Protein AF-A0A968D875-F1 (afdb_monomer)

Mean predicted aligned error: 23.72 Å

Sequence (642 aa):
MADPRDLAQKAISMFQNALASSEARAEELSDELARKPVSKDKLSNKVDMLSHRLASVEAERERWQREAEQLEEVLANERVKLESLKKKLVIAESGPEKLTKKEINYWRANAEKVEEQVAAYKSRITALKRELREKDEQLADNRPQADSPQATTDTDAETGSSTDAEVENLRQQIVGLNAVLADAHSQRQQLESDAAAMRARLEEADQRTETPAEEDPALAEELAQAKKDSADLRASMQMSEAELHDLRRARADLTAEVAALKRQLDGDDDRTKDLERQQQLVSAQLEEARTRESALQSELAAARDSLAARERQVTDGETSSDSTDELRAELDGAKSEAAELRTSLERAESELSELRDAREGLAAELAELERRVETEKSDAEERTSQHKAMAAELEELRAREAEARDELNARSMDIAGQQETTQALNNAVQKAEHKAEEALNQVAELQAELKEEKEYAENLSEQANSRLDQVNKLQDSVEEAEERLNDAMWRLEKAAHFERLVNRRKGLIASLIDALRTKNKAMVALKAGLDSLRTHKALVEETQQKLLVRLEALKGELSDAKEKIKGLEADASTIQQKELSSNQDDAATLQERLDAQAELIQTLEDELKAATAFKRDADEKDDEVSQLQDELETKNAIVARL

Structure (mmCIF, N/CA/C/O backbone):
data_AF-A0A968D875-F1
#
_entry.id   AF-A0A968D875-F1
#
loop_
_atom_site.group_PDB
_atom_site.id
_atom_site.type_symbol
_atom_site.label_atom_id
_atom_site.label_alt_id
_atom_site.label_comp_id
_atom_site.label_asym_id
_atom_site.label_entity_id
_atom_site.label_seq_id
_atom_site.pdbx_PDB_ins_code
_atom_site.Cartn_x
_atom_site.Cartn_y
_atom_site.Cartn_z
_atom_site.occupancy
_atom_site.B_iso_or_equiv
_atom_site.auth_seq_id
_atom_site.auth_comp_id
_atom_site.auth_asym_id
_atom_site.auth_atom_id
_atom_site.pdbx_PDB_model_num
ATOM 1 N N . MET A 1 1 ? 1.818 -30.562 -10.538 1.00 49.50 1 MET A N 1
ATOM 2 C CA . MET A 1 1 ? 0.695 -30.567 -9.579 1.00 49.50 1 MET A CA 1
ATOM 3 C C . MET A 1 1 ? 0.015 -31.920 -9.659 1.00 49.50 1 MET A C 1
ATOM 5 O O . MET A 1 1 ? -0.302 -32.335 -10.766 1.00 49.50 1 MET A O 1
ATOM 9 N N . ALA A 1 2 ? -0.094 -32.644 -8.543 1.00 49.50 2 ALA A N 1
ATOM 10 C CA . ALA A 1 2 ? -0.785 -33.934 -8.522 1.00 49.50 2 ALA A CA 1
ATOM 11 C C . ALA A 1 2 ? -2.265 -33.735 -8.889 1.00 49.50 2 ALA A C 1
ATOM 13 O O . ALA A 1 2 ? -2.869 -32.749 -8.465 1.00 49.50 2 ALA A O 1
ATOM 14 N N . ASP A 1 3 ? -2.823 -34.638 -9.695 1.00 61.28 3 ASP A N 1
ATOM 15 C CA . ASP A 1 3 ? -4.230 -34.595 -10.096 1.00 61.28 3 ASP A CA 1
ATOM 16 C C . ASP A 1 3 ? -5.109 -34.655 -8.825 1.00 61.28 3 ASP A C 1
ATOM 18 O O . ASP A 1 3 ? -4.901 -35.539 -7.985 1.00 61.28 3 ASP A O 1
ATOM 22 N N . PRO A 1 4 ? -6.070 -33.734 -8.618 1.00 68.56 4 PRO A N 1
ATOM 23 C CA . PRO A 1 4 ? -6.945 -33.742 -7.443 1.00 68.56 4 PRO A CA 1
ATOM 24 C C . PRO A 1 4 ? -7.694 -35.071 -7.243 1.00 68.56 4 PRO A C 1
ATOM 26 O O . PRO A 1 4 ? -8.065 -35.398 -6.112 1.00 68.56 4 PRO A O 1
ATOM 29 N N . ARG A 1 5 ? -7.865 -35.886 -8.296 1.00 73.19 5 ARG A N 1
ATOM 30 C CA . ARG A 1 5 ? -8.379 -37.261 -8.162 1.00 73.19 5 ARG A CA 1
ATOM 31 C C . ARG A 1 5 ? -7.428 -38.205 -7.426 1.00 73.19 5 ARG A C 1
ATOM 33 O O . ARG A 1 5 ? -7.899 -39.001 -6.612 1.00 73.19 5 ARG A O 1
ATOM 40 N N . ASP A 1 6 ? -6.125 -38.091 -7.658 1.00 72.75 6 ASP A N 1
ATOM 41 C CA . ASP A 1 6 ? -5.117 -38.938 -7.012 1.00 72.75 6 ASP A CA 1
ATOM 42 C C . ASP A 1 6 ? -4.979 -38.590 -5.525 1.00 72.75 6 ASP A C 1
ATOM 44 O O . ASP A 1 6 ? -4.831 -39.477 -4.680 1.00 72.75 6 ASP A O 1
ATOM 48 N N . LEU A 1 7 ? -5.108 -37.305 -5.176 1.00 72.25 7 LEU A N 1
ATOM 49 C CA . LEU A 1 7 ? -5.144 -36.851 -3.782 1.00 72.25 7 LEU A CA 1
ATOM 50 C C . LEU A 1 7 ? -6.388 -37.364 -3.043 1.00 72.25 7 LEU A C 1
ATOM 52 O O . LEU A 1 7 ? -6.268 -37.863 -1.922 1.00 72.25 7 LEU A O 1
ATOM 56 N N . ALA A 1 8 ? -7.560 -37.323 -3.684 1.00 75.06 8 ALA A N 1
ATOM 57 C CA . ALA A 1 8 ? -8.794 -37.852 -3.107 1.00 75.06 8 ALA A CA 1
ATOM 58 C C . ALA A 1 8 ? -8.735 -39.377 -2.902 1.00 75.06 8 ALA A C 1
ATOM 60 O O . ALA A 1 8 ? -9.100 -39.871 -1.834 1.00 75.06 8 ALA A O 1
ATOM 61 N N . GLN A 1 9 ? -8.215 -40.138 -3.873 1.00 78.81 9 GLN A N 1
ATOM 62 C CA . GLN A 1 9 ? -8.039 -41.589 -3.721 1.00 78.81 9 GLN A CA 1
ATOM 63 C C . GLN A 1 9 ? -7.041 -41.942 -2.617 1.00 78.81 9 GLN A C 1
ATOM 65 O O . GLN A 1 9 ? -7.278 -42.872 -1.839 1.00 78.81 9 GLN A O 1
ATOM 70 N N . LYS A 1 10 ? -5.952 -41.177 -2.496 1.00 81.25 10 LYS A N 1
ATOM 71 C CA . LYS A 1 10 ? -4.962 -41.382 -1.438 1.00 81.25 10 LYS A CA 1
ATOM 72 C C . LYS A 1 10 ? -5.559 -41.112 -0.055 1.00 81.25 10 LYS A C 1
ATOM 74 O O . LYS A 1 10 ? -5.359 -41.931 0.842 1.00 81.25 10 LYS A O 1
ATOM 79 N N . ALA A 1 11 ? -6.361 -40.057 0.096 1.00 74.38 11 ALA A N 1
ATOM 80 C CA . ALA A 1 11 ? -7.084 -39.775 1.337 1.00 74.38 11 ALA A CA 1
ATOM 81 C C . ALA A 1 11 ? -8.060 -40.909 1.703 1.00 74.38 11 ALA A C 1
ATOM 83 O O . ALA A 1 11 ? -8.035 -41.401 2.831 1.00 74.38 11 ALA A O 1
ATOM 84 N N . ILE A 1 12 ? -8.845 -41.404 0.739 1.00 81.56 12 ILE A N 1
ATOM 85 C CA . ILE A 1 12 ? -9.780 -42.523 0.955 1.00 81.56 12 ILE A CA 1
ATOM 86 C C . ILE A 1 12 ? -9.035 -43.792 1.402 1.00 81.56 12 ILE A C 1
ATOM 88 O O . ILE A 1 12 ? -9.474 -44.462 2.337 1.00 81.56 12 ILE A O 1
ATOM 92 N N . SER A 1 13 ? -7.879 -44.097 0.801 1.00 79.25 13 SER A N 1
ATOM 93 C CA . SER A 1 13 ? -7.075 -45.265 1.191 1.00 79.25 13 SER A CA 1
ATOM 94 C C . SER A 1 13 ? -6.511 -45.162 2.617 1.00 79.25 13 SER A C 1
ATOM 96 O O . SER A 1 13 ? -6.453 -46.161 3.336 1.00 79.25 13 SER A O 1
ATOM 98 N N . MET A 1 14 ? -6.144 -43.954 3.063 1.00 79.81 14 MET A N 1
ATOM 99 C CA . MET A 1 14 ? -5.687 -43.727 4.437 1.00 79.81 14 MET A CA 1
ATOM 100 C C . MET A 1 14 ? -6.829 -43.908 5.438 1.00 79.81 14 MET A C 1
ATOM 102 O O . MET A 1 14 ? -6.627 -44.548 6.470 1.00 79.81 14 MET A O 1
ATOM 106 N N . PHE A 1 15 ? -8.034 -43.423 5.116 1.00 79.50 15 PHE A N 1
ATOM 107 C CA . PHE A 1 15 ? -9.208 -43.616 5.969 1.00 79.50 15 PHE A CA 1
ATOM 108 C C . PHE A 1 15 ? -9.607 -45.088 6.086 1.00 79.50 15 PHE A C 1
ATOM 110 O O . PHE A 1 15 ? -9.864 -45.553 7.193 1.00 79.50 15 PHE A O 1
ATOM 117 N N . GLN A 1 16 ? -9.593 -45.843 4.985 1.00 83.62 16 GLN A N 1
ATOM 118 C CA . GLN A 1 16 ? -9.911 -47.275 5.010 1.00 83.62 16 GLN A CA 1
ATOM 119 C C . GLN A 1 16 ? -8.909 -48.080 5.850 1.00 83.62 16 GLN A C 1
ATOM 121 O O . GLN A 1 16 ? -9.316 -48.928 6.643 1.00 83.62 16 GLN A O 1
ATOM 126 N N . ASN A 1 17 ? -7.612 -47.771 5.750 1.00 81.31 17 ASN A N 1
ATOM 127 C CA . ASN A 1 17 ? -6.584 -48.418 6.570 1.00 81.31 17 ASN A CA 1
ATOM 128 C C . ASN A 1 17 ? -6.704 -48.060 8.060 1.00 81.31 17 ASN A C 1
ATOM 130 O O . ASN A 1 17 ? -6.504 -48.920 8.919 1.00 81.31 17 ASN A O 1
ATOM 134 N N . ALA A 1 18 ? -7.049 -46.809 8.381 1.00 77.56 18 ALA A N 1
ATOM 135 C CA . ALA A 1 18 ? -7.281 -46.387 9.760 1.00 77.56 18 ALA A CA 1
ATOM 136 C C . ALA A 1 18 ? -8.506 -47.088 10.369 1.00 77.56 18 ALA A C 1
ATOM 138 O O . ALA A 1 18 ? -8.448 -47.531 11.518 1.00 77.56 18 ALA A O 1
ATOM 139 N N . LEU A 1 19 ? -9.577 -47.252 9.586 1.00 80.75 19 LEU A N 1
ATOM 140 C CA . LEU A 1 19 ? -10.789 -47.945 10.018 1.00 80.75 19 LEU A CA 1
ATOM 141 C C . LEU A 1 19 ? -10.513 -49.429 10.283 1.00 80.75 19 LEU A C 1
ATOM 143 O O . LEU A 1 19 ? -10.790 -49.901 11.384 1.00 80.75 19 LEU A O 1
ATOM 147 N N . ALA A 1 20 ? -9.845 -50.118 9.353 1.00 80.75 20 ALA A N 1
ATOM 148 C CA . ALA A 1 20 ? -9.453 -51.519 9.523 1.00 80.75 20 ALA A CA 1
ATOM 149 C C . ALA A 1 20 ? -8.532 -51.725 10.742 1.00 80.75 20 ALA A C 1
ATOM 151 O O . ALA A 1 20 ? -8.691 -52.681 11.501 1.00 80.75 20 ALA A O 1
ATOM 152 N N . SER A 1 21 ? -7.598 -50.798 10.990 1.00 77.25 21 SER A N 1
ATOM 153 C CA . SER A 1 21 ? -6.755 -50.845 12.191 1.00 77.25 21 SER A CA 1
ATOM 154 C C . SER A 1 21 ? -7.541 -50.591 13.483 1.00 77.25 21 SER A C 1
ATOM 156 O O . SER A 1 21 ? -7.129 -51.080 14.537 1.00 77.25 21 SER A O 1
ATOM 158 N N . SER A 1 22 ? -8.622 -49.808 13.435 1.00 75.19 22 SER A N 1
ATOM 159 C CA . SER A 1 22 ? -9.483 -49.558 14.595 1.00 75.19 22 SER A CA 1
ATOM 160 C C . SER A 1 22 ? -10.401 -50.746 14.895 1.00 75.19 22 SER A C 1
ATOM 162 O O . SER A 1 22 ? -10.554 -51.104 16.062 1.00 75.19 22 SER A O 1
ATOM 164 N N . GLU A 1 23 ? -10.914 -51.415 13.858 1.00 82.25 23 GLU A N 1
ATOM 165 C CA . GLU A 1 23 ? -11.716 -52.637 13.974 1.00 82.25 23 GLU A CA 1
ATOM 166 C C . GLU A 1 23 ? -10.885 -53.786 14.554 1.00 82.25 23 GLU A C 1
ATOM 168 O O . GLU A 1 23 ? -11.306 -54.409 15.527 1.00 82.25 23 GLU A O 1
ATOM 173 N N . ALA A 1 24 ? -9.654 -53.983 14.068 1.00 78.94 24 ALA A N 1
ATOM 174 C CA . ALA A 1 24 ? -8.747 -54.999 14.607 1.00 78.94 24 ALA A CA 1
ATOM 175 C C . ALA A 1 24 ? -8.421 -54.778 16.099 1.00 78.94 24 ALA A C 1
ATOM 177 O O . ALA A 1 24 ? -8.361 -55.731 16.874 1.00 78.94 24 ALA A O 1
ATOM 178 N N . ARG A 1 25 ? -8.261 -53.519 16.539 1.00 77.50 25 ARG A N 1
ATOM 179 C CA . ARG A 1 25 ? -8.060 -53.195 17.967 1.00 77.50 25 ARG A CA 1
ATOM 180 C C . ARG A 1 25 ? -9.313 -53.420 18.810 1.00 77.50 25 ARG A C 1
ATOM 182 O O . ARG A 1 25 ? -9.196 -53.761 19.985 1.00 77.50 25 ARG A O 1
ATOM 189 N N . ALA A 1 26 ? -10.500 -53.195 18.248 1.00 76.50 26 ALA A N 1
ATOM 190 C CA . ALA A 1 26 ? -11.755 -53.475 18.938 1.00 76.50 26 ALA A CA 1
ATOM 191 C C . ALA A 1 26 ? -11.952 -54.988 19.136 1.00 76.50 26 ALA A C 1
ATOM 193 O O . ALA A 1 26 ? -12.379 -55.413 20.211 1.00 76.50 26 ALA A O 1
ATOM 194 N N . GLU A 1 27 ? -11.573 -55.790 18.140 1.00 80.25 27 GLU A N 1
ATOM 195 C CA . GLU A 1 27 ? -11.606 -57.254 18.202 1.00 80.25 27 GLU A CA 1
ATOM 196 C C . GLU A 1 27 ? -10.595 -57.798 19.232 1.00 80.25 27 GLU A C 1
ATOM 198 O O . GLU A 1 27 ? -10.956 -58.606 20.088 1.00 80.25 27 GLU A O 1
ATOM 203 N N . GLU A 1 28 ? -9.376 -57.248 19.268 1.00 78.88 28 GLU A N 1
ATOM 204 C CA . GLU A 1 28 ? -8.351 -57.584 20.271 1.00 78.88 28 GLU A CA 1
ATOM 205 C C . GLU A 1 28 ? -8.795 -57.240 21.710 1.00 78.88 28 GLU A C 1
ATOM 207 O O . GLU A 1 28 ? -8.638 -58.046 22.630 1.00 78.88 28 GLU A O 1
ATOM 212 N N . LEU A 1 29 ? -9.427 -56.076 21.914 1.00 75.44 29 LEU A N 1
ATOM 213 C CA . LEU A 1 29 ? -9.995 -55.685 23.213 1.00 75.44 29 LEU A CA 1
ATOM 214 C C . LEU A 1 29 ? -11.181 -56.566 23.633 1.00 75.44 29 LEU A C 1
ATOM 216 O O . LEU A 1 29 ? -11.371 -56.807 24.830 1.00 75.44 29 LEU A O 1
ATOM 220 N N . SER A 1 30 ? -11.974 -57.042 22.671 1.00 76.12 30 SER A N 1
ATOM 221 C CA . SER A 1 30 ? -13.075 -57.980 22.909 1.00 76.12 30 SER A CA 1
ATOM 222 C C . SER A 1 30 ? -12.549 -59.347 23.368 1.00 76.12 30 SER A C 1
ATOM 224 O O . SER A 1 30 ? -13.034 -59.901 24.362 1.00 76.12 30 SER A O 1
ATOM 226 N N . ASP A 1 31 ? -11.492 -59.847 22.727 1.00 77.81 31 ASP A N 1
ATOM 227 C CA . ASP A 1 31 ? -10.823 -61.096 23.104 1.00 77.81 31 ASP A CA 1
ATOM 228 C C . ASP A 1 31 ? -10.128 -61.007 24.475 1.00 77.81 31 ASP A C 1
ATOM 230 O O . ASP A 1 31 ? -10.151 -61.966 25.261 1.00 77.81 31 ASP A O 1
ATOM 234 N N . GLU A 1 32 ? -9.553 -59.850 24.819 1.00 69.81 32 GLU A N 1
ATOM 235 C CA . GLU A 1 32 ? -9.013 -59.594 26.159 1.00 69.81 32 GLU A CA 1
ATOM 236 C C . GLU A 1 32 ? -10.103 -59.558 27.241 1.00 69.81 32 GLU A C 1
ATOM 238 O O . GLU A 1 32 ? -9.874 -60.037 28.361 1.00 69.81 32 GLU A O 1
ATOM 243 N N . LEU A 1 33 ? -11.293 -59.034 26.921 1.00 60.06 33 LEU A N 1
ATOM 244 C CA . LEU A 1 33 ? -12.438 -59.008 27.837 1.00 60.06 33 LEU A CA 1
ATOM 245 C C . LEU A 1 33 ? -12.958 -60.421 28.148 1.00 60.06 33 LEU A C 1
ATOM 247 O O . LEU A 1 33 ? -13.367 -60.686 29.279 1.00 60.06 33 LEU A O 1
ATOM 251 N N . ALA A 1 34 ? -12.903 -61.338 27.178 1.00 66.69 34 ALA A N 1
ATOM 252 C CA . ALA A 1 34 ? -13.365 -62.717 27.341 1.00 66.69 34 ALA A CA 1
ATOM 253 C C . ALA A 1 34 ? -12.457 -63.570 28.253 1.00 66.69 34 ALA A C 1
ATOM 255 O O . ALA A 1 34 ? -12.914 -64.554 28.840 1.00 66.69 34 ALA A O 1
ATOM 256 N N . ARG A 1 35 ? -11.173 -63.211 28.408 1.00 67.75 35 ARG A N 1
ATOM 257 C CA . ARG A 1 35 ? -10.169 -64.031 29.122 1.00 67.75 35 ARG A CA 1
ATOM 258 C C . ARG A 1 35 ? -9.974 -63.693 30.606 1.00 67.75 35 ARG A C 1
ATOM 260 O O . ARG A 1 35 ? -9.266 -64.429 31.294 1.00 67.75 35 ARG A O 1
ATOM 267 N N . LYS A 1 36 ? -10.575 -62.622 31.137 1.00 54.22 36 LYS A N 1
ATOM 268 C CA . LYS A 1 36 ? -10.433 -62.229 32.555 1.00 54.22 36 LYS A CA 1
ATOM 269 C C . LYS A 1 36 ? -11.802 -61.918 33.176 1.00 54.22 36 LYS A C 1
ATOM 271 O O . LYS A 1 36 ? -12.418 -60.937 32.768 1.00 54.22 36 LYS A O 1
ATOM 276 N N . PRO A 1 37 ? -12.272 -62.655 34.204 1.00 55.75 37 PRO A N 1
ATOM 277 C CA . PRO A 1 37 ? -13.448 -62.246 34.964 1.00 55.75 37 PRO A CA 1
ATOM 278 C C . PRO A 1 37 ? -13.062 -61.054 35.848 1.00 55.75 37 PRO A C 1
ATOM 280 O O . PRO A 1 37 ? -12.609 -61.198 36.983 1.00 55.75 37 PRO A O 1
ATOM 283 N N . VAL A 1 38 ? -13.166 -59.853 35.286 1.00 55.34 38 VAL A N 1
ATOM 284 C CA . VAL A 1 38 ? -12.982 -58.593 36.010 1.00 55.34 38 VAL A CA 1
ATOM 285 C C . VAL A 1 38 ? -14.294 -58.254 36.721 1.00 55.34 38 VAL A C 1
ATOM 287 O O . VAL A 1 38 ? -15.372 -58.501 36.185 1.00 55.34 38 VAL A O 1
ATOM 290 N N . SER A 1 39 ? -14.206 -57.709 37.940 1.00 58.91 39 SER A N 1
ATOM 291 C CA . SER A 1 39 ? -15.367 -57.318 38.744 1.00 58.91 39 SER A CA 1
ATOM 292 C C . SER A 1 39 ? -16.361 -56.488 37.925 1.00 58.91 39 SER A C 1
ATOM 294 O O . SER A 1 39 ? -15.977 -55.570 37.196 1.00 58.91 39 SER A O 1
ATOM 296 N N . LYS A 1 40 ? -17.645 -56.833 38.055 1.00 61.34 40 LYS A N 1
ATOM 297 C CA . LYS A 1 40 ? -18.781 -56.276 37.306 1.00 61.34 40 LYS A CA 1
ATOM 298 C C . LYS A 1 40 ? -18.776 -54.738 37.267 1.00 61.34 40 LYS A C 1
ATOM 300 O O . LYS A 1 40 ? -19.094 -54.157 36.236 1.00 61.34 40 LYS A O 1
ATOM 305 N N . ASP A 1 41 ? -18.285 -54.100 38.327 1.00 63.59 41 ASP A N 1
ATOM 306 C CA . ASP A 1 41 ? -18.187 -52.641 38.453 1.00 63.59 41 ASP A CA 1
ATOM 307 C C . ASP A 1 41 ? -17.156 -52.009 37.504 1.00 63.59 41 ASP A C 1
ATOM 309 O O . ASP A 1 41 ? -17.387 -50.941 36.943 1.00 63.59 41 ASP A O 1
ATOM 313 N N . LYS A 1 42 ? -16.022 -52.677 37.246 1.00 65.94 42 LYS A N 1
ATOM 314 C CA . LYS A 1 42 ? -15.016 -52.173 36.292 1.00 65.94 42 LYS A CA 1
ATOM 315 C C . LYS A 1 42 ? -15.471 -52.335 34.846 1.00 65.94 42 LYS A C 1
ATOM 317 O O . LYS A 1 42 ? -15.078 -51.535 34.001 1.00 65.94 42 LYS A O 1
ATOM 322 N N . LEU A 1 43 ? -16.266 -53.367 34.562 1.00 71.44 43 LEU A N 1
ATOM 323 C CA . LEU A 1 43 ? -16.880 -53.553 33.250 1.00 71.44 43 LEU A CA 1
ATOM 324 C C . LEU A 1 43 ? -17.999 -52.533 33.029 1.00 71.44 43 LEU A C 1
ATOM 326 O O . LEU A 1 43 ? -18.015 -51.922 31.970 1.00 71.44 43 LEU A O 1
ATOM 330 N N . SER A 1 44 ? -18.837 -52.264 34.036 1.00 74.62 44 SER A N 1
ATOM 331 C CA . SER A 1 44 ? -19.863 -51.211 33.968 1.00 74.62 44 SER A CA 1
ATOM 332 C C . SER A 1 44 ? -19.245 -49.845 33.677 1.00 74.62 44 SER A C 1
ATOM 334 O O . SER A 1 44 ? -19.586 -49.225 32.679 1.00 74.62 44 SER A O 1
ATOM 336 N N . ASN A 1 45 ? -18.224 -49.439 34.441 1.00 77.00 45 ASN A N 1
ATOM 337 C CA . ASN A 1 45 ? -17.563 -48.148 34.224 1.00 77.00 45 ASN A CA 1
ATOM 338 C C . ASN A 1 45 ? -16.890 -48.046 32.844 1.00 77.00 45 ASN A C 1
ATOM 340 O O . ASN A 1 45 ? -16.828 -46.968 32.256 1.00 77.00 45 ASN A O 1
ATOM 344 N N . LYS A 1 46 ? -16.368 -49.160 32.309 1.00 77.12 46 LYS A N 1
ATOM 345 C CA . LYS A 1 46 ? -15.825 -49.192 30.943 1.00 77.12 46 LYS A CA 1
ATOM 346 C C . LYS A 1 46 ? -16.928 -49.109 29.890 1.00 77.12 46 LYS A C 1
ATOM 348 O O . LYS A 1 46 ? -16.722 -48.429 28.893 1.00 77.12 46 LYS A O 1
ATOM 353 N N . VAL A 1 47 ? -18.071 -49.758 30.101 1.00 76.12 47 VAL A N 1
ATOM 354 C CA . VAL A 1 47 ? -19.234 -49.676 29.205 1.00 76.12 47 VAL A CA 1
ATOM 355 C C . VAL A 1 47 ? -19.808 -48.260 29.196 1.00 76.12 47 VAL A C 1
ATOM 357 O O . VAL A 1 47 ? -20.068 -47.736 28.117 1.00 76.12 47 VAL A O 1
ATOM 360 N N . ASP A 1 48 ? -19.902 -47.599 30.348 1.00 83.75 48 ASP A N 1
ATOM 361 C CA . ASP A 1 48 ? -20.364 -46.208 30.439 1.00 83.75 48 ASP A CA 1
ATOM 362 C C . ASP A 1 48 ? -19.384 -45.250 29.745 1.00 83.75 48 ASP A C 1
ATOM 364 O O . ASP A 1 48 ? -19.785 -44.402 28.947 1.00 83.75 48 ASP A O 1
ATOM 368 N N . MET A 1 49 ? -18.074 -45.439 29.954 1.00 84.88 49 MET A N 1
ATOM 369 C CA . MET A 1 49 ? -17.038 -44.660 29.265 1.00 84.88 49 MET A CA 1
ATOM 370 C C . MET A 1 49 ? -17.068 -44.876 27.745 1.00 84.88 49 MET A C 1
ATOM 372 O O . MET A 1 49 ? -16.933 -43.917 26.984 1.00 84.88 49 MET A O 1
ATOM 376 N N . LEU A 1 50 ? -17.230 -46.120 27.286 1.00 79.94 50 LEU A N 1
ATOM 377 C CA . LEU A 1 50 ? -17.325 -46.435 25.860 1.00 79.94 50 LEU A CA 1
ATOM 378 C C . LEU A 1 50 ? -18.619 -45.894 25.251 1.00 79.94 50 LEU A C 1
ATOM 380 O O . LEU A 1 50 ? -18.573 -45.393 24.134 1.00 79.94 50 LEU A O 1
ATOM 384 N N . SER A 1 51 ? -19.727 -45.903 25.991 1.00 83.38 51 SER A N 1
ATOM 385 C CA . SER A 1 51 ? -21.004 -45.327 25.552 1.00 83.38 51 SER A CA 1
ATOM 386 C C . SER A 1 51 ? -20.909 -43.808 25.404 1.00 83.38 51 SER A C 1
ATOM 388 O O . SER A 1 51 ? -21.349 -43.261 24.398 1.00 83.38 51 SER A O 1
ATOM 390 N N . HIS A 1 52 ? -20.252 -43.121 26.345 1.00 84.50 52 HIS A N 1
ATOM 391 C CA . HIS A 1 52 ? -19.998 -41.684 26.223 1.00 84.50 52 HIS A CA 1
ATOM 392 C C . HIS A 1 52 ? -19.043 -41.366 25.062 1.00 84.50 52 HIS A C 1
ATOM 394 O O . HIS A 1 52 ? -19.224 -40.377 24.353 1.00 84.50 52 HIS A O 1
ATOM 400 N N . ARG A 1 53 ? -18.015 -42.195 24.838 1.00 81.38 53 ARG A N 1
ATOM 401 C CA . ARG A 1 53 ? -17.115 -42.034 23.684 1.00 81.38 53 ARG A CA 1
ATOM 402 C C . ARG A 1 53 ? -17.836 -42.273 22.362 1.00 81.38 53 ARG A C 1
ATOM 404 O O . ARG A 1 53 ? -17.611 -41.509 21.434 1.00 81.38 53 ARG A O 1
ATOM 411 N N . LEU A 1 54 ? -18.710 -43.275 22.292 1.00 76.06 54 LEU A N 1
ATOM 412 C CA . LEU A 1 54 ? -19.541 -43.541 21.121 1.00 76.06 54 LEU A CA 1
ATOM 413 C C . LEU A 1 54 ? -20.446 -42.339 20.825 1.00 76.06 54 LEU A C 1
ATOM 415 O O . LEU A 1 54 ? -20.399 -41.821 19.718 1.00 76.06 54 LEU A O 1
ATOM 419 N N . ALA A 1 55 ? -21.158 -41.828 21.834 1.00 83.94 55 ALA A N 1
ATOM 420 C CA . ALA A 1 55 ? -22.009 -40.646 21.691 1.00 83.94 55 ALA A CA 1
ATOM 421 C C . ALA A 1 55 ? -21.216 -39.401 21.248 1.00 83.94 55 ALA A C 1
ATOM 423 O O . ALA A 1 55 ? -21.680 -38.627 20.414 1.00 83.94 55 ALA A O 1
ATOM 424 N N . SER A 1 56 ? -19.991 -39.223 21.758 1.00 80.06 56 SER A N 1
ATOM 425 C CA . SER A 1 56 ? -19.091 -38.145 21.327 1.00 80.06 56 SER A CA 1
ATOM 426 C C . SER A 1 56 ? -18.683 -38.289 19.858 1.00 80.06 56 SER A C 1
ATOM 428 O O . SER A 1 56 ? -18.706 -37.310 19.118 1.00 80.06 56 SER A O 1
ATOM 430 N N . VAL A 1 57 ? -18.333 -39.501 19.419 1.00 73.75 57 VAL A N 1
ATOM 431 C CA . VAL A 1 57 ? -17.944 -39.780 18.026 1.00 73.75 57 VAL A CA 1
ATOM 432 C C . VAL A 1 57 ? -19.141 -39.650 17.079 1.00 73.75 57 VAL A C 1
ATOM 434 O O . VAL A 1 57 ? -18.993 -39.153 15.965 1.00 73.75 57 VAL A O 1
ATOM 437 N N . GLU A 1 58 ? -20.337 -40.047 17.511 1.00 77.62 58 GLU A N 1
ATOM 438 C CA . GLU A 1 58 ? -21.575 -39.860 16.750 1.00 77.62 58 GLU A CA 1
ATOM 439 C C . GLU A 1 58 ? -21.909 -38.372 16.580 1.00 77.62 58 GLU A C 1
ATOM 441 O O . GLU A 1 58 ? -22.197 -37.939 15.463 1.00 77.62 58 GLU A O 1
ATOM 446 N N . ALA A 1 59 ? -21.767 -37.566 17.636 1.00 83.50 59 ALA A N 1
ATOM 447 C CA . ALA A 1 59 ? -21.950 -36.117 17.560 1.00 83.50 59 ALA A CA 1
ATOM 448 C C . ALA A 1 59 ? -20.924 -35.444 16.627 1.00 83.50 59 ALA A C 1
ATOM 450 O O . ALA A 1 59 ? -21.278 -34.556 15.845 1.00 83.50 59 ALA A O 1
ATOM 451 N N . GLU A 1 60 ? -19.662 -35.883 16.664 1.00 71.38 60 GLU A N 1
ATOM 452 C CA . GLU A 1 60 ? -18.633 -35.422 15.726 1.00 71.38 60 GLU A CA 1
ATOM 453 C C . GLU A 1 60 ? -18.975 -35.812 14.287 1.00 71.38 60 GLU A C 1
ATOM 455 O O . GLU A 1 60 ? -18.911 -34.967 13.397 1.00 71.38 60 GLU A O 1
ATOM 460 N N . ARG A 1 61 ? -19.403 -37.054 14.042 1.00 78.19 61 ARG A N 1
ATOM 461 C CA . ARG A 1 61 ? -19.824 -37.510 12.710 1.00 78.19 61 ARG A CA 1
ATOM 462 C C . ARG A 1 61 ? -20.975 -36.669 12.159 1.00 78.19 61 ARG A C 1
ATOM 464 O O . ARG A 1 61 ? -20.924 -36.272 10.998 1.00 78.19 61 ARG A O 1
ATOM 471 N N . GLU A 1 62 ? -21.992 -36.381 12.969 1.00 81.75 62 GLU A N 1
ATOM 472 C CA . GLU A 1 62 ? -23.093 -35.508 12.552 1.00 81.75 62 GLU A CA 1
ATOM 473 C C . GLU A 1 62 ? -22.615 -34.088 12.245 1.00 81.75 62 GLU A C 1
ATOM 475 O O . GLU A 1 62 ? -23.101 -33.452 11.311 1.00 81.75 62 GLU A O 1
ATOM 480 N N . ARG A 1 63 ? -21.659 -33.569 13.020 1.00 84.62 63 ARG A N 1
ATOM 481 C CA . ARG A 1 63 ? -21.051 -32.266 12.747 1.00 84.62 63 ARG A CA 1
ATOM 482 C C . ARG A 1 63 ? -20.325 -32.266 11.401 1.00 84.62 63 ARG A C 1
ATOM 484 O O . ARG A 1 63 ? -20.601 -31.388 10.589 1.00 84.62 63 ARG A O 1
ATOM 491 N N . TRP A 1 64 ? -19.484 -33.265 11.138 1.00 73.88 64 TRP A N 1
ATOM 492 C CA . TRP A 1 64 ? -18.798 -33.421 9.851 1.00 73.88 64 TRP A CA 1
ATOM 493 C C . TRP A 1 64 ? -19.777 -33.569 8.684 1.00 73.88 64 TRP A C 1
ATOM 495 O O . TRP A 1 64 ? -19.535 -33.033 7.606 1.00 73.88 64 TRP A O 1
ATOM 505 N N . GLN A 1 65 ? -20.904 -34.252 8.894 1.00 77.00 65 GLN A N 1
ATOM 506 C CA . GLN A 1 65 ? -21.947 -34.376 7.880 1.00 77.00 65 GLN A CA 1
ATOM 507 C C . GLN A 1 65 ? -22.606 -33.024 7.564 1.00 77.00 65 GLN A C 1
ATOM 509 O O . GLN A 1 65 ? -22.741 -32.682 6.393 1.00 77.00 65 GLN A O 1
ATOM 514 N N . ARG A 1 66 ? -22.946 -32.220 8.582 1.00 83.12 66 ARG A N 1
ATOM 515 C CA . ARG A 1 66 ? -23.486 -30.861 8.376 1.00 83.12 66 ARG A CA 1
ATOM 516 C C . ARG A 1 66 ? -22.479 -29.945 7.679 1.00 83.12 66 ARG A C 1
ATOM 518 O O . ARG A 1 66 ? -22.860 -29.183 6.797 1.00 83.12 66 ARG A O 1
ATOM 525 N N . GLU A 1 67 ? -21.204 -30.022 8.056 1.00 68.88 67 GLU A N 1
ATOM 526 C CA . GLU A 1 67 ? -20.134 -29.250 7.409 1.00 68.88 67 GLU A CA 1
ATOM 527 C C . GLU A 1 67 ? -19.960 -29.666 5.935 1.00 68.88 67 GLU A C 1
ATOM 529 O O . GLU A 1 67 ? -19.802 -28.806 5.069 1.00 68.88 67 GLU A O 1
ATOM 534 N N . ALA A 1 68 ? -20.073 -30.959 5.615 1.00 68.19 68 ALA A N 1
ATOM 535 C CA . ALA A 1 68 ? -20.055 -31.439 4.233 1.00 68.19 68 ALA A CA 1
ATOM 536 C C . ALA A 1 68 ? -21.260 -30.934 3.418 1.00 68.19 68 ALA A C 1
ATOM 538 O O . ALA A 1 68 ? -21.075 -30.449 2.303 1.00 68.19 68 ALA A O 1
ATOM 539 N N . GLU A 1 69 ? -22.472 -30.978 3.981 1.00 80.38 69 GLU A N 1
ATOM 540 C CA . GLU A 1 69 ? -23.688 -30.453 3.339 1.00 80.38 69 GLU A CA 1
ATOM 541 C C . GLU A 1 69 ? -23.580 -28.940 3.068 1.00 80.38 69 GLU A C 1
ATOM 543 O O . GLU A 1 69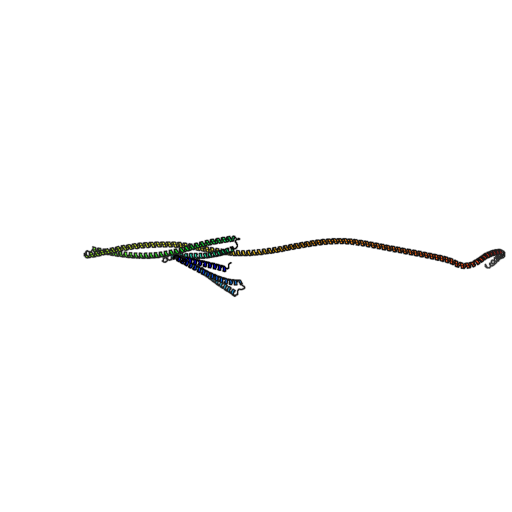 ? -23.918 -28.473 1.978 1.00 80.38 69 GLU A O 1
ATOM 548 N N . GLN A 1 70 ? -23.021 -28.171 4.010 1.00 79.69 70 GLN A N 1
ATOM 549 C CA . GLN A 1 70 ? -22.751 -26.741 3.819 1.00 79.69 70 GLN A CA 1
ATOM 550 C C . GLN A 1 70 ? -21.733 -26.485 2.702 1.00 79.69 70 GLN A C 1
ATOM 552 O O . GLN A 1 70 ? -21.919 -25.581 1.885 1.00 79.69 70 GLN A O 1
ATOM 557 N N . LEU A 1 71 ? -20.662 -27.280 2.626 1.00 71.62 71 LEU A N 1
ATOM 558 C CA . LEU A 1 71 ? -19.672 -27.158 1.554 1.00 71.62 71 LEU A CA 1
ATOM 559 C C . LEU A 1 71 ? -20.259 -27.516 0.181 1.00 71.62 71 LEU A C 1
ATOM 561 O O . LEU A 1 71 ? -19.919 -26.867 -0.811 1.00 71.62 71 LEU A O 1
ATOM 565 N N . GLU A 1 72 ? -21.162 -28.496 0.104 1.00 78.31 72 GLU A N 1
ATOM 566 C CA . GLU A 1 72 ? -21.890 -28.811 -1.130 1.00 78.31 72 GLU A CA 1
ATOM 567 C C . GLU A 1 72 ? -22.803 -27.660 -1.573 1.00 78.31 72 GLU A C 1
ATOM 569 O O . GLU A 1 72 ? -22.827 -27.323 -2.763 1.00 78.31 72 GLU A O 1
ATOM 574 N N . GLU A 1 73 ? -23.496 -27.006 -0.638 1.00 83.50 73 GLU A N 1
ATOM 575 C CA . GLU A 1 73 ? -24.312 -25.820 -0.923 1.00 83.50 73 GLU A CA 1
ATOM 576 C C . GLU A 1 73 ? -23.452 -24.649 -1.425 1.00 83.50 73 GLU A C 1
ATOM 578 O O . GLU A 1 73 ? -23.775 -24.014 -2.436 1.00 83.50 73 GLU A O 1
ATOM 583 N N . VAL A 1 74 ? -22.308 -24.396 -0.781 1.00 77.12 74 VAL A N 1
ATOM 584 C CA . VAL A 1 74 ? -21.347 -23.374 -1.223 1.00 77.12 74 VAL A CA 1
ATOM 585 C C . VAL A 1 74 ? -20.830 -23.691 -2.628 1.00 77.12 74 VAL A C 1
ATOM 587 O O . VAL A 1 74 ? -20.836 -22.815 -3.494 1.00 77.12 74 VAL A O 1
ATOM 590 N N . LEU A 1 75 ? -20.460 -24.944 -2.909 1.00 71.62 75 LEU A N 1
ATOM 591 C CA . LEU A 1 75 ? -20.027 -25.365 -4.245 1.00 71.62 75 LEU A CA 1
ATOM 592 C C . LEU A 1 75 ? -21.133 -25.209 -5.297 1.00 71.62 75 LEU A C 1
ATOM 594 O O . LEU A 1 75 ? -20.849 -24.807 -6.430 1.00 71.62 75 LEU A O 1
ATOM 598 N N . ALA A 1 76 ? -22.387 -25.509 -4.955 1.00 77.75 76 ALA A N 1
ATOM 599 C CA . ALA A 1 76 ? -23.523 -25.293 -5.847 1.00 77.75 76 ALA A CA 1
ATOM 600 C C . ALA A 1 76 ? -23.709 -23.798 -6.161 1.00 77.75 76 ALA A C 1
ATOM 602 O O . ALA A 1 76 ? -23.857 -23.426 -7.330 1.00 77.75 76 ALA A O 1
ATOM 603 N N . ASN A 1 77 ? -23.609 -22.937 -5.147 1.00 81.06 77 ASN A N 1
ATOM 604 C CA . ASN A 1 77 ? -23.697 -21.486 -5.299 1.00 81.06 77 ASN A CA 1
ATOM 605 C C . ASN A 1 77 ? -22.551 -20.920 -6.153 1.00 81.06 77 ASN A C 1
ATOM 607 O O . ASN A 1 77 ? -22.791 -20.113 -7.057 1.00 81.06 77 ASN A O 1
ATOM 611 N N . GLU A 1 78 ? -21.317 -21.381 -5.943 1.00 74.62 78 GLU A N 1
ATOM 612 C CA . GLU A 1 78 ? -20.165 -20.962 -6.748 1.00 74.62 78 GLU A CA 1
ATOM 613 C C . GLU A 1 78 ? -20.269 -21.429 -8.208 1.00 74.62 78 GLU A C 1
ATOM 615 O O . GLU A 1 78 ? -19.945 -20.674 -9.127 1.00 74.62 78 GLU A O 1
ATOM 620 N N . ARG A 1 79 ? -20.827 -22.619 -8.471 1.00 81.06 79 ARG A N 1
ATOM 621 C CA . ARG A 1 79 ? -21.122 -23.064 -9.848 1.00 81.06 79 ARG A CA 1
ATOM 622 C C . ARG A 1 79 ? -22.118 -22.144 -10.552 1.00 81.06 79 ARG A C 1
ATOM 624 O O . ARG A 1 79 ? -21.916 -21.811 -11.720 1.00 81.06 79 ARG A O 1
ATOM 631 N N . VAL A 1 80 ? -23.164 -21.696 -9.854 1.00 85.44 80 VAL A N 1
ATOM 632 C CA . VAL A 1 80 ? -24.136 -20.735 -10.405 1.00 85.44 80 VAL A CA 1
ATOM 633 C C . VAL A 1 80 ? -23.469 -19.387 -10.695 1.00 85.44 80 VAL A C 1
ATOM 635 O O . VAL A 1 80 ? -23.690 -18.811 -11.767 1.00 85.44 80 VAL A O 1
ATOM 638 N N . LYS A 1 81 ? -22.608 -18.897 -9.793 1.00 80.69 81 LYS A N 1
ATOM 639 C CA . LYS A 1 81 ? -21.841 -17.660 -10.015 1.00 80.69 81 LYS A CA 1
ATOM 640 C C . LYS A 1 81 ? -20.907 -17.782 -11.216 1.00 80.69 81 LYS A C 1
ATOM 642 O O . LYS A 1 81 ? -20.929 -16.890 -12.066 1.00 80.69 81 LYS A O 1
ATOM 647 N N . LEU A 1 82 ? -20.164 -18.883 -11.342 1.00 74.62 82 LEU A N 1
ATOM 648 C CA . LEU A 1 82 ? -19.282 -19.144 -12.483 1.00 74.62 82 LEU A CA 1
ATOM 649 C C . LEU A 1 82 ? -20.045 -19.177 -13.808 1.00 74.62 82 LEU A C 1
ATOM 651 O O . LEU A 1 82 ? -19.604 -18.561 -14.775 1.00 74.62 82 LEU A O 1
ATOM 655 N N . GLU A 1 83 ? -21.213 -19.817 -13.864 1.00 79.81 83 GLU A N 1
ATOM 656 C CA . GLU A 1 83 ? -22.059 -19.789 -15.065 1.00 79.81 83 GLU A CA 1
ATOM 657 C C . GLU A 1 83 ? -22.582 -18.376 -15.376 1.00 79.81 83 GLU A C 1
ATOM 659 O O . GLU A 1 83 ? -22.652 -17.971 -16.539 1.00 79.81 83 GLU A O 1
ATOM 664 N N . SER A 1 84 ? -22.892 -17.573 -14.352 1.00 74.81 84 SER A N 1
ATOM 665 C CA . SER A 1 84 ? -23.269 -16.167 -14.546 1.00 74.81 84 SER A CA 1
ATOM 666 C C . SER A 1 84 ? -22.108 -15.317 -15.079 1.00 74.81 84 SER A C 1
ATOM 668 O O . SER A 1 84 ? -22.309 -14.483 -15.964 1.00 74.81 84 SER A O 1
ATOM 670 N N . LEU A 1 85 ? -20.889 -15.551 -14.583 1.00 73.62 85 LEU A N 1
ATOM 671 C CA . LEU A 1 85 ? -19.683 -14.845 -15.004 1.00 73.62 85 LEU A CA 1
ATOM 672 C C . LEU A 1 85 ? -19.267 -15.260 -16.409 1.00 73.62 85 LEU A C 1
ATOM 674 O O . LEU A 1 85 ? -18.958 -14.385 -17.204 1.00 73.62 85 LEU A O 1
ATOM 678 N N . LYS A 1 86 ? -19.370 -16.545 -16.768 1.00 76.81 86 LYS A N 1
ATOM 679 C CA . LYS A 1 86 ? -19.191 -17.005 -18.153 1.00 76.81 86 LYS A CA 1
ATOM 680 C C . LYS A 1 86 ? -20.169 -16.325 -19.104 1.00 76.81 86 LYS A C 1
ATOM 682 O O . LYS A 1 86 ? -19.755 -15.860 -20.157 1.00 76.81 86 LYS A O 1
ATOM 687 N N . LYS A 1 87 ? -21.449 -16.196 -18.735 1.00 76.50 87 LYS A N 1
ATOM 688 C CA . LYS A 1 87 ? -22.426 -15.450 -19.551 1.00 76.50 87 LYS A CA 1
ATOM 689 C C . LYS A 1 87 ? -22.036 -13.979 -19.703 1.00 76.50 87 LYS A C 1
ATOM 691 O O . LYS A 1 87 ? -22.098 -13.454 -20.808 1.00 76.50 87 LYS A O 1
ATOM 696 N N . LYS A 1 88 ? -21.610 -13.322 -18.619 1.00 73.69 88 LYS A N 1
ATOM 697 C CA . LYS A 1 88 ? -21.132 -11.928 -18.656 1.00 73.69 88 LYS A CA 1
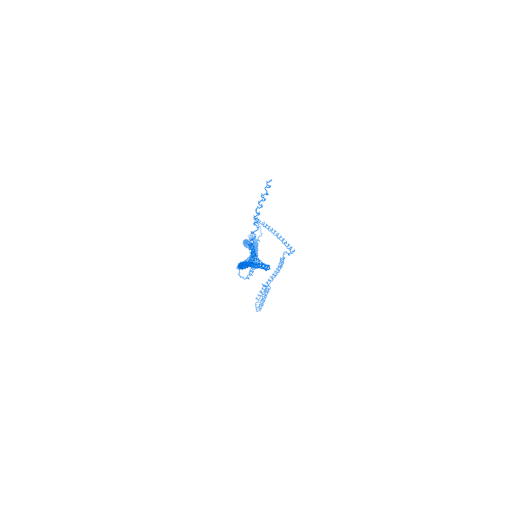ATOM 698 C C . LYS A 1 88 ? -19.851 -11.772 -19.478 1.00 73.69 88 LYS A C 1
ATOM 700 O O . LYS A 1 88 ? -19.740 -10.794 -20.204 1.00 73.69 88 LYS A O 1
ATOM 705 N N . LEU A 1 89 ? -18.933 -12.732 -19.399 1.00 70.88 89 LEU A N 1
ATOM 706 C CA . LEU A 1 89 ? -17.698 -12.773 -20.177 1.00 70.88 89 LEU A CA 1
ATOM 707 C C . LEU A 1 89 ? -18.009 -12.927 -21.667 1.00 70.88 89 LEU A C 1
ATOM 709 O O . LEU A 1 89 ? -17.536 -12.126 -22.454 1.00 70.88 89 LEU A O 1
ATOM 713 N N . VAL A 1 90 ? -18.903 -13.847 -22.043 1.00 72.00 90 VAL A N 1
ATOM 714 C CA . VAL A 1 90 ? -19.371 -14.001 -23.433 1.00 72.00 90 VAL A CA 1
ATOM 715 C C . VAL A 1 90 ? -20.021 -12.712 -23.955 1.00 72.00 90 VAL A C 1
ATOM 717 O O . VAL A 1 90 ? -19.830 -12.349 -25.113 1.00 72.00 90 VAL A O 1
ATOM 720 N N . ILE A 1 91 ? -20.757 -11.984 -23.108 1.00 63.78 91 ILE A N 1
ATOM 721 C CA . ILE A 1 91 ? -21.330 -10.674 -23.460 1.00 63.78 91 ILE A CA 1
ATOM 722 C C . ILE A 1 91 ? -20.226 -9.613 -23.612 1.00 63.78 91 ILE A C 1
ATOM 724 O O . ILE A 1 91 ? -20.248 -8.854 -24.579 1.00 63.78 91 ILE A O 1
ATOM 728 N N . ALA A 1 92 ? -19.244 -9.571 -22.711 1.00 64.12 92 ALA A N 1
ATOM 729 C CA . ALA A 1 92 ? -18.130 -8.621 -22.759 1.00 64.12 92 ALA A CA 1
ATOM 730 C C . ALA A 1 92 ? -17.196 -8.868 -23.960 1.00 64.12 92 ALA A C 1
ATOM 732 O O . ALA A 1 92 ? -16.804 -7.923 -24.642 1.00 64.12 92 ALA A O 1
ATOM 733 N N . GLU A 1 93 ? -16.913 -10.132 -24.274 1.00 62.22 93 GLU A N 1
ATOM 734 C CA . GLU A 1 93 ? -16.121 -10.568 -25.431 1.00 62.22 93 GLU A CA 1
ATOM 735 C C . GLU A 1 93 ? -16.859 -10.358 -26.764 1.00 62.22 93 GLU A C 1
ATOM 737 O O . GLU A 1 93 ? -16.229 -10.302 -27.820 1.00 62.22 93 GLU A O 1
ATOM 742 N N . SER A 1 94 ? -18.190 -10.198 -26.749 1.00 56.25 94 SER A N 1
ATOM 743 C CA . SER A 1 94 ? -18.976 -9.984 -27.973 1.00 56.25 94 SER A CA 1
ATOM 744 C C . SER A 1 94 ? -18.838 -8.582 -28.587 1.00 56.25 94 SER A C 1
ATOM 746 O O . SER A 1 94 ? -19.225 -8.399 -29.744 1.00 56.25 94 SER A O 1
ATOM 748 N N . GLY A 1 95 ? -18.227 -7.630 -27.871 1.00 48.62 95 GLY A N 1
ATOM 749 C CA . GLY A 1 95 ? -17.971 -6.266 -28.341 1.00 48.62 95 GLY A CA 1
ATOM 750 C C . GLY A 1 95 ? -19.245 -5.422 -28.564 1.00 48.62 95 GLY A C 1
ATOM 751 O O . GLY A 1 95 ? -20.347 -5.950 -28.728 1.00 48.62 95 GLY A O 1
ATOM 752 N N . PRO A 1 96 ? -19.134 -4.081 -28.602 1.00 52.84 96 PRO A N 1
ATOM 753 C CA . PRO A 1 96 ? -20.285 -3.177 -28.728 1.00 52.84 96 PRO A CA 1
ATOM 754 C C . PRO A 1 96 ? -21.062 -3.316 -30.052 1.00 52.84 96 PRO A C 1
ATOM 756 O O . PRO A 1 96 ? -22.190 -2.841 -30.153 1.00 52.84 96 PRO A O 1
ATOM 759 N N . GLU A 1 97 ? -20.496 -3.990 -31.055 1.00 52.69 97 GLU A N 1
ATOM 760 C CA . GLU A 1 97 ? -21.096 -4.169 -32.384 1.00 52.69 97 GLU A CA 1
ATOM 761 C C . GLU A 1 97 ? -22.132 -5.306 -32.454 1.00 52.69 97 GLU A C 1
ATOM 763 O O . GLU A 1 97 ? -22.876 -5.392 -33.433 1.00 52.69 97 GLU A O 1
ATOM 768 N N . LYS A 1 98 ? -22.224 -6.167 -31.426 1.00 52.25 98 LYS A N 1
ATOM 769 C CA . LYS A 1 98 ? -23.146 -7.323 -31.404 1.00 52.25 98 LYS A CA 1
ATOM 770 C C . LYS A 1 98 ? -24.253 -7.250 -30.352 1.00 52.25 98 LYS A C 1
ATOM 772 O O . LYS A 1 98 ? -25.100 -8.141 -30.327 1.00 52.25 98 LYS A O 1
ATOM 777 N N . LEU A 1 99 ? -24.299 -6.197 -29.530 1.00 55.00 99 LEU A N 1
ATOM 778 C CA . LEU A 1 99 ? -25.395 -5.982 -28.581 1.00 55.00 99 LEU A CA 1
ATOM 779 C C . LEU A 1 99 ? -26.707 -5.810 -29.347 1.00 55.00 99 LEU A C 1
ATOM 781 O O . LEU A 1 99 ? -26.917 -4.838 -30.081 1.00 55.00 99 LEU A O 1
ATOM 785 N N . THR A 1 100 ? -27.613 -6.769 -29.188 1.00 60.00 100 THR A N 1
ATOM 786 C CA . THR A 1 100 ? -28.904 -6.711 -29.866 1.00 60.00 100 THR A CA 1
ATOM 787 C C . THR A 1 100 ? -29.704 -5.522 -29.332 1.00 60.00 100 THR A C 1
ATOM 789 O O . THR A 1 100 ? -29.631 -5.160 -28.157 1.00 60.00 100 THR A O 1
ATOM 792 N N . LYS A 1 101 ? -30.541 -4.905 -30.175 1.00 68.88 101 LYS A N 1
ATOM 793 C CA . LYS A 1 101 ? -31.388 -3.758 -29.785 1.00 68.88 101 LYS A CA 1
ATOM 794 C C . LYS A 1 101 ? -32.238 -4.036 -28.528 1.00 68.88 101 LYS A C 1
ATOM 796 O O . LYS A 1 101 ? -32.591 -3.111 -27.804 1.00 68.88 101 LYS A O 1
ATOM 801 N N . LYS A 1 102 ? -32.541 -5.312 -28.253 1.00 70.38 102 LYS A N 1
ATOM 802 C CA . LYS A 1 102 ? -33.228 -5.766 -27.035 1.00 70.38 102 LYS A CA 1
ATOM 803 C C . LYS A 1 102 ? -32.364 -5.625 -25.778 1.00 70.38 102 LYS A C 1
ATOM 805 O O . LYS A 1 102 ? -32.890 -5.214 -24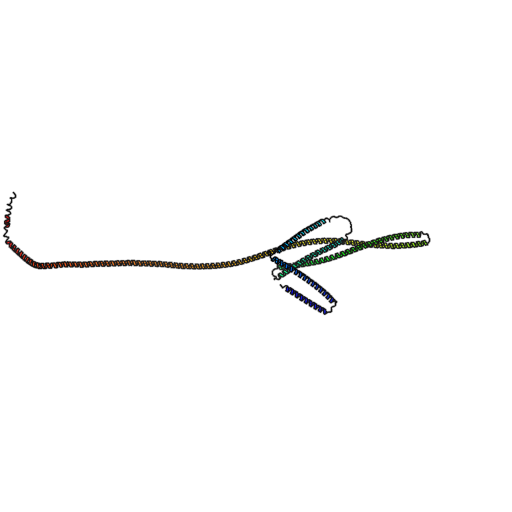.753 1.00 70.38 102 LYS A O 1
ATOM 810 N N . GLU A 1 103 ? -31.070 -5.909 -25.856 1.00 63.62 103 GLU A N 1
ATOM 811 C CA . GLU A 1 103 ? -30.136 -5.803 -24.727 1.00 63.62 103 GLU A CA 1
ATOM 812 C C . GLU A 1 103 ? -29.799 -4.345 -24.418 1.00 63.62 103 GLU A C 1
ATOM 814 O O . GLU A 1 103 ? -29.780 -3.958 -23.254 1.00 63.62 103 GLU A O 1
ATOM 819 N N . ILE A 1 104 ? -29.657 -3.500 -25.443 1.00 67.81 104 ILE A N 1
ATOM 820 C CA . ILE A 1 104 ? -29.517 -2.046 -25.252 1.00 67.81 104 ILE A CA 1
ATOM 821 C C . ILE A 1 104 ? -30.758 -1.478 -24.546 1.00 67.81 104 ILE A C 1
ATOM 823 O O . ILE A 1 104 ? -30.638 -0.685 -23.614 1.00 67.81 104 ILE A O 1
ATOM 827 N N . ASN A 1 105 ? -31.955 -1.914 -24.952 1.00 73.38 105 ASN A N 1
ATOM 828 C CA . ASN A 1 105 ? -33.197 -1.507 -24.295 1.00 73.38 105 ASN A CA 1
ATOM 829 C C . ASN A 1 105 ? -33.316 -2.064 -22.867 1.00 73.38 105 ASN A C 1
ATOM 831 O O . ASN A 1 105 ? -33.815 -1.361 -21.993 1.00 73.38 105 ASN A O 1
ATOM 835 N N . TYR A 1 106 ? -32.836 -3.284 -22.613 1.00 78.38 106 TYR A N 1
ATOM 836 C CA . TYR A 1 106 ? -32.798 -3.870 -21.272 1.00 78.38 106 TYR A CA 1
ATOM 837 C C . TYR A 1 106 ? -31.887 -3.069 -20.336 1.00 78.38 106 TYR A C 1
ATOM 839 O O . TYR A 1 106 ? -32.308 -2.702 -19.242 1.00 78.38 106 TYR A O 1
ATOM 847 N N . TRP A 1 107 ? -30.672 -2.732 -20.777 1.00 73.94 107 TRP A N 1
ATOM 848 C CA . TRP A 1 107 ? -29.741 -1.943 -19.971 1.00 73.94 107 TRP A CA 1
ATOM 849 C C . TRP A 1 107 ? -30.215 -0.504 -19.760 1.00 73.94 107 TRP A C 1
ATOM 851 O O . TRP A 1 107 ? -30.044 0.012 -18.660 1.00 73.94 107 TRP A O 1
ATOM 861 N N . ARG A 1 108 ? -30.893 0.115 -20.738 1.00 75.38 108 ARG A N 1
ATOM 862 C CA . ARG A 1 108 ? -31.559 1.415 -20.528 1.00 75.38 108 ARG A CA 1
ATOM 863 C C . ARG A 1 108 ? -32.668 1.340 -19.487 1.00 75.38 108 ARG A C 1
ATOM 865 O O . ARG A 1 108 ? -32.664 2.141 -18.565 1.00 75.38 108 ARG A O 1
ATOM 872 N N . ALA A 1 109 ? -33.564 0.360 -19.595 1.00 78.12 109 ALA A N 1
ATOM 873 C CA . ALA A 1 109 ? -34.645 0.188 -18.625 1.00 78.12 109 ALA A CA 1
ATOM 874 C C . ALA A 1 109 ? -34.107 -0.120 -17.216 1.00 78.12 109 ALA A C 1
ATOM 876 O O . ALA A 1 109 ? -34.697 0.280 -16.215 1.00 78.12 109 ALA A O 1
ATOM 877 N N . ASN A 1 110 ? -32.981 -0.831 -17.121 1.00 73.81 110 ASN A N 1
ATOM 878 C CA . ASN A 1 110 ? -32.357 -1.120 -15.837 1.00 73.81 110 ASN A CA 1
ATOM 879 C C . ASN A 1 110 ? -31.627 0.103 -15.258 1.00 73.81 110 ASN A C 1
ATOM 881 O O . ASN A 1 110 ? -31.687 0.316 -14.052 1.00 73.81 110 ASN A O 1
ATOM 885 N N . ALA A 1 111 ? -30.993 0.926 -16.098 1.00 70.75 111 ALA A N 1
ATOM 886 C CA . ALA A 1 111 ? -30.424 2.207 -15.680 1.00 70.75 111 ALA A CA 1
ATOM 887 C C . ALA A 1 111 ? -31.515 3.160 -15.161 1.00 70.75 111 ALA A C 1
ATOM 889 O O . ALA A 1 111 ? -31.354 3.743 -14.095 1.00 70.75 111 ALA A O 1
ATOM 890 N N . GLU A 1 112 ? -32.660 3.224 -15.844 1.00 80.69 112 GLU A N 1
ATOM 891 C CA . GLU A 1 112 ? -33.817 4.037 -15.443 1.00 80.69 112 GLU A CA 1
ATOM 892 C C . GLU A 1 112 ? -34.389 3.595 -14.081 1.00 80.69 112 GLU A C 1
ATOM 894 O O . GLU A 1 112 ? -34.622 4.422 -13.203 1.00 80.69 112 GLU A O 1
ATOM 899 N N . LYS A 1 113 ? -34.493 2.281 -13.827 1.00 81.56 113 LYS A N 1
ATOM 900 C CA . LYS A 1 113 ? -34.879 1.755 -12.500 1.00 81.56 113 LYS A CA 1
ATOM 901 C C . LYS A 1 113 ? -33.892 2.120 -11.393 1.00 81.56 113 LYS A C 1
ATOM 903 O O . LYS A 1 113 ? -34.304 2.378 -10.263 1.00 81.56 113 LYS A O 1
ATOM 908 N N . VAL A 1 114 ? -32.593 2.109 -11.688 1.00 71.50 114 VAL A N 1
ATOM 909 C CA . VAL A 1 114 ? -31.567 2.509 -10.714 1.00 71.50 114 VAL A CA 1
ATOM 910 C C . VAL A 1 114 ? -31.670 4.010 -10.427 1.00 71.50 114 VAL A C 1
ATOM 912 O O . VAL A 1 114 ? -31.578 4.409 -9.267 1.00 71.50 114 VAL A O 1
ATOM 915 N N . GLU A 1 115 ? -31.939 4.841 -11.435 1.00 79.19 115 GLU A N 1
ATOM 916 C CA . GLU A 1 115 ? -32.178 6.278 -11.248 1.00 79.19 115 GLU A CA 1
ATOM 917 C C . GLU A 1 115 ? -33.417 6.559 -10.381 1.00 79.19 115 GLU A C 1
ATOM 919 O O . GLU A 1 115 ? -33.339 7.379 -9.459 1.00 79.19 115 GLU A O 1
ATOM 924 N N . GLU A 1 116 ? -34.525 5.837 -10.588 1.00 85.75 116 GLU A N 1
ATOM 925 C CA . GLU A 1 116 ? -35.719 5.923 -9.730 1.00 85.75 116 GLU A CA 1
ATOM 926 C C . GLU A 1 116 ? -35.410 5.553 -8.271 1.00 85.75 116 GLU A C 1
ATOM 928 O O . GLU A 1 116 ? -35.811 6.262 -7.341 1.00 85.75 116 GLU A O 1
ATOM 933 N N . GLN A 1 117 ? -34.652 4.474 -8.049 1.00 77.44 117 GLN A N 1
ATOM 934 C CA . GLN A 1 117 ? -34.238 4.060 -6.704 1.00 77.44 117 GLN A CA 1
ATOM 935 C C . GLN A 1 117 ? -33.346 5.112 -6.037 1.00 77.44 117 GLN A C 1
ATOM 937 O O . GLN A 1 117 ? -33.561 5.460 -4.874 1.00 77.44 117 GLN A O 1
ATOM 942 N N . VAL A 1 118 ? -32.385 5.680 -6.770 1.00 74.75 118 VAL A N 1
ATOM 943 C CA . VAL A 1 118 ? -31.524 6.759 -6.265 1.00 74.75 118 VAL A CA 1
ATOM 944 C C . VAL A 1 118 ? -32.351 7.997 -5.897 1.00 74.75 118 VAL A C 1
ATOM 946 O O . VAL A 1 118 ? -32.099 8.615 -4.857 1.00 74.75 118 VAL A O 1
ATOM 949 N N . ALA A 1 119 ? -33.365 8.353 -6.689 1.00 81.50 119 ALA A N 1
ATOM 950 C CA . ALA A 1 119 ? -34.272 9.461 -6.380 1.00 81.50 119 ALA A CA 1
ATOM 951 C C . ALA A 1 119 ? -35.119 9.196 -5.117 1.00 81.50 119 ALA A C 1
ATOM 953 O O . ALA A 1 119 ? -35.280 10.089 -4.273 1.00 81.50 119 ALA A O 1
ATOM 954 N N . ALA A 1 120 ? -35.603 7.963 -4.936 1.00 79.38 120 ALA A N 1
ATOM 955 C CA . ALA A 1 120 ? -36.333 7.549 -3.738 1.00 79.38 120 ALA A CA 1
ATOM 956 C C . ALA A 1 120 ? -35.448 7.596 -2.478 1.00 79.38 120 ALA A C 1
ATOM 958 O O . ALA A 1 120 ? -35.860 8.151 -1.454 1.00 79.38 120 ALA A O 1
ATOM 959 N N . TYR A 1 121 ? -34.205 7.104 -2.557 1.00 73.38 121 TYR A N 1
ATOM 960 C CA . TYR A 1 121 ? -33.252 7.170 -1.443 1.00 73.38 121 TYR A CA 1
ATOM 961 C C . TYR A 1 121 ? -32.883 8.608 -1.078 1.00 73.38 121 TYR A C 1
ATOM 963 O O . TYR A 1 121 ? -32.891 8.957 0.104 1.00 73.38 121 TYR A O 1
ATOM 971 N N . LYS A 1 122 ? -32.642 9.478 -2.068 1.00 78.25 122 LYS A N 1
ATOM 972 C CA . LYS A 1 122 ? -32.417 10.912 -1.819 1.00 78.25 122 LYS A CA 1
ATOM 973 C C . LYS A 1 122 ? -33.598 11.544 -1.080 1.00 78.25 122 LYS A C 1
ATOM 975 O O . LYS A 1 122 ? -33.392 12.242 -0.088 1.00 78.25 122 LYS A O 1
ATOM 980 N N . SER A 1 123 ? -34.825 11.240 -1.499 1.00 84.31 123 SER A N 1
ATOM 981 C CA . SER A 1 123 ? -36.041 11.734 -0.839 1.00 84.31 123 SER A CA 1
ATOM 982 C C . SER A 1 123 ? -36.145 11.240 0.612 1.00 84.31 123 SER A C 1
ATOM 984 O O . SER A 1 123 ? -36.385 12.040 1.520 1.00 84.31 123 SER A O 1
ATOM 986 N N . ARG A 1 124 ? -35.861 9.955 0.868 1.00 79.56 124 ARG A N 1
ATOM 987 C CA . ARG A 1 124 ? -35.838 9.374 2.223 1.00 79.56 124 ARG A CA 1
ATOM 988 C C . ARG A 1 124 ? -34.802 10.049 3.125 1.00 79.56 124 ARG A C 1
ATOM 990 O O . ARG A 1 124 ? -35.128 10.403 4.254 1.00 79.56 124 ARG A O 1
ATOM 997 N N . ILE A 1 125 ? -33.591 10.289 2.620 1.00 72.75 125 ILE A N 1
ATOM 998 C CA . ILE A 1 125 ? -32.530 10.989 3.362 1.00 72.75 125 ILE A CA 1
ATOM 999 C C . ILE A 1 125 ? -32.970 12.413 3.720 1.00 72.75 125 ILE A C 1
ATOM 1001 O O . ILE A 1 125 ? -32.753 12.860 4.845 1.00 72.75 125 ILE A O 1
ATOM 1005 N N . THR A 1 126 ? -33.621 13.135 2.801 1.00 83.19 126 THR A N 1
ATOM 1006 C CA . THR A 1 126 ? -34.126 14.485 3.109 1.00 83.19 126 THR A CA 1
ATOM 1007 C C . THR A 1 126 ? -35.246 14.490 4.149 1.00 83.19 126 THR A C 1
ATOM 1009 O O . THR A 1 126 ? -35.318 15.430 4.937 1.00 83.19 126 THR A O 1
ATOM 1012 N N . ALA A 1 127 ? -36.090 13.453 4.189 1.00 78.31 127 ALA A N 1
ATOM 1013 C CA . ALA A 1 127 ? -37.123 13.301 5.212 1.00 78.31 127 ALA A CA 1
ATOM 1014 C C . ALA A 1 127 ? -36.515 13.019 6.594 1.00 78.31 127 ALA A C 1
ATOM 1016 O O . ALA A 1 127 ? -36.825 13.734 7.541 1.00 78.31 127 ALA A O 1
ATOM 1017 N N . LEU A 1 128 ? -35.565 12.084 6.681 1.00 74.81 128 LEU A N 1
ATOM 1018 C CA . LEU A 1 128 ? -34.866 11.770 7.933 1.00 74.81 128 LEU A CA 1
ATOM 1019 C C . LEU A 1 128 ? -34.090 12.976 8.481 1.00 74.81 128 LEU A C 1
ATOM 1021 O O . LEU A 1 128 ? -34.133 13.252 9.673 1.00 74.81 128 LEU A O 1
ATOM 1025 N N . LYS A 1 129 ? -33.446 13.768 7.612 1.00 78.69 129 LYS A N 1
ATOM 1026 C CA . LYS A 1 129 ? -32.785 15.025 8.017 1.00 78.69 129 LYS A CA 1
ATOM 1027 C C . LYS A 1 129 ? -33.752 16.094 8.542 1.00 78.69 129 LYS A C 1
ATOM 1029 O O . LYS A 1 129 ? -33.299 17.037 9.191 1.00 78.69 129 LYS A O 1
ATOM 1034 N N . ARG A 1 130 ? -35.041 16.012 8.198 1.00 82.38 130 ARG A N 1
ATOM 1035 C CA . ARG A 1 130 ? -36.087 16.899 8.724 1.00 82.38 130 ARG A CA 1
ATOM 1036 C C . ARG A 1 130 ? -36.570 16.404 10.083 1.00 82.38 130 ARG A C 1
ATOM 1038 O O . ARG A 1 130 ? -36.601 17.200 11.007 1.00 82.38 130 ARG A O 1
ATOM 1045 N N . GLU A 1 131 ? -36.850 15.108 10.203 1.00 75.31 131 GLU A N 1
ATOM 1046 C CA . GLU A 1 131 ? -37.236 14.475 11.474 1.00 75.31 131 GLU A CA 1
ATOM 1047 C C . GLU A 1 131 ? -36.159 14.653 12.551 1.00 75.31 131 GLU A C 1
ATOM 1049 O O . GLU A 1 131 ? -36.487 14.943 13.696 1.00 75.31 131 GLU A O 1
ATOM 1054 N N . LEU A 1 132 ? -34.874 14.546 12.187 1.00 68.25 132 LEU A N 1
ATOM 1055 C CA . LEU A 1 132 ? -33.769 14.780 13.119 1.00 68.25 132 LEU A CA 1
ATOM 1056 C C . LEU A 1 132 ? -33.782 16.219 13.661 1.00 68.25 132 LEU A C 1
ATOM 1058 O O . LEU A 1 132 ? -33.705 16.422 14.863 1.00 68.25 132 LEU A O 1
ATOM 1062 N N . ARG A 1 133 ? -33.978 17.212 12.781 1.00 77.19 133 ARG A N 1
ATOM 1063 C CA . ARG A 1 133 ? -34.087 18.624 13.183 1.00 77.19 133 ARG A CA 1
ATOM 1064 C C . ARG A 1 133 ? -35.293 18.890 14.078 1.00 77.19 133 ARG A C 1
ATOM 1066 O O . ARG A 1 133 ? -35.173 19.633 15.039 1.00 77.19 133 ARG A O 1
ATOM 1073 N N . GLU A 1 134 ? -36.430 18.272 13.778 1.00 75.25 134 GLU A N 1
ATOM 1074 C CA . GLU A 1 134 ? -37.646 18.397 14.587 1.00 75.25 134 GLU A CA 1
ATOM 1075 C C . GLU A 1 134 ? -37.465 17.765 15.978 1.00 75.25 134 GLU A C 1
ATOM 1077 O O . GLU A 1 134 ? -37.938 18.300 16.977 1.00 75.25 134 GLU A O 1
ATOM 1082 N N . LYS A 1 135 ? -36.722 16.655 16.068 1.00 66.19 135 LYS A N 1
ATOM 1083 C CA . LYS A 1 135 ? -36.333 16.035 17.343 1.00 66.19 135 LYS A CA 1
ATOM 1084 C C . LYS A 1 135 ? -35.344 16.896 18.130 1.00 66.19 135 LYS A C 1
ATOM 1086 O O . LYS A 1 135 ? -35.498 17.010 19.343 1.00 66.19 135 LYS A O 1
ATOM 1091 N N . ASP A 1 136 ? -34.382 17.521 17.460 1.00 67.94 136 ASP A N 1
ATOM 1092 C CA . ASP A 1 136 ? -33.434 18.444 18.091 1.00 67.94 136 ASP A CA 1
ATOM 1093 C C . ASP A 1 136 ? -34.140 19.705 18.622 1.00 67.94 136 ASP A C 1
ATOM 1095 O O . ASP A 1 136 ? -33.843 20.157 19.728 1.00 67.94 136 ASP A O 1
ATOM 1099 N N . GLU A 1 137 ? -35.131 20.233 17.894 1.00 74.56 137 GLU A N 1
ATOM 1100 C CA . GLU A 1 137 ? -35.997 21.328 18.360 1.00 74.56 137 GLU A CA 1
ATOM 1101 C C . GLU A 1 137 ? -36.853 20.904 19.564 1.00 74.56 137 GLU A C 1
ATOM 1103 O O . GLU A 1 137 ? -36.908 21.627 20.557 1.00 74.56 137 GLU A O 1
ATOM 1108 N N . GLN A 1 138 ? -37.438 19.699 19.550 1.00 66.06 138 GLN A N 1
ATOM 1109 C CA . GLN A 1 138 ? -38.162 19.152 20.710 1.00 66.06 138 GLN A CA 1
ATOM 1110 C C . GLN A 1 138 ? -37.257 18.976 21.939 1.00 66.06 138 GLN A C 1
ATOM 1112 O O . GLN A 1 138 ? -37.699 19.171 23.071 1.00 66.06 138 GLN A O 1
ATOM 1117 N N . LEU A 1 139 ? -35.991 18.603 21.750 1.00 60.19 139 LEU A N 1
ATOM 1118 C CA . LEU A 1 139 ? -35.023 18.498 22.845 1.00 60.19 139 LEU A CA 1
ATOM 1119 C C . LEU A 1 139 ? -34.585 19.874 23.364 1.00 60.19 139 LEU A C 1
ATOM 1121 O O . LEU A 1 139 ? -34.348 20.020 24.563 1.00 60.19 139 LEU A O 1
ATOM 1125 N N . ALA A 1 140 ? -34.516 20.884 22.496 1.00 64.00 140 ALA A N 1
ATOM 1126 C CA . ALA A 1 140 ? -34.238 22.261 22.890 1.00 64.00 140 ALA A CA 1
ATOM 1127 C C . ALA A 1 140 ? -35.403 22.883 23.683 1.00 64.00 140 ALA A C 1
ATOM 1129 O O . ALA A 1 140 ? -35.158 23.515 24.712 1.00 64.00 140 ALA A O 1
ATOM 1130 N N . ASP A 1 141 ? -36.651 22.638 23.271 1.00 58.19 141 ASP A N 1
ATOM 1131 C CA . ASP A 1 141 ? -37.857 23.142 23.946 1.00 58.19 141 ASP A CA 1
ATOM 1132 C C . ASP A 1 141 ? -38.137 22.454 25.293 1.00 58.19 141 ASP A C 1
ATOM 1134 O O . ASP A 1 141 ? -38.727 23.065 26.181 1.00 58.19 141 ASP A O 1
ATOM 1138 N N . ASN A 1 142 ? -37.669 21.218 25.496 1.00 49.19 142 ASN A N 1
ATOM 1139 C CA . ASN A 1 142 ? -37.776 20.517 26.784 1.00 49.19 142 ASN A CA 1
ATOM 1140 C C . ASN A 1 142 ? -36.667 20.895 27.787 1.00 49.19 142 ASN A C 1
ATOM 1142 O O . ASN A 1 142 ? -36.695 20.461 28.939 1.00 49.19 142 ASN A O 1
ATOM 1146 N N . ARG A 1 143 ? -35.685 21.711 27.382 1.00 44.69 143 ARG A N 1
ATOM 1147 C CA . ARG A 1 143 ? -34.536 22.091 28.217 1.00 44.69 143 ARG A CA 1
ATOM 1148 C C . ARG A 1 143 ? -34.761 23.255 29.209 1.00 44.69 143 ARG A C 1
ATOM 1150 O O . ARG A 1 143 ? -34.022 23.281 30.189 1.00 44.69 143 ARG A O 1
ATOM 1157 N N . PRO A 1 144 ? -35.737 24.182 29.075 1.00 44.34 144 PRO A N 1
ATOM 1158 C CA . PRO A 1 144 ? -35.926 25.263 30.044 1.00 44.34 144 PRO A CA 1
ATOM 1159 C C . PRO A 1 144 ? -36.967 24.984 31.149 1.00 44.34 144 PRO A C 1
ATOM 1161 O O . PRO A 1 144 ? -37.311 25.908 31.879 1.00 44.34 144 PRO A O 1
ATOM 1164 N N . GLN A 1 145 ? -37.462 23.751 31.329 1.00 42.75 145 GLN A N 1
ATOM 1165 C CA . GLN A 1 145 ? -38.380 23.417 32.440 1.00 42.75 145 GLN A CA 1
ATOM 1166 C C . GLN A 1 145 ? -37.714 22.796 33.682 1.00 42.75 145 GLN A C 1
ATOM 1168 O O . GLN A 1 145 ? -38.409 22.492 34.647 1.00 42.75 145 GLN A O 1
ATOM 1173 N N . ALA A 1 146 ? -36.385 22.658 33.704 1.00 44.47 146 ALA A N 1
ATOM 1174 C CA . ALA A 1 146 ? -35.656 22.077 34.837 1.00 44.47 146 ALA A CA 1
ATOM 1175 C C . ALA A 1 146 ? -35.046 23.104 35.817 1.00 44.47 146 ALA A C 1
ATOM 1177 O O . ALA A 1 146 ? -34.435 22.695 36.796 1.00 44.47 146 ALA A O 1
ATOM 1178 N N . ASP A 1 147 ? -35.237 24.412 35.598 1.00 41.19 147 ASP A N 1
ATOM 1179 C CA . ASP A 1 147 ? -34.663 25.468 36.446 1.00 41.19 147 ASP A CA 1
ATOM 1180 C C . ASP A 1 147 ? -35.740 26.434 36.971 1.00 41.19 147 ASP A C 1
ATOM 1182 O O . ASP A 1 147 ? -35.928 27.533 36.451 1.00 41.19 147 ASP A O 1
ATOM 1186 N N . SER A 1 148 ? -36.450 26.042 38.035 1.00 32.53 148 SER A N 1
ATOM 1187 C CA . SER A 1 148 ? -37.028 26.997 38.996 1.00 32.53 148 SER A CA 1
ATOM 1188 C C . SER A 1 148 ? -37.366 26.299 40.327 1.00 32.53 148 SER A C 1
ATOM 1190 O O . SER A 1 148 ? -38.189 25.384 40.330 1.00 32.53 148 SER A O 1
ATOM 1192 N N . PRO A 1 149 ? -36.785 26.708 41.474 1.00 48.62 149 PRO A N 1
ATOM 1193 C CA . PRO A 1 149 ? -37.050 26.087 42.766 1.00 48.62 149 PRO A CA 1
ATOM 1194 C C . PRO A 1 149 ? -38.173 26.825 43.506 1.00 48.62 149 PRO A C 1
ATOM 1196 O O . PRO A 1 149 ? -38.039 28.009 43.818 1.00 48.62 149 PRO A O 1
ATOM 1199 N N . GLN A 1 150 ? -39.260 26.133 43.855 1.00 31.88 150 GLN A N 1
ATOM 1200 C CA . GLN A 1 150 ? -40.136 26.580 44.939 1.00 31.88 150 GLN A CA 1
ATOM 1201 C C . GLN A 1 150 ? -40.858 25.411 45.618 1.00 31.88 150 GLN A C 1
ATOM 1203 O O . GLN A 1 150 ? -41.463 24.560 44.978 1.00 31.88 150 GLN A O 1
ATOM 1208 N N . ALA A 1 151 ? -40.743 25.406 46.945 1.00 42.66 151 ALA A N 1
ATOM 1209 C CA . ALA A 1 151 ? -41.312 24.456 47.886 1.00 42.66 151 ALA A CA 1
ATOM 1210 C C . ALA A 1 151 ? -42.848 24.381 47.829 1.00 42.66 151 ALA A C 1
ATOM 1212 O O . ALA A 1 151 ? -43.500 25.412 47.670 1.00 42.66 151 ALA A O 1
ATOM 1213 N N . THR A 1 152 ? -43.427 23.201 48.085 1.00 36.75 152 THR A N 1
ATOM 1214 C CA . THR A 1 152 ? -44.230 22.888 49.293 1.00 36.75 152 THR A CA 1
ATOM 1215 C C . THR A 1 152 ? -44.908 21.507 49.213 1.00 36.75 152 THR A C 1
ATOM 1217 O O . THR A 1 152 ? -45.494 21.158 48.198 1.00 36.75 152 THR A O 1
ATOM 1220 N N . THR A 1 153 ? -44.837 20.804 50.354 1.00 36.81 153 THR A N 1
ATOM 1221 C CA . THR A 1 153 ? -45.780 19.835 50.967 1.00 36.81 153 THR A CA 1
ATOM 1222 C C . THR A 1 153 ? -46.104 18.493 50.303 1.00 36.81 153 THR A C 1
ATOM 1224 O O . THR A 1 153 ? -46.696 18.447 49.232 1.00 36.81 153 THR A O 1
ATOM 1227 N N . ASP A 1 154 ? -45.816 17.448 51.090 1.00 34.00 154 ASP A N 1
ATOM 1228 C CA . ASP A 1 154 ? -46.570 16.212 51.341 1.00 34.00 154 ASP A CA 1
ATOM 1229 C C . ASP A 1 154 ? -47.220 15.496 50.153 1.00 34.00 154 ASP A C 1
ATOM 1231 O O . ASP A 1 154 ? -48.228 15.946 49.614 1.00 34.00 154 ASP A O 1
ATOM 1235 N N . THR A 1 155 ? -46.750 14.282 49.849 1.00 34.91 155 THR A N 1
ATOM 1236 C CA . THR A 1 155 ? -47.558 13.057 50.024 1.00 34.91 155 THR A CA 1
ATOM 1237 C C . THR A 1 155 ? -46.751 11.793 49.721 1.00 34.91 155 THR A C 1
ATOM 1239 O O . THR A 1 155 ? -45.980 11.719 48.769 1.00 34.91 155 THR A O 1
ATOM 1242 N N . ASP A 1 156 ? -46.964 10.808 50.586 1.00 40.78 156 ASP A N 1
ATOM 1243 C CA . ASP A 1 156 ? -46.506 9.422 50.567 1.00 40.78 156 ASP A CA 1
ATOM 1244 C C . ASP A 1 156 ? -46.610 8.740 49.187 1.00 40.78 156 ASP A C 1
ATOM 1246 O O . ASP A 1 156 ? -47.721 8.620 48.671 1.00 40.78 156 ASP A O 1
ATOM 1250 N N . ALA A 1 157 ? -45.490 8.248 48.619 1.00 37.03 157 ALA A N 1
ATOM 1251 C CA . ALA A 1 157 ? -45.474 7.173 47.597 1.00 37.03 157 ALA A CA 1
ATOM 1252 C C . ALA A 1 157 ? -44.085 6.678 47.098 1.00 37.03 157 ALA A C 1
ATOM 1254 O O . ALA A 1 157 ? -44.059 5.778 46.262 1.00 37.03 157 ALA A O 1
ATOM 1255 N N . GLU A 1 158 ? -42.928 7.199 47.531 1.00 39.34 158 GLU A N 1
ATOM 1256 C CA . GLU A 1 158 ? -41.655 6.964 46.798 1.00 39.34 158 GLU A CA 1
ATOM 1257 C C . GLU A 1 158 ? -40.619 6.035 47.463 1.00 39.34 158 GLU A C 1
ATOM 1259 O O . GLU A 1 158 ? -39.425 6.125 47.186 1.00 39.34 158 GLU A O 1
ATOM 1264 N N . THR A 1 159 ? -41.035 5.065 48.277 1.00 44.78 159 THR A N 1
ATOM 1265 C CA . THR A 1 159 ? -40.112 4.042 48.820 1.00 44.78 159 THR A CA 1
ATOM 1266 C C . THR A 1 159 ? -39.781 2.902 47.843 1.00 44.78 159 THR A C 1
ATOM 1268 O O . THR A 1 159 ? -38.905 2.095 48.131 1.00 44.78 159 THR A O 1
ATOM 1271 N N . GLY A 1 160 ? -40.397 2.861 46.653 1.00 44.19 160 GLY A N 1
ATOM 1272 C CA . GLY A 1 160 ? -40.055 1.904 45.582 1.00 44.19 160 GLY A CA 1
ATOM 1273 C C . GLY A 1 160 ? -39.037 2.407 44.546 1.00 44.19 160 GLY A C 1
ATOM 1274 O O . GLY A 1 160 ? -38.515 1.619 43.770 1.00 44.19 160 GLY A O 1
ATOM 1275 N N . SER A 1 161 ? -38.731 3.709 44.518 1.00 49.22 161 SER A N 1
ATOM 1276 C CA . SER A 1 161 ? -37.982 4.345 43.417 1.00 49.22 161 SER A CA 1
ATOM 1277 C C . SER A 1 161 ? -36.457 4.173 43.516 1.00 49.22 161 SER A C 1
ATOM 1279 O O . SER A 1 161 ? -35.776 4.030 42.503 1.00 49.22 161 SER A O 1
ATOM 1281 N N . SER A 1 162 ? -35.900 4.145 44.731 1.00 51.78 162 SER A N 1
ATOM 1282 C CA . SER A 1 162 ? -34.441 4.169 44.940 1.00 51.78 162 SER A CA 1
ATOM 1283 C C . SER A 1 162 ? -33.758 2.838 44.617 1.00 51.78 162 SER A C 1
ATOM 1285 O O . SER A 1 162 ? -32.665 2.810 44.057 1.00 51.78 162 SER A O 1
ATOM 1287 N N . THR A 1 163 ? -34.408 1.726 44.942 1.00 53.97 163 THR A N 1
ATOM 1288 C CA . THR A 1 163 ? -33.887 0.381 44.681 1.00 53.97 163 THR A CA 1
ATOM 1289 C C . THR A 1 163 ? -34.181 -0.030 43.245 1.00 53.97 163 THR A C 1
ATOM 1291 O O . THR A 1 163 ? -33.313 -0.604 42.594 1.00 53.97 163 THR A O 1
ATOM 1294 N N . ASP A 1 164 ? -35.319 0.381 42.677 1.00 52.97 164 ASP A N 1
ATOM 1295 C CA . ASP A 1 164 ? -35.552 0.293 41.233 1.00 52.97 164 ASP A CA 1
ATOM 1296 C C . ASP A 1 164 ? -34.526 1.118 40.438 1.00 52.97 164 ASP A C 1
ATOM 1298 O O . ASP A 1 164 ? -34.085 0.669 39.381 1.00 52.97 164 ASP A O 1
ATOM 1302 N N . ALA A 1 165 ? -34.055 2.256 40.963 1.00 62.31 165 ALA A N 1
ATOM 1303 C CA . ALA A 1 165 ? -32.987 3.041 40.345 1.00 62.31 165 ALA A CA 1
ATOM 1304 C C . ALA A 1 165 ? -31.613 2.347 40.403 1.00 62.31 165 ALA A C 1
ATOM 1306 O O . ALA A 1 165 ? -30.897 2.353 39.401 1.00 62.31 165 ALA A O 1
ATOM 1307 N N . GLU A 1 166 ? -31.243 1.699 41.514 1.00 60.25 166 GLU A N 1
ATOM 1308 C CA . GLU A 1 166 ? -30.029 0.866 41.576 1.00 60.25 166 GLU A CA 1
ATOM 1309 C C . GLU A 1 166 ? -30.122 -0.348 40.648 1.00 60.25 166 GLU A C 1
ATOM 1311 O O . GLU A 1 166 ? -29.176 -0.666 39.924 1.00 60.25 166 GLU A O 1
ATOM 1316 N N . VAL A 1 167 ? -31.280 -1.007 40.610 1.00 63.84 167 VAL A N 1
ATOM 1317 C CA . VAL A 1 167 ? -31.536 -2.132 39.707 1.00 63.84 167 VAL A CA 1
ATOM 1318 C C . VAL A 1 167 ? -31.471 -1.698 38.252 1.00 63.84 167 VAL A C 1
ATOM 1320 O O . VAL A 1 167 ? -30.928 -2.436 37.427 1.00 63.84 167 VAL A O 1
ATOM 1323 N N . GLU A 1 168 ? -31.990 -0.520 37.927 1.00 69.06 168 GLU A N 1
ATOM 1324 C CA . GLU A 1 168 ? -31.935 0.041 36.584 1.00 69.06 168 GLU A CA 1
ATOM 1325 C C . GLU A 1 168 ? -30.514 0.498 36.220 1.00 69.06 168 GLU A C 1
ATOM 1327 O O . GLU A 1 168 ? -30.076 0.282 35.092 1.00 69.06 168 GLU A O 1
ATOM 1332 N N . ASN A 1 169 ? -29.735 1.009 37.176 1.00 70.81 169 ASN A N 1
ATOM 1333 C CA . ASN A 1 169 ? -28.318 1.338 36.988 1.00 70.81 169 ASN A CA 1
ATOM 1334 C C . ASN A 1 169 ? -27.475 0.075 36.725 1.00 70.81 169 ASN A C 1
ATOM 1336 O O . ASN A 1 169 ? -26.722 0.001 35.753 1.00 70.81 169 ASN A O 1
ATOM 1340 N N . LEU A 1 170 ? -27.670 -0.985 37.510 1.00 72.19 170 LEU A N 1
ATOM 1341 C CA . LEU A 1 170 ? -27.005 -2.274 37.297 1.00 72.19 170 LEU A CA 1
ATOM 1342 C C . LEU A 1 170 ? -27.455 -2.938 35.984 1.00 72.19 170 LEU A C 1
ATOM 1344 O O . LEU A 1 170 ? -26.647 -3.558 35.288 1.00 72.19 170 LEU A O 1
ATOM 1348 N N . ARG A 1 171 ? -28.718 -2.755 35.573 1.00 71.69 171 ARG A N 1
ATOM 1349 C CA . ARG A 1 171 ? -29.190 -3.135 34.229 1.00 71.69 171 ARG A CA 1
ATOM 1350 C C . ARG A 1 171 ? -28.488 -2.334 33.137 1.00 71.69 171 ARG A C 1
ATOM 1352 O O . ARG A 1 171 ? -28.050 -2.936 32.157 1.00 71.69 171 ARG A O 1
ATOM 1359 N N . GLN A 1 172 ? -28.320 -1.026 33.308 1.00 74.00 172 GLN A N 1
ATOM 1360 C CA . GLN A 1 172 ? -27.579 -0.177 32.373 1.00 74.00 172 GLN A CA 1
ATOM 1361 C C . GLN A 1 172 ? -26.097 -0.568 32.294 1.00 74.00 172 GLN A C 1
ATOM 1363 O O . GLN A 1 172 ? -25.550 -0.610 31.193 1.00 74.00 172 GLN A O 1
ATOM 1368 N N . GLN A 1 173 ? -25.465 -0.972 33.399 1.00 70.00 173 GLN A N 1
ATOM 1369 C CA . GLN A 1 173 ? -24.113 -1.546 33.380 1.00 70.00 173 GLN A CA 1
ATOM 1370 C C . GLN A 1 173 ? -24.045 -2.879 32.644 1.00 70.00 173 GLN A C 1
ATOM 1372 O O . GLN A 1 173 ? -23.121 -3.095 31.865 1.00 70.00 173 GLN A O 1
ATOM 1377 N N . ILE A 1 174 ? -25.019 -3.772 32.838 1.00 71.12 174 ILE A N 1
ATOM 1378 C CA . ILE A 1 174 ? -25.088 -5.035 32.091 1.00 71.12 174 ILE A CA 1
ATOM 1379 C C . ILE A 1 174 ? -25.250 -4.756 30.591 1.00 71.12 174 ILE A C 1
ATOM 1381 O O . ILE A 1 174 ? -24.621 -5.428 29.772 1.00 71.12 174 ILE A O 1
ATOM 1385 N N . VAL A 1 175 ? -26.052 -3.755 30.219 1.00 74.94 175 VAL A N 1
ATOM 1386 C CA . VAL A 1 175 ? -26.192 -3.299 28.829 1.00 74.94 175 VAL A CA 1
ATOM 1387 C C . VAL A 1 175 ? -24.876 -2.708 28.308 1.00 74.94 175 VAL A C 1
ATOM 1389 O O . VAL A 1 175 ? -24.450 -3.073 27.213 1.00 74.94 175 VAL A O 1
ATOM 1392 N N . GLY A 1 176 ? -24.183 -1.886 29.099 1.00 74.69 176 GLY A N 1
ATOM 1393 C CA . GLY A 1 176 ? -22.871 -1.325 28.762 1.00 74.69 176 GLY A CA 1
ATOM 1394 C C . GLY A 1 176 ? -21.794 -2.396 28.568 1.00 74.69 176 GLY A C 1
ATOM 1395 O O . GLY A 1 176 ? -21.108 -2.405 27.547 1.00 74.69 176 GLY A O 1
ATOM 1396 N N . LEU A 1 177 ? -21.701 -3.364 29.482 1.00 73.75 177 LEU A N 1
ATOM 1397 C CA . LEU A 1 177 ? -20.796 -4.512 29.376 1.00 73.75 177 LEU A CA 1
ATOM 1398 C C . LEU A 1 177 ? -21.149 -5.417 28.190 1.00 73.75 177 LEU A C 1
ATOM 1400 O O . LEU A 1 177 ? -20.247 -5.953 27.553 1.00 73.75 177 LEU A O 1
ATOM 1404 N N . ASN A 1 178 ? -22.435 -5.583 27.858 1.00 72.81 178 ASN A N 1
ATOM 1405 C CA . ASN A 1 178 ? -22.857 -6.310 26.656 1.00 72.81 178 ASN A CA 1
ATOM 1406 C C . ASN A 1 178 ? -22.437 -5.585 25.372 1.00 72.81 178 ASN A C 1
ATOM 1408 O O . ASN A 1 178 ? -22.021 -6.247 24.424 1.00 72.81 178 ASN A O 1
ATOM 1412 N N . ALA A 1 179 ? -22.512 -4.252 25.343 1.00 72.62 179 ALA A N 1
ATOM 1413 C CA . ALA A 1 179 ? -22.044 -3.463 24.210 1.00 72.62 179 ALA A CA 1
ATOM 1414 C C . ALA A 1 179 ? -20.520 -3.583 24.037 1.00 72.62 179 ALA A C 1
ATOM 1416 O O . ALA A 1 179 ? -20.061 -3.850 22.932 1.00 72.62 179 ALA A O 1
ATOM 1417 N N . VAL A 1 180 ? -19.747 -3.493 25.127 1.00 75.31 180 VAL A N 1
ATOM 1418 C CA . VAL A 1 180 ? -18.284 -3.699 25.105 1.00 75.31 180 VAL A CA 1
ATOM 1419 C C . VAL A 1 180 ? -17.923 -5.125 24.671 1.00 75.31 180 VAL A C 1
ATOM 1421 O O . VAL A 1 180 ? -17.024 -5.313 23.857 1.00 75.31 180 VAL A O 1
ATOM 1424 N N . LEU A 1 181 ? -18.653 -6.142 25.144 1.00 72.38 181 LEU A N 1
ATOM 1425 C CA . LEU A 1 181 ? -18.469 -7.532 24.707 1.00 72.38 181 LEU A CA 1
ATOM 1426 C C . LEU A 1 181 ? -18.770 -7.728 23.217 1.00 72.38 181 LEU A C 1
ATOM 1428 O O . LEU A 1 181 ? -18.064 -8.489 22.555 1.00 72.38 181 LEU A O 1
ATOM 1432 N N . ALA A 1 182 ? -19.811 -7.074 22.697 1.00 71.62 182 ALA A N 1
ATOM 1433 C CA . ALA A 1 182 ? -20.160 -7.132 21.281 1.00 71.62 182 ALA A CA 1
ATOM 1434 C C . ALA A 1 182 ? -19.078 -6.474 20.412 1.00 71.62 182 ALA A C 1
ATOM 1436 O O . ALA A 1 182 ? -18.678 -7.046 19.397 1.00 71.62 182 ALA A O 1
ATOM 1437 N N . ASP A 1 183 ? -18.557 -5.326 20.845 1.00 71.44 183 ASP A N 1
ATOM 1438 C CA . ASP A 1 183 ? -17.513 -4.592 20.128 1.00 71.44 183 ASP A CA 1
ATOM 1439 C C . ASP A 1 183 ? -16.178 -5.354 20.142 1.00 71.44 183 ASP A C 1
ATOM 1441 O O . ASP A 1 183 ? -15.555 -5.556 19.099 1.00 71.44 183 ASP A O 1
ATOM 1445 N N . ALA A 1 184 ? -15.800 -5.927 21.290 1.00 70.25 184 ALA A N 1
ATOM 1446 C CA . ALA A 1 184 ? -14.635 -6.803 21.399 1.00 70.25 184 ALA A CA 1
ATOM 1447 C C . ALA A 1 184 ? -14.775 -8.080 20.547 1.00 70.25 184 ALA A C 1
ATOM 1449 O O . ALA A 1 184 ? -13.796 -8.574 19.986 1.00 70.25 184 ALA A O 1
ATOM 1450 N N . HIS A 1 185 ? -15.989 -8.625 20.397 1.00 72.06 185 HIS A N 1
ATOM 1451 C CA . HIS A 1 185 ? -16.244 -9.722 19.458 1.00 72.06 185 HIS A CA 1
ATOM 1452 C C . HIS A 1 185 ? -16.083 -9.303 17.995 1.00 72.06 185 HIS A C 1
ATOM 1454 O O . HIS A 1 185 ? -15.520 -10.077 17.217 1.00 72.06 185 HIS A O 1
ATOM 1460 N N . SER A 1 186 ? -16.514 -8.094 17.636 1.00 75.19 186 SER A N 1
ATOM 1461 C CA . SER A 1 186 ? -16.292 -7.535 16.300 1.00 75.19 186 SER A CA 1
ATOM 1462 C C . SER A 1 186 ? -14.800 -7.317 16.025 1.00 75.19 186 SER A C 1
ATOM 1464 O O . SER A 1 186 ? -14.304 -7.743 14.983 1.00 75.19 186 SER A O 1
ATOM 1466 N N . GLN A 1 187 ? -14.054 -6.740 16.974 1.00 74.25 187 GLN A N 1
ATOM 1467 C CA . GLN A 1 187 ? -12.597 -6.574 16.867 1.00 74.25 187 GLN A CA 1
ATOM 1468 C C . GLN A 1 187 ? -11.877 -7.923 16.738 1.00 74.25 187 GLN A C 1
ATOM 1470 O O . GLN A 1 187 ? -10.979 -8.065 15.911 1.00 74.25 187 GLN A O 1
ATOM 1475 N N . ARG A 1 188 ? -12.303 -8.949 17.486 1.00 74.12 188 ARG A N 1
ATOM 1476 C CA . ARG A 1 188 ? -11.751 -10.307 17.362 1.00 74.12 188 ARG A CA 1
ATOM 1477 C C . ARG A 1 188 ? -11.979 -10.896 15.971 1.00 74.12 188 ARG A C 1
ATOM 1479 O O . ARG A 1 188 ? -11.057 -11.484 15.419 1.00 74.12 188 ARG A O 1
ATOM 1486 N N . GLN A 1 189 ? -13.173 -10.731 15.396 1.00 76.31 189 GLN A N 1
ATOM 1487 C CA . GLN A 1 189 ? -13.449 -11.178 14.024 1.00 76.31 189 GLN A CA 1
ATOM 1488 C C . GLN A 1 189 ? -12.585 -10.438 12.997 1.00 76.31 189 GLN A C 1
ATOM 1490 O O . GLN A 1 189 ? -12.093 -11.058 12.054 1.00 76.31 189 GLN A O 1
ATOM 1495 N N . GLN A 1 190 ? -12.361 -9.139 13.202 1.00 75.88 190 GLN A N 1
ATOM 1496 C CA . GLN A 1 190 ? -11.477 -8.338 12.360 1.00 75.88 190 GLN A CA 1
ATOM 1497 C C . GLN A 1 190 ? -10.025 -8.846 12.438 1.00 75.88 190 GLN A C 1
ATOM 1499 O O . GLN A 1 190 ? -9.425 -9.144 11.410 1.00 75.88 190 GLN A O 1
ATOM 1504 N N . LEU A 1 191 ? -9.491 -9.052 13.648 1.00 74.50 191 LEU A N 1
ATOM 1505 C CA . LEU A 1 191 ? -8.135 -9.574 13.860 1.00 74.50 191 LEU A CA 1
ATOM 1506 C C . LEU A 1 191 ? -7.969 -11.017 13.360 1.00 74.50 191 LEU A C 1
ATOM 1508 O O . LEU A 1 191 ? -6.916 -11.361 12.828 1.00 74.50 191 LEU A O 1
ATOM 1512 N N . GLU A 1 192 ? -8.994 -11.868 13.484 1.00 78.88 192 GLU A N 1
ATOM 1513 C CA . GLU A 1 192 ? -8.999 -13.212 12.888 1.00 78.88 192 GLU A CA 1
ATOM 1514 C C . GLU A 1 192 ? -8.935 -13.142 11.353 1.00 78.88 192 GLU A C 1
ATOM 1516 O O . GLU A 1 192 ? -8.187 -13.909 10.741 1.00 78.88 192 GLU A O 1
ATOM 1521 N N . SER A 1 193 ? -9.659 -12.201 10.736 1.00 77.62 193 SER A N 1
ATOM 1522 C CA . SER A 1 193 ? -9.593 -11.934 9.293 1.00 77.62 193 SER A CA 1
ATOM 1523 C C . SER A 1 193 ? -8.206 -11.436 8.871 1.00 77.62 193 SER A C 1
ATOM 1525 O O . SER A 1 193 ? -7.627 -11.958 7.917 1.00 77.62 193 SER A O 1
ATOM 1527 N N . ASP A 1 194 ? -7.629 -10.487 9.608 1.00 75.88 194 ASP A N 1
ATOM 1528 C CA . ASP A 1 194 ? -6.304 -9.932 9.310 1.00 75.88 194 ASP A CA 1
ATOM 1529 C C . ASP A 1 194 ? -5.196 -10.979 9.497 1.00 75.88 194 ASP A C 1
ATOM 1531 O O . ASP A 1 194 ? -4.301 -11.111 8.658 1.00 75.88 194 ASP A O 1
ATOM 1535 N N . ALA A 1 195 ? -5.285 -11.809 10.541 1.00 72.06 195 ALA A N 1
ATOM 1536 C CA . ALA A 1 195 ? -4.379 -12.934 10.751 1.00 72.06 195 ALA A CA 1
ATOM 1537 C C . ALA A 1 195 ? -4.518 -14.000 9.650 1.00 72.06 195 ALA A C 1
ATOM 1539 O O . ALA A 1 195 ? -3.513 -14.591 9.244 1.00 72.06 195 ALA A O 1
ATOM 1540 N N . ALA A 1 196 ? -5.732 -14.248 9.147 1.00 73.75 196 ALA A N 1
ATOM 1541 C CA . ALA A 1 196 ? -5.959 -15.141 8.011 1.00 73.75 196 ALA A CA 1
ATOM 1542 C C . ALA A 1 196 ? -5.352 -14.573 6.717 1.00 73.75 196 ALA A C 1
ATOM 1544 O O . ALA A 1 196 ? -4.680 -15.306 5.989 1.00 73.75 196 ALA A O 1
ATOM 1545 N N . ALA A 1 197 ? -5.500 -13.269 6.470 1.00 76.81 197 ALA A N 1
ATOM 1546 C CA . ALA A 1 197 ? -4.877 -12.588 5.337 1.00 76.81 197 ALA A CA 1
ATOM 1547 C C . ALA A 1 197 ? -3.338 -12.614 5.421 1.00 76.81 197 ALA A C 1
ATOM 1549 O O . ALA A 1 197 ? -2.665 -12.883 4.426 1.00 76.81 197 ALA A O 1
ATOM 1550 N N . MET A 1 198 ? -2.769 -12.405 6.612 1.00 75.31 198 MET A N 1
ATOM 1551 C CA . MET A 1 198 ? -1.324 -12.502 6.858 1.00 75.31 198 MET A CA 1
ATOM 1552 C C . MET A 1 198 ? -0.798 -13.929 6.672 1.00 75.31 198 MET A C 1
ATOM 1554 O O . MET A 1 198 ? 0.261 -14.111 6.076 1.00 75.31 198 MET A O 1
ATOM 1558 N N . ARG A 1 199 ? -1.541 -14.953 7.119 1.00 79.44 199 ARG A N 1
ATOM 1559 C CA . ARG A 1 199 ? -1.196 -16.361 6.849 1.00 79.44 199 ARG A CA 1
ATOM 1560 C C . ARG A 1 199 ? -1.209 -16.668 5.356 1.00 79.44 199 ARG A C 1
ATOM 1562 O O . ARG A 1 199 ? -0.265 -17.283 4.884 1.00 79.44 199 ARG A O 1
ATOM 1569 N N . ALA A 1 200 ? -2.211 -16.190 4.618 1.00 73.44 200 ALA A N 1
ATOM 1570 C CA . ALA A 1 200 ? -2.266 -16.363 3.168 1.00 73.44 200 ALA A CA 1
ATOM 1571 C C . ALA A 1 200 ? -1.071 -15.695 2.462 1.00 73.44 200 ALA A C 1
ATOM 1573 O O . ALA A 1 200 ? -0.486 -16.292 1.564 1.00 73.44 200 ALA A O 1
ATOM 1574 N N . ARG A 1 201 ? -0.656 -14.499 2.907 1.00 79.12 201 ARG A N 1
ATOM 1575 C CA . ARG A 1 201 ? 0.547 -13.816 2.394 1.00 79.12 201 ARG A CA 1
ATOM 1576 C C . ARG A 1 201 ? 1.841 -14.557 2.728 1.00 79.12 201 ARG A C 1
ATOM 1578 O O . ARG A 1 201 ? 2.719 -14.633 1.878 1.00 79.12 201 ARG A O 1
ATOM 1585 N N . LEU A 1 202 ? 1.962 -15.098 3.942 1.00 72.88 202 LEU A N 1
ATOM 1586 C CA . LEU A 1 202 ? 3.106 -15.927 4.337 1.00 72.88 202 LEU A CA 1
ATOM 1587 C C . LEU A 1 202 ? 3.165 -17.222 3.524 1.00 72.88 202 LEU A C 1
ATOM 1589 O O . LEU A 1 202 ? 4.241 -17.606 3.096 1.00 72.88 202 LEU A O 1
ATOM 1593 N N . GLU A 1 203 ? 2.025 -17.857 3.260 1.00 79.00 203 GLU A N 1
ATOM 1594 C CA . GLU A 1 203 ? 1.957 -19.079 2.457 1.00 79.00 203 GLU A CA 1
ATOM 1595 C C . GLU A 1 203 ? 2.235 -18.806 0.968 1.00 79.00 203 GLU A C 1
ATOM 1597 O O . GLU A 1 203 ? 2.895 -19.604 0.306 1.00 79.00 203 GLU A O 1
ATOM 1602 N N . GLU A 1 204 ? 1.832 -17.641 0.449 1.00 76.25 204 GLU A N 1
ATOM 1603 C CA . GLU A 1 204 ? 2.234 -17.166 -0.882 1.00 76.25 204 GLU A CA 1
ATOM 1604 C C . GLU A 1 204 ? 3.741 -16.844 -0.950 1.00 76.25 204 GLU A C 1
ATOM 1606 O O . GLU A 1 204 ? 4.395 -17.153 -1.946 1.00 76.25 204 GLU A O 1
ATOM 1611 N N . ALA A 1 205 ? 4.318 -16.263 0.107 1.00 68.44 205 ALA A N 1
ATOM 1612 C CA . ALA A 1 205 ? 5.755 -16.003 0.203 1.00 68.44 205 ALA A CA 1
ATOM 1613 C C . ALA A 1 205 ? 6.575 -17.300 0.340 1.00 68.44 205 ALA A C 1
ATOM 1615 O O . ALA A 1 205 ? 7.592 -17.452 -0.335 1.00 68.44 205 ALA A O 1
ATOM 1616 N N . ASP A 1 206 ? 6.109 -18.269 1.131 1.00 68.00 206 ASP A N 1
ATOM 1617 C CA . ASP A 1 206 ? 6.728 -19.594 1.252 1.00 68.00 206 ASP A CA 1
ATOM 1618 C C . ASP A 1 206 ? 6.689 -20.333 -0.100 1.00 68.00 206 ASP A C 1
ATOM 1620 O O . ASP A 1 206 ? 7.705 -20.874 -0.532 1.00 68.00 206 ASP A O 1
ATOM 1624 N N . GLN A 1 207 ? 5.587 -20.243 -0.858 1.00 69.94 207 GLN A N 1
ATOM 1625 C CA . GLN A 1 207 ? 5.515 -20.770 -2.232 1.00 69.94 207 GLN A CA 1
ATOM 1626 C C . GLN A 1 207 ? 6.485 -20.076 -3.206 1.00 69.94 207 GLN A C 1
ATOM 1628 O O . GLN A 1 207 ? 6.955 -20.702 -4.155 1.00 69.94 207 GLN A O 1
ATOM 1633 N N . ARG A 1 208 ? 6.816 -18.796 -2.983 1.00 60.38 208 ARG A N 1
ATOM 1634 C CA . ARG A 1 208 ? 7.815 -18.060 -3.782 1.00 60.38 208 ARG A CA 1
ATOM 1635 C C . ARG A 1 208 ? 9.265 -18.364 -3.379 1.00 60.38 208 ARG A C 1
ATOM 1637 O O . ARG A 1 208 ? 10.163 -18.087 -4.168 1.00 60.38 208 ARG A O 1
ATOM 1644 N N . THR A 1 209 ? 9.511 -18.947 -2.204 1.00 53.22 209 THR A N 1
ATOM 1645 C CA . THR A 1 209 ? 10.867 -19.290 -1.719 1.00 53.22 209 THR A CA 1
ATOM 1646 C C . THR A 1 209 ? 11.284 -20.743 -1.990 1.00 53.22 209 THR A C 1
ATOM 1648 O O . THR A 1 209 ? 12.416 -21.118 -1.690 1.00 53.22 209 THR A O 1
ATOM 1651 N N . GLU A 1 210 ? 10.440 -21.551 -2.650 1.00 52.81 210 GLU A N 1
ATOM 1652 C CA . GLU A 1 210 ? 10.836 -22.865 -3.196 1.00 52.81 210 GLU A CA 1
ATOM 1653 C C . GLU A 1 210 ? 11.717 -22.776 -4.468 1.00 52.81 210 GLU A C 1
ATOM 1655 O O . GLU A 1 210 ? 12.171 -23.797 -4.988 1.00 52.81 210 GLU A O 1
ATOM 1660 N N . THR A 1 211 ? 12.034 -21.571 -4.957 1.00 53.00 211 THR A N 1
ATOM 1661 C CA . THR A 1 211 ? 13.140 -21.331 -5.907 1.00 53.00 211 THR A CA 1
ATOM 1662 C C . THR A 1 211 ? 14.393 -20.878 -5.154 1.00 53.00 211 THR A C 1
ATOM 1664 O O . THR A 1 211 ? 14.260 -20.106 -4.207 1.00 53.00 211 THR A O 1
ATOM 1667 N N . PRO A 1 212 ? 15.598 -21.364 -5.522 1.00 48.47 212 PRO A N 1
ATOM 1668 C CA . PRO A 1 212 ? 16.740 -21.424 -4.619 1.00 48.47 212 PRO A CA 1
ATOM 1669 C C . PRO A 1 212 ? 17.100 -20.053 -4.051 1.00 48.47 212 PRO A C 1
ATOM 1671 O O . PRO A 1 212 ? 17.379 -19.102 -4.777 1.00 48.47 212 PRO A O 1
ATOM 1674 N N . ALA A 1 213 ? 17.083 -20.015 -2.722 1.00 48.91 213 ALA A N 1
ATOM 1675 C CA . ALA A 1 213 ? 17.610 -18.965 -1.881 1.00 48.91 213 ALA A CA 1
ATOM 1676 C C . ALA A 1 213 ? 19.047 -18.629 -2.283 1.00 48.91 213 ALA A C 1
ATOM 1678 O O . ALA A 1 213 ? 19.924 -19.459 -2.065 1.00 48.91 213 ALA A O 1
ATOM 1679 N N . GLU A 1 214 ? 19.289 -17.425 -2.810 1.00 50.38 214 GLU A N 1
ATOM 1680 C CA . GLU A 1 214 ? 20.599 -16.789 -2.615 1.00 50.38 214 GLU A CA 1
ATOM 1681 C C . GLU A 1 214 ? 20.695 -15.264 -2.802 1.00 50.38 214 GLU A C 1
ATOM 1683 O O . GLU A 1 214 ? 21.728 -14.733 -2.416 1.00 50.38 214 GLU A O 1
ATOM 1688 N N . GLU A 1 215 ? 19.695 -14.504 -3.277 1.00 51.91 215 GLU A N 1
ATOM 1689 C CA . GLU A 1 215 ? 20.030 -13.143 -3.768 1.00 51.91 215 GLU A CA 1
ATOM 1690 C C . GLU A 1 215 ? 19.362 -11.904 -3.151 1.00 51.91 215 GLU A C 1
ATOM 1692 O O . GLU A 1 215 ? 19.724 -10.814 -3.583 1.00 51.91 215 GLU A O 1
ATOM 1697 N N . ASP A 1 216 ? 18.514 -11.966 -2.111 1.00 60.06 216 ASP A N 1
ATOM 1698 C CA . ASP A 1 216 ? 17.998 -10.702 -1.542 1.00 60.06 216 ASP A CA 1
ATOM 1699 C C . ASP A 1 216 ? 17.936 -10.634 -0.001 1.00 60.06 216 ASP A C 1
ATOM 1701 O O . ASP A 1 216 ? 16.988 -11.140 0.612 1.00 60.06 216 ASP A O 1
ATOM 1705 N N . PRO A 1 217 ? 18.919 -9.994 0.673 1.00 69.94 217 PRO A N 1
ATOM 1706 C CA . PRO A 1 217 ? 18.876 -9.784 2.121 1.00 69.94 217 PRO A CA 1
ATOM 1707 C C . PRO A 1 217 ? 17.684 -8.916 2.554 1.00 69.94 217 PRO A C 1
ATOM 1709 O O . PRO A 1 217 ? 17.240 -9.041 3.694 1.00 69.94 217 PRO A O 1
ATOM 1712 N N . ALA A 1 218 ? 17.121 -8.104 1.650 1.00 68.75 218 ALA A N 1
ATOM 1713 C CA . ALA A 1 218 ? 15.947 -7.282 1.931 1.00 68.75 218 ALA A CA 1
ATOM 1714 C C . ALA A 1 218 ? 14.686 -8.130 2.186 1.00 68.75 218 ALA A C 1
ATOM 1716 O O . ALA A 1 218 ? 13.935 -7.851 3.118 1.00 68.75 218 ALA A O 1
ATOM 1717 N N . LEU A 1 219 ? 14.488 -9.217 1.430 1.00 69.88 219 LEU A N 1
ATOM 1718 C CA . LEU A 1 219 ? 13.353 -10.131 1.631 1.00 69.88 219 LEU A CA 1
ATOM 1719 C C . LEU A 1 219 ? 13.499 -10.954 2.917 1.00 69.88 219 LEU A C 1
ATOM 1721 O O . LEU A 1 219 ? 12.509 -11.256 3.583 1.00 69.88 219 LEU A O 1
ATOM 1725 N N . ALA A 1 220 ? 14.732 -11.302 3.298 1.00 74.38 220 ALA A N 1
ATOM 1726 C CA . ALA A 1 220 ? 14.999 -11.965 4.572 1.00 74.38 220 ALA A CA 1
ATOM 1727 C C . ALA A 1 220 ? 14.712 -11.038 5.767 1.00 74.38 220 ALA A C 1
ATOM 1729 O O . ALA A 1 220 ? 14.185 -11.497 6.785 1.00 74.38 220 ALA A O 1
ATOM 1730 N N . GLU A 1 221 ? 15.019 -9.744 5.634 1.00 76.81 221 GLU A N 1
ATOM 1731 C CA . GLU A 1 221 ? 14.715 -8.723 6.639 1.00 76.81 221 GLU A CA 1
ATOM 1732 C C . GLU A 1 221 ? 13.205 -8.445 6.731 1.00 76.81 221 GLU A C 1
ATOM 1734 O O . GLU A 1 221 ? 12.661 -8.452 7.837 1.00 76.81 221 GLU A O 1
ATOM 1739 N N . GLU A 1 222 ? 12.492 -8.338 5.602 1.00 78.62 222 GLU A N 1
ATOM 1740 C CA . GLU A 1 222 ? 11.022 -8.232 5.587 1.00 78.62 222 GLU A CA 1
ATOM 1741 C C . GLU A 1 222 ? 10.339 -9.465 6.194 1.00 78.62 222 GLU A C 1
ATOM 1743 O O . GLU A 1 222 ? 9.413 -9.325 6.994 1.00 78.62 222 GLU A O 1
ATOM 1748 N N . LEU A 1 223 ? 10.804 -10.681 5.886 1.00 76.75 223 LEU A N 1
ATOM 1749 C CA . LEU A 1 223 ? 10.250 -11.908 6.466 1.00 76.75 223 LEU A CA 1
ATOM 1750 C C . LEU A 1 223 ? 10.516 -11.986 7.979 1.00 76.75 223 LEU A C 1
ATOM 1752 O O . LEU A 1 223 ? 9.663 -12.451 8.740 1.00 76.75 223 LEU A O 1
ATOM 1756 N N . ALA A 1 224 ? 11.693 -11.544 8.432 1.00 76.38 224 ALA A N 1
ATOM 1757 C CA . ALA A 1 224 ? 12.022 -11.471 9.853 1.00 76.38 224 ALA A CA 1
ATOM 1758 C C . ALA A 1 224 ? 11.148 -10.436 10.577 1.00 76.38 224 ALA A C 1
ATOM 1760 O O . ALA A 1 224 ? 10.634 -10.728 11.662 1.00 76.38 224 ALA A O 1
ATOM 1761 N N . GLN A 1 225 ? 10.920 -9.275 9.958 1.00 82.19 225 GLN A N 1
ATOM 1762 C CA . GLN A 1 225 ? 10.049 -8.234 10.492 1.00 82.19 225 GLN A CA 1
ATOM 1763 C C . GLN A 1 225 ? 8.584 -8.695 10.531 1.00 82.19 225 GLN A C 1
ATOM 1765 O O . GLN A 1 225 ? 7.953 -8.605 11.579 1.00 82.19 225 GLN A O 1
ATOM 1770 N N . ALA A 1 226 ? 8.072 -9.327 9.472 1.00 74.12 226 ALA A N 1
ATOM 1771 C CA . ALA A 1 226 ? 6.716 -9.879 9.444 1.00 74.12 226 ALA A CA 1
ATOM 1772 C C . ALA A 1 226 ? 6.508 -11.000 10.482 1.00 74.12 226 ALA A C 1
ATOM 1774 O O . ALA A 1 226 ? 5.444 -11.106 11.098 1.00 74.12 226 ALA A O 1
ATOM 1775 N N . LYS A 1 227 ? 7.530 -11.837 10.720 1.00 83.00 227 LYS A N 1
ATOM 1776 C CA . LYS A 1 227 ? 7.505 -12.853 11.787 1.00 83.00 227 LYS A CA 1
ATOM 1777 C C . LYS A 1 227 ? 7.456 -12.221 13.175 1.00 83.00 227 LYS A C 1
ATOM 1779 O O . LYS A 1 227 ? 6.744 -12.735 14.038 1.00 83.00 227 LYS A O 1
ATOM 1784 N N . LYS A 1 228 ? 8.189 -11.126 13.379 1.00 89.88 228 LYS A N 1
ATOM 1785 C CA . LYS A 1 228 ? 8.166 -10.355 14.624 1.00 89.88 228 LYS A CA 1
ATOM 1786 C C . LYS A 1 228 ? 6.800 -9.704 14.838 1.00 89.88 228 LYS A C 1
ATOM 1788 O O . LYS A 1 228 ? 6.184 -9.954 15.867 1.00 89.88 228 LYS A O 1
ATOM 1793 N N . ASP A 1 229 ? 6.276 -9.009 13.833 1.00 83.81 229 ASP A N 1
ATOM 1794 C CA . ASP A 1 229 ? 4.966 -8.355 13.900 1.00 83.81 229 ASP A CA 1
ATOM 1795 C C . ASP A 1 229 ? 3.848 -9.380 14.153 1.00 83.81 229 ASP A C 1
ATOM 1797 O O . ASP A 1 229 ? 2.968 -9.158 14.981 1.00 83.81 229 ASP A O 1
ATOM 1801 N N . SER A 1 230 ? 3.910 -10.562 13.524 1.00 78.31 230 SER A N 1
ATOM 1802 C CA . SER A 1 230 ? 2.963 -11.651 13.798 1.00 78.31 230 SER A CA 1
ATOM 1803 C C . SER A 1 230 ? 3.070 -12.202 15.225 1.00 78.31 230 SER A C 1
ATOM 1805 O O . SER A 1 230 ? 2.056 -12.650 15.772 1.00 78.31 230 SER A O 1
ATOM 1807 N N . ALA A 1 231 ? 4.267 -12.235 15.814 1.00 82.19 231 ALA A N 1
ATOM 1808 C CA . ALA A 1 231 ? 4.460 -12.668 17.195 1.00 82.19 231 ALA A CA 1
ATOM 1809 C C . ALA A 1 231 ? 3.911 -11.626 18.181 1.00 82.19 231 ALA A C 1
ATOM 1811 O O . ALA A 1 231 ? 3.186 -11.998 19.106 1.00 82.19 231 ALA A O 1
ATOM 1812 N N . ASP A 1 232 ? 4.172 -10.345 17.926 1.00 84.25 232 ASP A N 1
ATOM 1813 C CA . ASP A 1 232 ? 3.676 -9.227 18.731 1.00 84.25 232 ASP A CA 1
ATOM 1814 C C . ASP A 1 232 ? 2.138 -9.145 18.672 1.00 84.25 232 ASP A C 1
ATOM 1816 O O . ASP A 1 232 ? 1.481 -9.020 19.709 1.00 84.25 232 ASP A O 1
ATOM 1820 N N . LEU A 1 233 ? 1.535 -9.346 17.490 1.00 82.56 233 LEU A N 1
ATOM 1821 C CA . LEU A 1 233 ? 0.075 -9.393 17.338 1.00 82.56 233 LEU A CA 1
ATOM 1822 C C . LEU A 1 233 ? -0.551 -10.561 18.116 1.00 82.56 233 LEU A C 1
ATOM 1824 O O . LEU A 1 233 ? -1.587 -10.396 18.760 1.00 82.56 233 LEU A O 1
ATOM 1828 N N . ARG A 1 234 ? 0.079 -11.747 18.097 1.00 83.81 234 ARG A N 1
ATOM 1829 C CA . ARG A 1 234 ? -0.387 -12.899 18.893 1.00 83.81 234 ARG A CA 1
ATOM 1830 C C . ARG A 1 234 ? -0.319 -12.618 20.389 1.00 83.81 234 ARG A C 1
ATOM 1832 O O . ARG A 1 234 ? -1.247 -12.990 21.101 1.00 83.81 234 ARG A O 1
ATOM 1839 N N . ALA A 1 235 ? 0.754 -11.985 20.858 1.00 84.12 235 ALA A N 1
ATOM 1840 C CA . ALA A 1 235 ? 0.891 -11.613 22.262 1.00 84.12 235 ALA A CA 1
ATOM 1841 C C . ALA A 1 235 ? -0.194 -10.603 22.676 1.00 84.12 235 ALA A C 1
ATOM 1843 O O . ALA A 1 235 ? -0.831 -10.778 23.714 1.00 84.12 235 ALA A O 1
ATOM 1844 N N . SER A 1 236 ? -0.471 -9.608 21.826 1.00 83.94 236 SER A N 1
ATOM 1845 C CA . SER A 1 236 ? -1.558 -8.645 22.039 1.00 83.94 236 SER A CA 1
ATOM 1846 C C . SER A 1 236 ? -2.939 -9.319 22.065 1.00 83.94 236 SER A C 1
ATOM 1848 O O . SER A 1 236 ? -3.726 -9.061 22.976 1.00 83.94 236 SER A O 1
ATOM 1850 N N . MET A 1 237 ? -3.212 -10.263 21.153 1.00 78.62 237 MET A N 1
ATOM 1851 C CA . MET A 1 237 ? -4.452 -11.049 21.179 1.00 78.62 237 MET A CA 1
ATOM 1852 C C . MET A 1 237 ? -4.598 -11.856 22.473 1.00 78.62 237 MET A C 1
ATOM 1854 O O . MET A 1 237 ? -5.658 -11.813 23.094 1.00 78.62 237 MET A O 1
ATOM 1858 N N . GLN A 1 238 ? -3.542 -12.544 22.918 1.00 85.12 238 GLN A N 1
ATOM 1859 C CA . GLN A 1 238 ? -3.570 -13.312 24.169 1.00 85.12 238 GLN A CA 1
ATOM 1860 C C . GLN A 1 238 ? -3.835 -12.426 25.392 1.00 85.12 238 GLN A C 1
ATOM 1862 O O . GLN A 1 238 ? -4.574 -12.832 26.287 1.00 85.12 238 GLN A O 1
ATOM 1867 N N . MET A 1 239 ? -3.281 -11.209 25.419 1.00 83.12 239 MET A N 1
ATOM 1868 C CA . MET A 1 239 ? -3.598 -10.233 26.462 1.00 83.12 239 MET A CA 1
ATOM 1869 C C . MET A 1 239 ? -5.072 -9.818 26.428 1.00 83.12 239 MET A C 1
ATOM 1871 O O . MET A 1 239 ? -5.736 -9.881 27.459 1.00 83.12 239 MET A O 1
ATOM 1875 N N . SER A 1 240 ? -5.611 -9.485 25.252 1.00 76.19 240 SER A N 1
ATOM 1876 C CA . SER A 1 240 ? -7.029 -9.116 25.119 1.00 76.19 240 SER A CA 1
ATOM 1877 C C . SER A 1 240 ? -7.984 -10.265 25.488 1.00 76.19 240 SER A C 1
ATOM 1879 O O . SER A 1 240 ? -9.056 -10.038 26.047 1.00 76.19 240 SER A O 1
ATOM 1881 N N . GLU A 1 241 ? -7.596 -11.522 25.236 1.00 78.50 241 GLU A N 1
ATOM 1882 C CA . GLU A 1 241 ? -8.363 -12.704 25.649 1.00 78.50 241 GLU A CA 1
ATOM 1883 C C . GLU A 1 241 ? -8.371 -12.883 27.169 1.00 78.50 241 GLU A C 1
ATOM 1885 O O . GLU A 1 241 ? -9.418 -13.218 27.736 1.00 78.50 241 GLU A O 1
ATOM 1890 N N . ALA A 1 242 ? -7.234 -12.636 27.826 1.00 82.75 242 ALA A N 1
ATOM 1891 C CA . ALA A 1 242 ? -7.138 -12.645 29.281 1.00 82.75 242 ALA A CA 1
ATOM 1892 C C . ALA A 1 242 ? -7.997 -11.528 29.897 1.00 82.75 242 ALA A C 1
ATOM 1894 O O . ALA A 1 242 ? -8.814 -11.806 30.774 1.00 82.75 242 ALA A O 1
ATOM 1895 N N . GLU A 1 243 ? -7.917 -10.305 29.365 1.00 87.81 243 GLU A N 1
ATOM 1896 C CA . GLU A 1 243 ? -8.754 -9.178 29.802 1.00 87.81 243 GLU A CA 1
ATOM 1897 C C . GLU A 1 243 ? -10.251 -9.466 29.614 1.00 87.81 243 GLU A C 1
ATOM 1899 O O . GLU A 1 243 ? -11.053 -9.226 30.517 1.00 87.81 243 GLU A O 1
ATOM 1904 N N . LEU A 1 244 ? -10.655 -10.061 28.484 1.00 75.75 244 LEU A N 1
ATOM 1905 C CA . LEU A 1 244 ? -12.044 -10.474 28.264 1.00 75.75 244 LEU A CA 1
ATOM 1906 C C . LEU A 1 244 ? -12.501 -11.556 29.241 1.00 75.75 244 LEU A C 1
ATOM 1908 O O . LEU A 1 244 ? -13.668 -11.575 29.640 1.00 75.75 244 LEU A O 1
ATOM 1912 N N . HIS A 1 245 ? -11.623 -12.492 29.591 1.00 85.06 245 HIS A N 1
ATOM 1913 C CA . HIS A 1 245 ? -11.931 -13.508 30.587 1.00 85.06 245 HIS A CA 1
ATOM 1914 C C . HIS A 1 245 ? -12.138 -12.874 31.971 1.00 85.06 245 HIS A C 1
ATOM 1916 O O . HIS A 1 245 ? -13.125 -13.189 32.644 1.00 85.06 245 HIS A O 1
ATOM 1922 N N . ASP A 1 246 ? -11.280 -11.934 32.358 1.00 84.81 246 ASP A N 1
ATOM 1923 C CA . ASP A 1 246 ? -11.376 -11.225 33.634 1.00 84.81 246 ASP A CA 1
ATOM 1924 C C . ASP A 1 246 ? -12.615 -10.321 33.698 1.00 84.81 246 ASP A C 1
ATOM 1926 O O . ASP A 1 246 ? -13.350 -10.362 34.686 1.00 84.81 246 ASP A O 1
ATOM 1930 N N . LEU A 1 247 ? -12.946 -9.609 32.616 1.00 82.12 247 LEU A N 1
ATOM 1931 C CA . LEU A 1 247 ? -14.183 -8.824 32.513 1.00 82.12 247 LEU A CA 1
ATOM 1932 C C . LEU A 1 247 ? -15.441 -9.703 32.578 1.00 82.12 247 LEU A C 1
ATOM 1934 O O . LEU A 1 247 ? -16.421 -9.340 33.233 1.00 82.12 247 LEU A O 1
ATOM 1938 N N . ARG A 1 248 ? -15.438 -10.881 31.933 1.00 82.81 248 ARG A N 1
ATOM 1939 C CA . ARG A 1 248 ? -16.553 -11.844 32.041 1.00 82.81 248 ARG A CA 1
ATOM 1940 C C . ARG A 1 248 ? -16.726 -12.344 33.470 1.00 82.81 248 ARG A C 1
ATOM 1942 O O . ARG A 1 248 ? -17.864 -12.502 33.915 1.00 82.81 248 ARG A O 1
ATOM 1949 N N . ARG A 1 249 ? -15.620 -12.578 34.175 1.00 87.44 249 ARG A N 1
ATOM 1950 C CA . ARG A 1 249 ? -15.631 -12.996 35.576 1.00 87.44 249 ARG A CA 1
ATOM 1951 C C . ARG A 1 249 ? -16.162 -11.888 36.485 1.00 87.44 249 ARG A C 1
ATOM 1953 O O . ARG A 1 249 ? -17.128 -12.130 37.197 1.00 87.44 249 ARG A O 1
ATOM 1960 N N . ALA A 1 250 ? -15.640 -10.669 36.357 1.00 81.56 250 ALA A N 1
ATOM 1961 C CA . ALA A 1 250 ? -16.113 -9.503 37.106 1.00 81.56 250 ALA A CA 1
ATOM 1962 C C . ALA A 1 250 ? -17.613 -9.246 36.888 1.00 81.56 250 ALA A C 1
ATOM 1964 O O . ALA A 1 250 ? -18.351 -8.989 37.835 1.00 81.56 250 ALA A O 1
ATOM 1965 N N . ARG A 1 251 ? -18.103 -9.398 35.649 1.00 79.38 251 ARG A N 1
ATOM 1966 C CA . ARG A 1 251 ? -19.538 -9.310 35.347 1.00 79.38 251 ARG A CA 1
ATOM 1967 C C . ARG A 1 251 ? -20.354 -10.384 36.070 1.00 79.38 251 ARG A C 1
ATOM 1969 O O . ARG A 1 251 ? -21.451 -10.088 36.544 1.00 79.38 251 ARG A O 1
ATOM 1976 N N . ALA A 1 252 ? -19.878 -11.628 36.094 1.00 79.88 252 ALA A N 1
ATOM 1977 C CA . ALA A 1 252 ? -20.572 -12.719 36.776 1.00 79.88 252 ALA A CA 1
ATOM 1978 C C . ALA A 1 252 ? -20.632 -12.478 38.292 1.00 79.88 252 ALA A C 1
ATOM 1980 O O . ALA A 1 252 ? -21.698 -12.651 38.883 1.00 79.88 252 ALA A O 1
ATOM 1981 N N . ASP A 1 253 ? -19.529 -12.006 38.876 1.00 83.00 253 ASP A N 1
ATOM 1982 C CA . ASP A 1 253 ? -19.426 -11.678 40.299 1.00 83.00 253 ASP A CA 1
ATOM 1983 C C . ASP A 1 253 ? -20.371 -10.521 40.667 1.00 83.00 253 ASP A C 1
ATOM 1985 O O . ASP A 1 253 ? -21.202 -10.680 41.561 1.00 83.00 253 ASP A O 1
ATOM 1989 N N . LEU A 1 254 ? -20.368 -9.423 39.898 1.00 80.88 254 LEU A N 1
ATOM 1990 C CA . LEU A 1 254 ? -21.320 -8.317 40.078 1.00 80.88 254 LEU A CA 1
ATOM 1991 C C . LEU A 1 254 ? -22.773 -8.785 39.928 1.00 80.88 254 LEU A C 1
ATOM 1993 O O . LEU A 1 254 ? -23.627 -8.443 40.736 1.00 80.88 254 LEU A O 1
ATOM 1997 N N . THR A 1 255 ? -23.077 -9.618 38.929 1.00 80.44 255 THR A N 1
ATOM 1998 C CA . THR A 1 255 ? -24.441 -10.151 38.743 1.00 80.44 255 THR A CA 1
ATOM 1999 C C . THR A 1 255 ? -24.894 -10.969 39.958 1.00 80.44 255 THR A C 1
ATOM 2001 O O . THR A 1 255 ? -26.062 -10.901 40.353 1.00 80.44 255 THR A O 1
ATOM 2004 N N . ALA A 1 256 ? -23.984 -11.738 40.560 1.00 79.06 256 ALA A N 1
ATOM 2005 C CA . ALA A 1 256 ? -24.262 -12.507 41.765 1.00 79.06 256 ALA A CA 1
ATOM 2006 C C . ALA A 1 256 ? -24.451 -11.605 42.996 1.00 79.06 256 ALA A C 1
ATOM 2008 O O . ALA A 1 256 ? -25.374 -11.846 43.775 1.00 79.06 256 ALA A O 1
ATOM 2009 N N . GLU A 1 257 ? -23.637 -10.558 43.141 1.00 83.75 257 GLU A N 1
ATOM 2010 C CA . GLU A 1 257 ? -23.733 -9.578 44.228 1.00 83.75 257 GLU A CA 1
ATOM 2011 C C . GLU A 1 257 ? -25.062 -8.816 44.186 1.00 83.75 257 GLU A C 1
ATOM 2013 O O . GLU A 1 257 ? -25.772 -8.756 45.187 1.00 83.75 257 GLU A O 1
ATOM 2018 N N . VAL A 1 258 ? -25.489 -8.364 43.004 1.00 75.38 258 VAL A N 1
ATOM 2019 C CA . VAL A 1 258 ? -26.805 -7.730 42.812 1.00 75.38 258 VAL A CA 1
ATOM 2020 C C . VAL A 1 258 ? -27.946 -8.663 43.202 1.00 75.38 258 VAL A C 1
ATOM 2022 O O . VAL A 1 258 ? -28.909 -8.251 43.848 1.00 75.38 258 VAL A O 1
ATOM 2025 N N . ALA A 1 259 ? -27.861 -9.937 42.815 1.00 75.31 259 ALA A N 1
ATOM 2026 C CA . ALA A 1 259 ? -28.869 -10.920 43.194 1.00 75.31 259 ALA A CA 1
ATOM 2027 C C . ALA A 1 259 ? -28.876 -11.198 44.708 1.00 75.31 259 ALA A C 1
ATOM 2029 O O . ALA A 1 259 ? -29.924 -11.549 45.250 1.00 75.31 259 ALA A O 1
ATOM 2030 N N . ALA A 1 260 ? -27.734 -11.066 45.388 1.00 79.25 260 ALA A N 1
ATOM 2031 C CA . ALA A 1 260 ? -27.632 -11.210 46.836 1.00 79.25 260 ALA A CA 1
ATOM 2032 C C . ALA A 1 260 ? -28.209 -9.991 47.570 1.00 79.25 260 ALA A C 1
ATOM 2034 O O . ALA A 1 260 ? -29.069 -10.177 48.428 1.00 79.25 260 ALA A O 1
ATOM 2035 N N . LEU A 1 261 ? -27.820 -8.773 47.173 1.00 77.75 261 LEU A N 1
ATOM 2036 C CA . LEU A 1 261 ? -28.328 -7.523 47.750 1.00 77.75 261 LEU A CA 1
ATOM 2037 C C . LEU A 1 261 ? -29.848 -7.410 47.607 1.00 77.75 261 LEU A C 1
ATOM 2039 O O . LEU A 1 261 ? -30.528 -7.092 48.574 1.00 77.75 261 LEU A O 1
ATOM 2043 N N . LYS A 1 262 ? -30.409 -7.789 46.450 1.00 80.88 262 LYS A N 1
ATOM 2044 C CA . LYS A 1 262 ? -31.870 -7.855 46.271 1.00 80.88 262 LYS A CA 1
ATOM 2045 C C . LYS A 1 262 ? -32.563 -8.762 47.277 1.00 80.88 262 LYS A C 1
ATOM 2047 O O . LYS A 1 262 ? -33.551 -8.367 47.874 1.00 80.88 262 LYS A O 1
ATOM 2052 N N . ARG A 1 263 ? -32.042 -9.977 47.474 1.00 80.12 263 ARG A N 1
ATOM 2053 C CA . ARG A 1 263 ? -32.622 -10.922 48.440 1.00 80.12 263 ARG A CA 1
ATOM 2054 C C . ARG A 1 263 ? -32.513 -10.407 49.870 1.00 80.12 263 ARG A C 1
ATOM 2056 O O . ARG A 1 263 ? -33.382 -10.715 50.676 1.00 80.12 263 ARG A O 1
ATOM 2063 N N . GLN A 1 264 ? -31.435 -9.691 50.186 1.00 82.56 264 GLN A N 1
ATOM 2064 C CA . GLN A 1 264 ? -31.256 -9.086 51.500 1.00 82.56 264 GLN A CA 1
ATOM 2065 C C . GLN A 1 264 ? -32.278 -7.969 51.720 1.00 82.56 264 GLN A C 1
ATOM 2067 O O . GLN A 1 264 ? -32.968 -7.992 52.730 1.00 82.56 264 GLN A O 1
ATOM 2072 N N . LEU A 1 265 ? -32.444 -7.079 50.740 1.00 73.25 265 LEU A N 1
ATOM 2073 C CA . LEU A 1 265 ? -33.430 -6.005 50.782 1.00 73.25 265 LEU A CA 1
ATOM 2074 C C . LEU A 1 265 ? -34.864 -6.543 50.919 1.00 73.25 265 LEU A C 1
ATOM 2076 O O . LEU A 1 265 ? -35.604 -6.080 51.780 1.00 73.25 265 LEU A O 1
ATOM 2080 N N . ASP A 1 266 ? -35.235 -7.553 50.123 1.00 74.12 266 ASP A N 1
ATOM 2081 C CA . ASP A 1 266 ? -36.548 -8.209 50.224 1.00 74.12 266 ASP A CA 1
ATOM 2082 C C . ASP A 1 266 ? -36.761 -8.795 51.636 1.00 74.12 266 ASP A C 1
ATOM 2084 O O . ASP A 1 266 ? -37.837 -8.677 52.219 1.00 74.12 266 ASP A O 1
ATOM 2088 N N . GLY A 1 267 ? -35.714 -9.397 52.213 1.00 83.19 267 GLY A N 1
ATOM 2089 C CA . GLY A 1 267 ? -35.749 -9.945 53.569 1.00 83.19 267 GLY A CA 1
ATOM 2090 C C . GLY A 1 267 ? -35.850 -8.880 54.665 1.00 83.19 267 GLY A C 1
ATOM 2091 O O . GLY A 1 267 ? -36.563 -9.089 55.648 1.00 83.19 267 GLY A O 1
ATOM 2092 N N . ASP A 1 268 ? -35.163 -7.749 54.509 1.00 73.75 268 ASP A N 1
ATOM 2093 C CA . ASP A 1 268 ? -35.204 -6.638 55.461 1.00 73.75 268 ASP A CA 1
ATOM 2094 C C . ASP A 1 268 ? -36.545 -5.883 55.389 1.00 73.75 268 ASP A C 1
ATOM 2096 O O . ASP A 1 268 ? -37.074 -5.488 56.431 1.00 73.75 268 ASP A O 1
ATOM 2100 N N . ASP A 1 269 ? -37.160 -5.766 54.207 1.00 77.56 269 ASP A N 1
ATOM 2101 C CA . ASP A 1 269 ? -38.517 -5.221 54.030 1.00 77.56 269 ASP A CA 1
ATOM 2102 C C . ASP A 1 269 ? -39.575 -6.117 54.700 1.00 77.56 269 ASP A C 1
ATOM 2104 O O . ASP A 1 269 ? -40.405 -5.640 55.482 1.00 77.56 269 ASP A O 1
ATOM 2108 N N . ASP A 1 270 ? -39.504 -7.436 54.488 1.00 78.88 270 ASP A N 1
ATOM 2109 C CA . ASP A 1 270 ? -40.376 -8.396 55.177 1.00 78.88 270 ASP A CA 1
ATOM 2110 C C . ASP A 1 270 ? -40.196 -8.331 56.702 1.00 78.88 270 ASP A C 1
ATOM 2112 O O . ASP A 1 270 ? -41.179 -8.306 57.452 1.00 78.88 270 ASP A O 1
ATOM 2116 N N . ARG A 1 271 ? -38.946 -8.232 57.174 1.00 80.69 271 ARG A N 1
ATOM 2117 C CA . ARG A 1 271 ? -38.641 -8.118 58.605 1.00 80.69 271 ARG A CA 1
ATOM 2118 C C . ARG A 1 271 ? -39.154 -6.811 59.201 1.00 80.69 271 ARG A C 1
ATOM 2120 O O . ARG A 1 271 ? -39.684 -6.830 60.309 1.00 80.69 271 ARG A O 1
ATOM 2127 N N . THR A 1 272 ? -39.046 -5.703 58.475 1.00 75.38 272 THR A N 1
ATOM 2128 C CA . THR A 1 272 ? -39.575 -4.401 58.907 1.00 75.38 272 THR A CA 1
ATOM 2129 C C . THR A 1 272 ? -41.094 -4.462 59.042 1.00 75.38 272 THR A C 1
ATOM 2131 O O . THR A 1 272 ? -41.626 -4.116 60.096 1.00 75.38 272 THR A O 1
ATOM 2134 N N . LYS A 1 273 ? -41.796 -5.023 58.049 1.00 79.38 273 LYS A N 1
ATOM 2135 C CA . LYS A 1 273 ? -43.255 -5.235 58.109 1.00 79.38 273 LYS A CA 1
ATOM 2136 C C . LYS A 1 273 ? -43.669 -6.125 59.278 1.00 79.38 273 LYS A C 1
ATOM 2138 O O . LYS A 1 273 ? -44.697 -5.881 59.911 1.00 79.38 273 LYS A O 1
ATOM 2143 N N . ASP A 1 274 ? -42.899 -7.167 59.572 1.00 80.56 274 ASP A N 1
ATOM 2144 C CA . ASP A 1 274 ? -43.171 -8.041 60.712 1.00 80.56 274 ASP A CA 1
ATOM 2145 C C . ASP A 1 274 ? -42.936 -7.337 62.053 1.00 80.56 274 ASP A C 1
ATOM 2147 O O . ASP A 1 274 ? -43.766 -7.473 62.956 1.00 80.56 274 ASP A O 1
ATOM 2151 N N . LEU A 1 275 ? -41.874 -6.537 62.180 1.00 77.00 275 LEU A N 1
ATOM 2152 C CA . LEU A 1 275 ? -41.619 -5.718 63.369 1.00 77.00 275 LEU A CA 1
ATOM 2153 C C . LEU A 1 275 ? -42.705 -4.649 63.564 1.00 77.00 275 LEU A C 1
ATOM 2155 O O . LEU A 1 275 ? -43.176 -4.467 64.686 1.00 77.00 275 LEU A O 1
ATOM 2159 N N . GLU A 1 276 ? -43.182 -4.004 62.496 1.00 79.44 276 GLU A N 1
ATOM 2160 C CA . GLU A 1 276 ? -44.314 -3.068 62.551 1.00 79.44 276 GLU A CA 1
ATOM 2161 C C . GLU A 1 276 ? -45.599 -3.755 63.030 1.00 79.44 276 GLU A C 1
ATOM 2163 O O . GLU A 1 276 ? -46.287 -3.250 63.923 1.00 79.44 276 GLU A O 1
ATOM 2168 N N . ARG A 1 277 ? -45.913 -4.943 62.495 1.00 85.25 277 ARG A N 1
ATOM 2169 C CA . ARG A 1 277 ? -47.058 -5.749 62.958 1.00 85.25 277 ARG A CA 1
ATOM 2170 C C . ARG A 1 277 ? -46.913 -6.128 64.431 1.00 85.25 277 ARG A C 1
ATOM 2172 O O . ARG A 1 277 ? -47.892 -6.049 65.175 1.00 85.25 277 ARG A O 1
ATOM 2179 N N . GLN A 1 278 ? -45.713 -6.517 64.868 1.00 81.19 278 GLN A N 1
ATOM 2180 C CA . GLN A 1 278 ? -45.432 -6.823 66.274 1.00 81.19 278 GLN A CA 1
ATOM 2181 C C . GLN A 1 278 ? -45.589 -5.586 67.163 1.00 81.19 278 GLN A C 1
ATOM 2183 O O . GLN A 1 278 ? -46.227 -5.669 68.211 1.00 81.19 278 GLN A O 1
ATOM 2188 N N . GLN A 1 279 ? -45.089 -4.425 66.737 1.00 79.12 279 GLN A N 1
ATOM 2189 C CA . GLN A 1 279 ? -45.227 -3.170 67.471 1.00 79.12 279 GLN A CA 1
ATOM 2190 C C . GLN A 1 279 ? -46.699 -2.752 67.603 1.00 79.12 279 GLN A C 1
ATOM 2192 O O . GLN A 1 279 ? -47.120 -2.325 68.682 1.00 79.12 279 GLN A O 1
ATOM 2197 N N . GLN A 1 280 ? -47.497 -2.909 66.542 1.00 84.50 280 GLN A N 1
ATOM 2198 C CA . GLN A 1 280 ? -48.942 -2.663 66.574 1.00 84.50 280 GLN A CA 1
ATOM 2199 C C . GLN A 1 280 ? -49.655 -3.624 67.532 1.00 84.50 280 GLN A C 1
ATOM 2201 O O . GLN A 1 280 ? -50.483 -3.184 68.331 1.00 84.50 280 GLN A O 1
ATOM 2206 N N . LEU A 1 281 ? -49.302 -4.915 67.503 1.00 86.12 281 LEU A N 1
ATOM 2207 C CA . LEU A 1 281 ? -49.868 -5.923 68.399 1.00 86.12 281 LEU A CA 1
ATOM 2208 C C . LEU A 1 281 ? -49.547 -5.621 69.868 1.00 86.12 281 LEU A C 1
ATOM 2210 O O . LEU A 1 281 ? -50.458 -5.580 70.692 1.00 86.12 281 LEU A O 1
ATOM 2214 N N . VAL A 1 282 ? -48.277 -5.357 70.187 1.00 80.88 282 VAL A N 1
ATOM 2215 C CA . VAL A 1 282 ? -47.840 -4.992 71.545 1.00 80.88 282 VAL A CA 1
ATOM 2216 C C . VAL A 1 282 ? -48.512 -3.696 71.992 1.00 80.88 282 VAL A C 1
ATOM 2218 O O . VAL A 1 282 ? -48.983 -3.614 73.121 1.00 80.88 282 VAL A O 1
ATOM 2221 N N . SER A 1 283 ? -48.639 -2.699 71.111 1.00 79.94 283 SER A N 1
ATOM 2222 C CA . SER A 1 283 ? -49.340 -1.447 71.434 1.00 79.94 283 SER A CA 1
ATOM 2223 C C . SER A 1 283 ? -50.816 -1.682 71.762 1.00 79.94 283 SER A C 1
ATOM 2225 O O . SER A 1 283 ? -51.318 -1.126 72.737 1.00 79.94 283 SER A O 1
ATOM 2227 N N . ALA A 1 284 ? -51.499 -2.541 71.000 1.00 80.88 284 ALA A N 1
ATOM 2228 C CA . ALA A 1 284 ? -52.883 -2.916 71.277 1.00 80.88 284 ALA A CA 1
ATOM 2229 C C . ALA A 1 284 ? -53.019 -3.666 72.614 1.00 80.88 284 ALA A C 1
ATOM 2231 O O . ALA A 1 284 ? -53.916 -3.357 73.397 1.00 80.88 284 ALA A O 1
ATOM 2232 N N . GLN A 1 285 ? -52.103 -4.596 72.907 1.00 82.12 285 GLN A N 1
ATOM 2233 C CA . GLN A 1 285 ? -52.059 -5.312 74.189 1.00 82.12 285 GLN A CA 1
ATOM 2234 C C . GLN A 1 285 ? -51.803 -4.368 75.369 1.00 82.12 285 GLN A C 1
ATOM 2236 O O . GLN A 1 285 ? -52.405 -4.529 76.427 1.00 82.12 285 GLN A O 1
ATOM 2241 N N . LEU A 1 286 ? -50.948 -3.359 75.189 1.00 76.75 286 LEU A N 1
ATOM 2242 C CA . LEU A 1 286 ? -50.622 -2.370 76.217 1.00 76.75 286 LEU A CA 1
ATOM 2243 C C . LEU A 1 286 ? -51.832 -1.473 76.521 1.00 76.75 286 LEU A C 1
ATOM 2245 O O . LEU A 1 286 ? -52.119 -1.206 77.687 1.00 76.75 286 LEU A O 1
ATOM 2249 N N . GLU A 1 287 ? -52.585 -1.054 75.500 1.00 81.81 287 GLU A N 1
ATOM 2250 C CA . GLU A 1 287 ? -53.852 -0.337 75.698 1.00 81.81 287 GLU A CA 1
ATOM 2251 C C . GLU A 1 287 ? -54.908 -1.219 76.378 1.00 81.81 287 GLU A C 1
ATOM 2253 O O . GLU A 1 287 ? -55.545 -0.785 77.339 1.00 81.81 287 GLU A O 1
ATOM 2258 N N . GLU A 1 288 ? -55.051 -2.482 75.969 1.00 85.38 288 GLU A N 1
ATOM 2259 C CA . GLU A 1 288 ? -55.973 -3.411 76.628 1.00 85.38 288 GLU A CA 1
ATOM 2260 C C . GLU A 1 288 ? -55.603 -3.619 78.107 1.00 85.38 288 GLU A C 1
ATOM 2262 O O . GLU A 1 288 ? -56.459 -3.489 78.987 1.00 85.38 288 GLU A O 1
ATOM 2267 N N . ALA A 1 289 ? -54.328 -3.862 78.410 1.00 74.94 289 ALA A N 1
ATOM 2268 C CA . ALA A 1 289 ? -53.857 -4.032 79.778 1.00 74.94 289 ALA A CA 1
ATOM 2269 C C . ALA A 1 289 ? -54.066 -2.762 80.626 1.00 74.94 289 ALA A C 1
ATOM 2271 O O . ALA A 1 289 ? -54.527 -2.874 81.760 1.00 74.94 289 ALA A O 1
ATOM 2272 N N . ARG A 1 290 ? -53.861 -1.556 80.069 1.00 80.75 290 ARG A N 1
ATOM 2273 C CA . ARG A 1 290 ? -54.201 -0.283 80.745 1.00 80.75 290 ARG A CA 1
ATOM 2274 C C . ARG A 1 290 ? -55.688 -0.166 81.058 1.00 80.75 290 ARG A C 1
ATOM 2276 O O . ARG A 1 290 ? -56.054 0.275 82.147 1.00 80.75 290 ARG A O 1
ATOM 2283 N N . THR A 1 291 ? -56.558 -0.547 80.121 1.00 85.50 291 THR A N 1
ATOM 2284 C CA . THR A 1 291 ? -58.009 -0.508 80.370 1.00 85.50 291 THR A CA 1
ATOM 2285 C C . THR A 1 291 ? -58.420 -1.489 81.468 1.00 85.50 291 THR A C 1
ATOM 2287 O O . THR A 1 291 ? -59.227 -1.129 82.326 1.00 85.50 291 THR A O 1
ATOM 2290 N N . ARG A 1 292 ? -57.820 -2.689 81.503 1.00 84.06 292 ARG A N 1
ATOM 2291 C CA . ARG A 1 292 ? -58.036 -3.675 82.574 1.00 84.06 292 ARG A CA 1
ATOM 2292 C C . ARG A 1 292 ? -57.515 -3.183 83.922 1.00 84.06 292 ARG A C 1
ATOM 2294 O O . ARG A 1 292 ? -58.231 -3.299 84.909 1.00 84.06 292 ARG A O 1
ATOM 2301 N N . GLU A 1 293 ? -56.317 -2.603 83.965 1.00 82.06 293 GLU A N 1
ATOM 2302 C CA . GLU A 1 293 ? -55.747 -1.997 85.176 1.00 82.06 293 GLU A CA 1
ATOM 2303 C C . GLU A 1 293 ? -56.686 -0.914 85.731 1.00 82.06 293 GLU A C 1
ATOM 2305 O O . GLU A 1 293 ? -57.046 -0.947 86.907 1.00 82.06 293 GLU A O 1
ATOM 2310 N N . SER A 1 294 ? -57.162 -0.004 84.874 1.00 83.00 294 SER A N 1
ATOM 2311 C CA . SER A 1 294 ? -58.101 1.053 85.265 1.00 83.00 294 SER A CA 1
ATOM 2312 C C . SER A 1 294 ? -59.430 0.496 85.794 1.00 83.00 294 SER A C 1
ATOM 2314 O O . SER A 1 294 ? -59.946 0.997 86.798 1.00 83.00 294 SER A O 1
ATOM 2316 N N . ALA A 1 295 ? -59.967 -0.558 85.170 1.00 84.62 295 ALA A N 1
ATOM 2317 C CA . ALA A 1 295 ? -61.175 -1.233 85.641 1.00 84.62 295 ALA A CA 1
ATOM 2318 C C . ALA A 1 295 ? -60.961 -1.883 87.020 1.00 84.62 295 ALA A C 1
ATOM 2320 O O . ALA A 1 295 ? -61.730 -1.611 87.942 1.00 84.62 295 ALA A O 1
ATOM 2321 N N . LEU A 1 296 ? -59.874 -2.644 87.196 1.00 82.81 296 LEU A N 1
ATOM 2322 C CA . LEU A 1 296 ? -59.516 -3.273 88.474 1.00 82.81 296 LEU A CA 1
ATOM 2323 C C . LEU A 1 296 ? -59.271 -2.237 89.579 1.00 82.81 296 LEU A C 1
ATOM 2325 O O . LEU A 1 296 ? -59.692 -2.442 90.717 1.00 82.81 296 LEU A O 1
ATOM 2329 N N . GLN A 1 297 ? -58.638 -1.101 89.269 1.00 82.38 297 GLN A N 1
ATOM 2330 C CA . GLN A 1 297 ? -58.469 0.006 90.218 1.00 82.38 297 GLN A CA 1
ATOM 2331 C C . GLN A 1 297 ? -59.819 0.584 90.666 1.00 82.38 297 GLN A C 1
ATOM 2333 O O . GLN A 1 297 ? -60.006 0.852 91.857 1.00 82.38 297 GLN A O 1
ATOM 2338 N N . SER A 1 298 ? -60.767 0.747 89.738 1.00 83.00 298 SER A N 1
ATOM 2339 C CA . SER A 1 298 ? -62.124 1.211 90.048 1.00 83.00 298 SER A CA 1
ATOM 2340 C C . SER A 1 298 ? -62.900 0.196 90.896 1.00 83.00 298 SER A C 1
ATOM 2342 O O . SER A 1 298 ? -63.549 0.582 91.869 1.00 83.00 298 SER A O 1
ATOM 2344 N N . GLU A 1 299 ? -62.821 -1.095 90.566 1.00 84.12 299 GLU A N 1
ATOM 2345 C CA . GLU A 1 299 ? -63.445 -2.178 91.342 1.00 84.12 299 GLU A CA 1
ATOM 2346 C C . GLU A 1 299 ? -62.853 -2.269 92.752 1.00 84.12 299 GLU A C 1
ATOM 2348 O O . GLU A 1 299 ? -63.589 -2.339 93.736 1.00 84.12 299 GLU A O 1
ATOM 2353 N N . LEU A 1 300 ? -61.527 -2.170 92.877 1.00 80.00 300 LEU A N 1
ATOM 2354 C CA . LEU A 1 300 ? -60.839 -2.154 94.165 1.00 80.00 300 LEU A CA 1
ATOM 2355 C C . LEU A 1 300 ? -61.250 -0.945 95.019 1.00 80.00 300 LEU A C 1
ATOM 2357 O O . LEU A 1 300 ? -61.400 -1.076 96.236 1.00 80.00 300 LEU A O 1
ATOM 2361 N N . ALA A 1 301 ? -61.415 0.233 94.410 1.00 80.56 301 ALA A N 1
ATOM 2362 C CA . ALA A 1 301 ? -61.903 1.422 95.105 1.00 80.56 301 ALA A CA 1
ATOM 2363 C C . ALA A 1 301 ? -63.332 1.208 95.632 1.00 80.56 301 ALA A C 1
ATOM 2365 O O . ALA A 1 301 ? -63.578 1.418 96.820 1.00 80.56 301 ALA A O 1
ATOM 2366 N N . ALA A 1 302 ? -64.235 0.684 94.797 1.00 82.56 302 ALA A N 1
ATOM 2367 C CA . ALA A 1 302 ? -65.604 0.361 95.201 1.00 82.56 302 ALA A CA 1
ATOM 2368 C C . ALA A 1 302 ? -65.656 -0.707 96.312 1.00 82.56 302 ALA A C 1
ATOM 2370 O O . ALA A 1 302 ? -66.407 -0.564 97.279 1.00 82.56 302 ALA A O 1
ATOM 2371 N N . ALA A 1 303 ? -64.823 -1.749 96.221 1.00 77.56 303 ALA A N 1
ATOM 2372 C CA . ALA A 1 303 ? -64.708 -2.785 97.244 1.00 77.56 303 ALA A CA 1
ATOM 2373 C C . ALA A 1 303 ? -64.174 -2.224 98.573 1.00 77.56 303 ALA A C 1
ATOM 2375 O O . ALA A 1 303 ? -64.684 -2.581 99.635 1.00 77.56 303 ALA A O 1
ATOM 2376 N N . ARG A 1 304 ? -63.193 -1.307 98.539 1.00 80.62 304 ARG A N 1
ATOM 2377 C CA . ARG A 1 304 ? -62.692 -0.600 99.735 1.00 80.62 304 ARG A CA 1
ATOM 2378 C C . ARG A 1 304 ? -63.770 0.263 100.386 1.00 80.62 304 ARG A C 1
ATOM 2380 O O . ARG A 1 304 ? -63.889 0.235 101.609 1.00 80.62 304 ARG A O 1
ATOM 2387 N N . ASP A 1 305 ? -64.550 0.993 99.596 1.00 82.06 305 ASP A N 1
ATOM 2388 C CA . ASP A 1 305 ? -65.642 1.825 100.112 1.00 82.06 305 ASP A CA 1
ATOM 2389 C C . ASP A 1 305 ? -66.755 0.966 100.733 1.00 82.06 305 ASP A C 1
ATOM 2391 O O . ASP A 1 305 ? -67.239 1.270 101.826 1.00 82.06 305 ASP A O 1
ATOM 2395 N N . SER A 1 306 ? -67.107 -0.151 100.086 1.00 80.81 306 SER A N 1
ATOM 2396 C CA . SER A 1 306 ? -68.048 -1.151 100.611 1.00 80.81 306 SER A CA 1
ATOM 2397 C C . SER A 1 306 ? -67.547 -1.785 101.912 1.00 80.81 306 SER A C 1
ATOM 2399 O O . SER A 1 306 ? -68.288 -1.867 102.895 1.00 80.81 306 SER A O 1
ATOM 2401 N N . LEU A 1 307 ? -66.264 -2.164 101.959 1.00 78.94 307 LEU A N 1
ATOM 2402 C CA . LEU A 1 307 ? -65.610 -2.679 103.159 1.00 78.94 307 LEU A CA 1
ATOM 2403 C C . LEU A 1 307 ? -65.688 -1.658 104.299 1.00 78.94 307 LEU A C 1
ATOM 2405 O O . LEU A 1 307 ? -66.140 -2.000 105.386 1.00 78.94 307 LEU A O 1
ATOM 2409 N N . ALA A 1 308 ? -65.319 -0.401 104.046 1.00 79.31 308 ALA A N 1
ATOM 2410 C CA . ALA A 1 308 ? -65.370 0.664 105.045 1.00 79.31 308 ALA A CA 1
ATOM 2411 C C . ALA A 1 308 ? -66.803 0.935 105.541 1.00 79.31 308 ALA A C 1
ATOM 2413 O O . ALA A 1 308 ? -67.005 1.228 106.721 1.00 79.31 308 ALA A O 1
ATOM 2414 N N . ALA A 1 309 ? -67.809 0.825 104.667 1.00 80.12 309 ALA A N 1
ATOM 2415 C CA . ALA A 1 309 ? -69.215 0.940 105.046 1.00 80.12 309 ALA A CA 1
ATOM 2416 C C . ALA A 1 309 ? -69.672 -0.228 105.938 1.00 80.12 309 ALA A C 1
ATOM 2418 O O . ALA A 1 309 ? -70.312 0.011 106.964 1.00 80.12 309 ALA A O 1
ATOM 2419 N N . ARG A 1 310 ? -69.299 -1.470 105.595 1.00 79.44 310 ARG A N 1
ATOM 2420 C CA . ARG A 1 310 ? -69.569 -2.667 106.412 1.00 79.44 310 ARG A CA 1
ATOM 2421 C C . ARG A 1 310 ? -68.841 -2.625 107.756 1.00 79.44 310 ARG A C 1
ATOM 2423 O O . ARG A 1 310 ? -69.451 -2.928 108.773 1.00 79.44 310 ARG A O 1
ATOM 2430 N N . GLU A 1 311 ? -67.580 -2.189 107.795 1.00 78.62 311 GLU A N 1
ATOM 2431 C CA . GLU A 1 311 ? -66.829 -2.012 109.049 1.00 78.62 311 GLU A CA 1
ATOM 2432 C C . GLU A 1 311 ? -67.519 -1.013 109.983 1.00 78.62 311 GLU A C 1
ATOM 2434 O O . GLU A 1 311 ? -67.664 -1.303 111.169 1.00 78.62 311 GLU A O 1
ATOM 2439 N N . ARG A 1 312 ? -68.016 0.114 109.450 1.00 78.69 312 ARG A N 1
ATOM 2440 C CA . ARG A 1 312 ? -68.810 1.086 110.223 1.00 78.69 312 ARG A CA 1
ATOM 2441 C C . ARG A 1 312 ? -70.126 0.495 110.730 1.00 78.69 312 ARG A C 1
ATOM 2443 O O . ARG A 1 312 ? -70.485 0.712 111.880 1.00 78.69 312 ARG A O 1
ATOM 2450 N N . GLN A 1 313 ? -70.834 -0.282 109.909 1.00 75.00 313 GLN A N 1
ATOM 2451 C CA . GLN A 1 313 ? -72.060 -0.966 110.347 1.00 75.00 313 GLN A CA 1
ATOM 2452 C C . GLN A 1 313 ? -71.794 -1.980 111.468 1.00 75.00 313 GLN A C 1
ATOM 2454 O O . GLN A 1 313 ? -72.578 -2.056 112.412 1.00 75.00 313 GLN A O 1
ATOM 2459 N N . VAL A 1 314 ? -70.682 -2.721 111.398 1.00 71.56 314 VAL A N 1
ATOM 2460 C CA . VAL A 1 314 ? -70.256 -3.646 112.461 1.00 71.56 314 VAL A CA 1
ATOM 2461 C C . VAL A 1 314 ? -69.859 -2.892 113.738 1.00 71.56 314 VAL A C 1
ATOM 2463 O O . VAL A 1 314 ? -70.134 -3.385 114.829 1.00 71.56 314 VAL A O 1
ATOM 2466 N N . THR A 1 315 ? -69.235 -1.709 113.640 1.00 70.00 315 THR A N 1
ATOM 2467 C CA . THR A 1 315 ? -68.834 -0.919 114.823 1.00 70.00 315 THR A CA 1
ATOM 2468 C C . THR A 1 315 ? -69.989 -0.164 115.478 1.00 70.00 315 THR A C 1
ATOM 2470 O O . THR A 1 315 ? -69.970 0.011 116.695 1.00 70.00 315 THR A O 1
ATOM 2473 N N . ASP A 1 316 ? -70.981 0.270 114.697 1.00 68.25 316 ASP A N 1
ATOM 2474 C CA . ASP A 1 316 ? -72.100 1.102 115.168 1.00 68.25 316 ASP A CA 1
ATOM 2475 C C . ASP A 1 316 ? -73.327 0.273 115.619 1.00 68.25 316 ASP A C 1
ATOM 2477 O O . ASP A 1 316 ? -74.264 0.812 116.211 1.00 68.25 316 ASP A O 1
ATOM 2481 N N . GLY A 1 317 ? -73.352 -1.039 115.351 1.00 58.50 317 GLY A N 1
ATOM 2482 C CA . GLY A 1 317 ? -74.488 -1.918 115.639 1.00 58.50 317 GLY A CA 1
ATOM 2483 C C . GLY A 1 317 ? -74.567 -2.430 117.085 1.00 58.50 317 GLY A C 1
ATOM 2484 O O . GLY A 1 317 ? -73.998 -3.468 117.410 1.00 58.50 317 GLY A O 1
ATOM 2485 N N . GLU A 1 318 ? -75.382 -1.793 117.935 1.00 54.50 318 GLU A N 1
ATOM 2486 C CA . GLU A 1 318 ? -75.919 -2.369 119.191 1.00 54.50 318 GLU A CA 1
ATOM 2487 C C . GLU A 1 318 ? -77.123 -3.313 118.932 1.00 54.50 318 GLU A C 1
ATOM 2489 O O . GLU A 1 318 ? -78.179 -3.205 119.561 1.00 54.50 318 GLU A O 1
ATOM 2494 N N . THR A 1 319 ? -77.017 -4.246 117.984 1.00 51.69 319 THR A N 1
ATOM 2495 C CA . THR A 1 319 ? -78.140 -5.122 117.588 1.00 51.69 319 THR A CA 1
ATOM 2496 C C . THR A 1 319 ? -77.744 -6.595 117.550 1.00 51.69 319 THR A C 1
ATOM 2498 O O . THR A 1 319 ? -76.692 -6.921 117.027 1.00 51.69 319 THR A O 1
ATOM 2501 N N . SER A 1 320 ? -78.611 -7.451 118.116 1.00 58.09 320 SER A N 1
ATOM 2502 C CA . SER A 1 320 ? -78.617 -8.932 118.172 1.00 58.09 320 SER A CA 1
ATOM 2503 C C . SER A 1 320 ? -77.399 -9.687 117.600 1.00 58.09 320 SER A C 1
ATOM 2505 O O . SER A 1 320 ? -77.120 -9.593 116.409 1.00 58.09 320 SER A O 1
ATOM 2507 N N . SER A 1 321 ? -76.780 -10.545 118.426 1.00 63.78 321 SER A N 1
ATOM 2508 C CA . SER A 1 321 ? -75.611 -11.404 118.121 1.00 63.78 321 SER A CA 1
ATOM 2509 C C . SER A 1 321 ? -75.626 -12.071 116.736 1.00 63.78 321 SER A C 1
ATOM 2511 O O . SER A 1 321 ? -74.588 -12.156 116.085 1.00 63.78 321 SER A O 1
ATOM 2513 N N . ASP A 1 322 ? -76.789 -12.514 116.256 1.00 63.78 322 ASP A N 1
ATOM 2514 C CA . ASP A 1 322 ? -76.897 -13.202 114.963 1.00 63.78 322 ASP A CA 1
ATOM 2515 C C . ASP A 1 322 ? -76.629 -12.262 113.769 1.00 63.78 322 ASP A C 1
ATOM 2517 O O . ASP A 1 322 ? -76.010 -12.658 112.785 1.00 63.78 322 ASP A O 1
ATOM 2521 N N . SER A 1 323 ? -77.020 -10.986 113.870 1.00 69.50 323 SER A N 1
ATOM 2522 C CA . SER A 1 323 ? -76.776 -9.984 112.821 1.00 69.50 323 SER A CA 1
ATOM 2523 C C . SER A 1 323 ? -75.310 -9.557 112.769 1.00 69.50 323 SER A C 1
ATOM 2525 O O . SER A 1 323 ? -74.817 -9.179 111.707 1.00 69.50 323 SER A O 1
ATOM 2527 N N . THR A 1 324 ? -74.606 -9.604 113.902 1.00 69.69 324 THR A N 1
ATOM 2528 C CA . THR A 1 324 ? -73.176 -9.281 113.950 1.00 69.69 324 THR A CA 1
ATOM 2529 C C . THR A 1 324 ? -72.315 -10.376 113.330 1.00 69.69 324 THR A C 1
ATOM 2531 O O . THR A 1 324 ? -71.307 -10.055 112.703 1.00 69.69 324 THR A O 1
ATOM 2534 N N . ASP A 1 325 ? -72.713 -11.646 113.445 1.00 76.06 325 ASP A N 1
ATOM 2535 C CA . ASP A 1 325 ? -71.979 -12.764 112.841 1.00 76.06 325 ASP A CA 1
ATOM 2536 C C . ASP A 1 325 ? -72.143 -12.800 111.312 1.00 76.06 325 ASP A C 1
ATOM 2538 O O . ASP A 1 325 ? -71.168 -13.031 110.594 1.00 76.06 325 ASP A O 1
ATOM 2542 N N . GLU A 1 326 ? -73.335 -12.483 110.795 1.00 78.19 326 GLU A N 1
ATOM 2543 C CA . GLU A 1 326 ? -73.594 -12.390 109.350 1.00 78.19 326 GLU A CA 1
ATOM 2544 C C . GLU A 1 326 ? -72.827 -11.222 108.704 1.00 78.19 326 GLU A C 1
ATOM 2546 O O . GLU A 1 326 ? -72.110 -11.416 107.720 1.00 78.19 326 GLU A O 1
ATOM 2551 N N . LEU A 1 327 ? -72.852 -10.032 109.320 1.00 76.44 327 LEU A N 1
ATOM 2552 C CA . LEU A 1 327 ? -72.055 -8.886 108.858 1.00 76.44 327 LEU A CA 1
ATOM 2553 C C . LEU A 1 327 ? -70.543 -9.156 108.921 1.00 76.44 327 LEU A C 1
ATOM 2555 O O . LEU A 1 327 ? -69.788 -8.649 108.090 1.00 76.44 327 LEU A O 1
ATOM 2559 N N . ARG A 1 328 ? -70.082 -9.966 109.881 1.00 79.06 328 ARG A N 1
ATOM 2560 C CA . ARG A 1 328 ? -68.673 -10.366 109.994 1.00 79.06 328 ARG A CA 1
ATOM 2561 C C . ARG A 1 328 ? -68.263 -11.338 108.890 1.00 79.06 328 ARG A C 1
ATOM 2563 O O . ARG A 1 328 ? -67.188 -11.171 108.322 1.00 79.06 328 ARG A O 1
ATOM 2570 N N . ALA A 1 329 ? -69.127 -12.290 108.543 1.00 80.56 329 ALA A N 1
ATOM 2571 C CA . ALA A 1 329 ? -68.908 -13.181 107.406 1.00 80.56 329 ALA A CA 1
ATOM 2572 C C . ALA A 1 329 ? -68.874 -12.406 106.076 1.00 80.56 329 ALA A C 1
ATOM 2574 O O . ALA A 1 329 ? -67.995 -12.643 105.247 1.00 80.56 329 ALA A O 1
ATOM 2575 N N . GLU A 1 330 ? -69.770 -11.431 105.888 1.00 81.69 330 GLU A N 1
ATOM 2576 C CA . GLU A 1 330 ? -69.737 -10.544 104.717 1.00 81.69 330 GLU A CA 1
ATOM 2577 C C . GLU A 1 330 ? -68.484 -9.658 104.673 1.00 81.69 330 GLU A C 1
ATOM 2579 O O . GLU A 1 330 ? -67.934 -9.410 103.597 1.00 81.69 330 GLU A O 1
ATOM 2584 N N . LEU A 1 331 ? -68.022 -9.180 105.832 1.00 78.44 331 LEU A N 1
ATOM 2585 C CA . LEU A 1 331 ? -66.795 -8.399 105.948 1.00 78.44 331 LEU A CA 1
ATOM 2586 C C . LEU A 1 331 ? -65.565 -9.230 105.567 1.00 78.44 331 LEU A C 1
ATOM 2588 O O . LEU A 1 331 ? -64.710 -8.750 104.823 1.00 78.44 331 LEU A O 1
ATOM 2592 N N . ASP A 1 332 ? -65.478 -10.468 106.048 1.00 80.00 332 ASP A N 1
ATOM 2593 C CA . ASP A 1 332 ? -64.384 -11.378 105.706 1.00 80.00 332 ASP A CA 1
ATOM 2594 C C . ASP A 1 332 ? -64.424 -11.768 104.217 1.00 80.00 332 ASP A C 1
ATOM 2596 O O . ASP A 1 332 ? -63.379 -11.799 103.562 1.00 80.00 332 ASP A O 1
ATOM 2600 N N . GLY A 1 333 ? -65.622 -11.943 103.643 1.00 82.56 333 GLY A N 1
ATOM 2601 C CA . GLY A 1 333 ? -65.813 -12.119 102.200 1.00 82.56 333 GLY A CA 1
ATOM 2602 C C . GLY A 1 333 ? -65.306 -10.925 101.382 1.00 82.56 333 GLY A C 1
ATOM 2603 O O . GLY A 1 333 ? -64.506 -11.103 100.465 1.00 82.56 333 GLY A O 1
ATOM 2604 N N . ALA A 1 334 ? -65.677 -9.700 101.768 1.00 74.19 334 ALA A N 1
ATOM 2605 C CA . ALA A 1 334 ? -65.213 -8.477 101.107 1.00 74.19 334 ALA A CA 1
ATOM 2606 C C . ALA A 1 334 ? -63.694 -8.257 101.247 1.00 74.19 334 ALA A C 1
ATOM 2608 O O . ALA A 1 334 ? -63.053 -7.726 100.338 1.00 74.19 334 ALA A O 1
ATOM 2609 N N . LYS A 1 335 ? -63.085 -8.685 102.363 1.00 79.12 335 LYS A N 1
ATOM 2610 C CA . LYS A 1 335 ? -61.619 -8.675 102.529 1.00 79.12 335 LYS A CA 1
ATOM 2611 C C . LYS A 1 335 ? -60.933 -9.651 101.583 1.00 79.12 335 LYS A C 1
ATOM 2613 O O . LYS A 1 335 ? -59.884 -9.304 101.042 1.00 79.12 335 LYS A O 1
ATOM 2618 N N . SER A 1 336 ? -61.512 -10.836 101.385 1.00 82.12 336 SER A N 1
ATOM 2619 C CA . SER A 1 336 ? -60.999 -11.823 100.430 1.00 82.12 336 SER A CA 1
ATOM 2620 C C . SER A 1 336 ? -61.074 -11.294 98.998 1.00 82.12 336 SER A C 1
ATOM 2622 O O . SER A 1 336 ? -60.067 -11.296 98.295 1.00 82.12 336 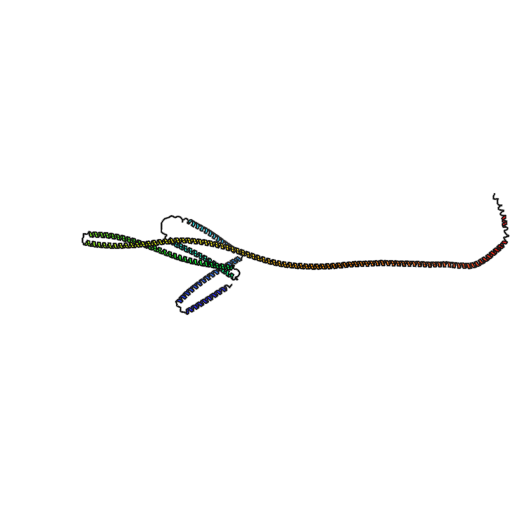SER A O 1
ATOM 2624 N N . GLU A 1 337 ? -62.218 -10.734 98.600 1.00 82.50 337 GLU A N 1
ATOM 2625 C CA . GLU A 1 337 ? -62.419 -10.142 97.269 1.00 82.50 337 GLU A CA 1
ATOM 2626 C C . GLU A 1 337 ? -61.451 -8.971 97.013 1.00 82.50 337 GLU A C 1
ATOM 2628 O O . GLU A 1 337 ? -60.776 -8.912 95.984 1.00 82.50 337 GLU A O 1
ATOM 2633 N N . ALA A 1 338 ? -61.271 -8.079 97.993 1.00 74.50 338 ALA A N 1
ATOM 2634 C CA . ALA A 1 338 ? -60.302 -6.988 97.892 1.00 74.50 338 ALA A CA 1
ATOM 2635 C C . ALA A 1 338 ? -58.840 -7.476 97.828 1.00 74.50 338 ALA A C 1
ATOM 2637 O O . ALA A 1 338 ? -57.992 -6.783 97.260 1.00 74.50 338 ALA A O 1
ATOM 2638 N N . ALA A 1 339 ? -58.515 -8.629 98.421 1.00 79.62 339 ALA A N 1
ATOM 2639 C CA . ALA A 1 339 ? -57.187 -9.232 98.319 1.00 79.62 339 ALA A CA 1
ATOM 2640 C C . ALA A 1 339 ? -56.957 -9.848 96.929 1.00 79.62 339 ALA A C 1
ATOM 2642 O O . ALA A 1 339 ? -55.902 -9.624 96.332 1.00 79.62 339 ALA A O 1
ATOM 2643 N N . GLU A 1 340 ? -57.950 -10.546 96.377 1.00 84.88 340 GLU A N 1
ATOM 2644 C CA . GLU A 1 340 ? -57.896 -11.119 95.026 1.00 84.88 340 GLU A CA 1
ATOM 2645 C C . GLU A 1 340 ? -57.746 -10.032 93.950 1.00 84.88 340 GLU A C 1
ATOM 2647 O O . GLU A 1 340 ? -56.864 -10.136 93.088 1.00 84.88 340 GLU A O 1
ATOM 2652 N N . LEU A 1 341 ? -58.505 -8.934 94.055 1.00 82.06 341 LEU A N 1
ATOM 2653 C CA . LEU A 1 341 ? -58.384 -7.783 93.152 1.00 82.06 341 LEU A CA 1
ATOM 2654 C C . LEU A 1 341 ? -56.990 -7.137 93.206 1.00 82.06 341 LEU A C 1
ATOM 2656 O O . LEU A 1 341 ? -56.447 -6.783 92.161 1.00 82.06 341 LEU A O 1
ATOM 2660 N N . ARG A 1 342 ? -56.351 -7.044 94.386 1.00 83.25 342 ARG A N 1
ATOM 2661 C CA . ARG A 1 342 ? -54.960 -6.548 94.495 1.00 83.25 342 ARG A CA 1
ATOM 2662 C C . ARG A 1 342 ? -53.967 -7.451 93.783 1.00 83.25 342 ARG A C 1
ATOM 2664 O O . ARG A 1 342 ? -53.140 -6.954 93.030 1.00 83.25 342 ARG A O 1
ATOM 2671 N N . THR A 1 343 ? -54.068 -8.764 93.981 1.00 87.25 343 THR A N 1
ATOM 2672 C CA . THR A 1 343 ? -53.162 -9.7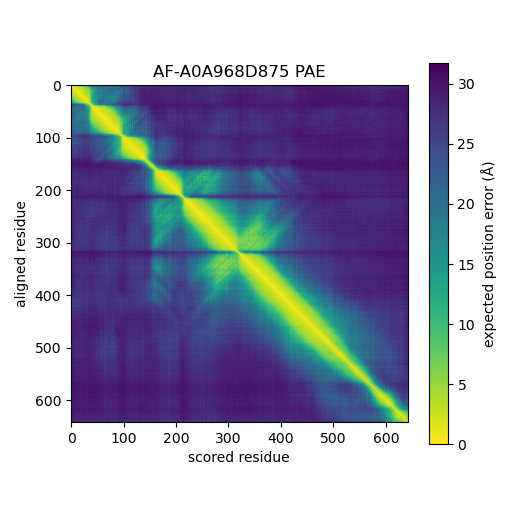04 93.297 1.00 87.25 343 THR A CA 1
ATOM 2673 C C . THR A 1 343 ? -53.373 -9.730 91.783 1.00 87.25 343 THR A C 1
ATOM 2675 O O . THR A 1 343 ? -52.455 -10.062 91.034 1.00 87.25 343 THR A O 1
ATOM 2678 N N . SER A 1 344 ? -54.580 -9.403 91.316 1.00 82.56 344 SER A N 1
ATOM 2679 C CA . SER A 1 344 ? -54.881 -9.271 89.888 1.00 82.56 344 SER A CA 1
ATOM 2680 C C . SER A 1 344 ? -54.312 -7.969 89.320 1.00 82.56 344 SER A C 1
ATOM 2682 O O . SER A 1 344 ? -53.734 -7.986 88.236 1.00 82.56 344 SER A O 1
ATOM 2684 N N . LEU A 1 345 ? -54.390 -6.870 90.079 1.00 83.38 345 LEU A N 1
ATOM 2685 C CA . LEU A 1 345 ? -53.783 -5.588 89.719 1.00 83.38 345 LEU A CA 1
ATOM 2686 C C . LEU A 1 345 ? -52.251 -5.683 89.629 1.00 83.38 345 LEU A C 1
ATOM 2688 O O . LEU A 1 345 ? -51.685 -5.279 88.622 1.00 83.38 345 LEU A O 1
ATOM 2692 N N . GLU A 1 346 ? -51.591 -6.297 90.617 1.00 85.00 346 GLU A N 1
ATOM 2693 C CA . GLU A 1 346 ? -50.128 -6.490 90.606 1.00 85.00 346 GLU A CA 1
ATOM 2694 C C . GLU A 1 346 ? -49.653 -7.317 89.395 1.00 85.00 346 GLU A C 1
ATOM 2696 O O . GLU A 1 346 ? -48.588 -7.053 88.829 1.00 85.00 346 GLU A O 1
ATOM 2701 N N . ARG A 1 347 ? -50.450 -8.304 88.952 1.00 85.25 347 ARG A N 1
ATOM 2702 C CA . ARG A 1 347 ? -50.158 -9.051 87.717 1.00 85.25 347 ARG A CA 1
ATOM 2703 C C . ARG A 1 347 ? -50.296 -8.176 86.473 1.00 85.25 347 ARG A C 1
ATOM 2705 O O . ARG A 1 347 ? -49.393 -8.192 85.645 1.00 85.25 347 ARG A O 1
ATOM 2712 N N . ALA A 1 348 ? -51.374 -7.399 86.361 1.00 75.19 348 ALA A N 1
ATOM 2713 C CA . ALA A 1 348 ? -51.588 -6.502 85.223 1.00 75.19 348 ALA A CA 1
ATOM 2714 C C . ALA A 1 348 ? -50.499 -5.414 85.123 1.00 75.19 348 ALA A C 1
ATOM 2716 O O . ALA A 1 348 ? -50.030 -5.106 84.028 1.00 75.19 348 ALA A O 1
ATOM 2717 N N . GLU A 1 349 ? -50.047 -4.873 86.257 1.00 80.69 349 GLU A N 1
ATOM 2718 C CA . GLU A 1 349 ? -48.931 -3.917 86.318 1.00 80.69 349 GLU A CA 1
ATOM 2719 C C . GLU A 1 349 ? -47.607 -4.549 85.854 1.00 80.69 349 GLU A C 1
ATOM 2721 O O . GLU A 1 349 ? -46.838 -3.913 85.129 1.00 80.69 349 GLU A O 1
ATOM 2726 N N . SER A 1 350 ? -47.362 -5.813 86.218 1.00 84.88 350 SER A N 1
ATOM 2727 C CA . SER A 1 350 ? -46.177 -6.560 85.773 1.00 84.88 350 SER A CA 1
ATOM 2728 C C . SER A 1 350 ? -46.201 -6.813 84.259 1.00 84.88 350 SER A C 1
ATOM 2730 O O . SER A 1 350 ? -45.224 -6.511 83.576 1.00 84.88 350 SER A O 1
ATOM 2732 N N . GLU A 1 351 ? -47.336 -7.263 83.713 1.00 83.44 351 GLU A N 1
ATOM 2733 C CA . GLU A 1 351 ? -47.526 -7.457 82.264 1.00 83.44 351 GLU A CA 1
ATOM 2734 C C . GLU A 1 351 ? -47.346 -6.142 81.479 1.00 83.44 351 GLU A C 1
ATOM 2736 O O . GLU A 1 351 ? -46.718 -6.116 80.419 1.00 83.44 351 GLU A O 1
ATOM 2741 N N . LEU A 1 352 ? -47.835 -5.016 82.014 1.00 79.12 352 LEU A N 1
ATOM 2742 C CA . LEU A 1 352 ? -47.624 -3.692 81.419 1.00 79.12 352 LEU A CA 1
ATOM 2743 C C . LEU A 1 352 ? -46.160 -3.251 81.419 1.00 79.12 352 LEU A C 1
ATOM 2745 O O . LEU A 1 352 ? -45.757 -2.510 80.519 1.00 79.12 352 LEU A O 1
ATOM 2749 N N . SER A 1 353 ? -45.379 -3.644 82.426 1.00 84.44 353 SER A N 1
ATOM 2750 C CA . SER A 1 353 ? -43.940 -3.372 82.456 1.00 84.44 353 SER A CA 1
ATOM 2751 C C . SER A 1 353 ? -43.224 -4.150 81.353 1.00 84.44 353 SER A C 1
ATOM 2753 O O . SER A 1 353 ? -42.502 -3.551 80.562 1.00 84.44 353 SER A O 1
ATOM 2755 N N . GLU A 1 354 ? -43.497 -5.450 81.230 1.00 86.12 354 GLU A N 1
ATOM 2756 C CA . GLU A 1 354 ? -42.873 -6.308 80.213 1.00 86.12 354 GLU A CA 1
ATOM 2757 C C . GLU A 1 354 ? -43.208 -5.853 78.781 1.00 86.12 354 GLU A C 1
ATOM 2759 O O . GLU A 1 354 ? -42.329 -5.793 77.918 1.00 86.12 354 GLU A O 1
ATOM 2764 N N . LEU A 1 355 ? -44.461 -5.454 78.522 1.00 82.06 355 LEU A N 1
ATOM 2765 C CA . LEU A 1 355 ? -44.870 -4.928 77.213 1.00 82.06 355 LEU A CA 1
ATOM 2766 C C . LEU A 1 355 ? -44.224 -3.572 76.884 1.00 82.06 355 LEU A C 1
ATOM 2768 O O . LEU A 1 355 ? -43.966 -3.286 75.711 1.00 82.06 355 LEU A O 1
ATOM 2772 N N . ARG A 1 356 ? -43.953 -2.724 77.889 1.00 83.44 356 ARG A N 1
ATOM 2773 C CA . ARG A 1 356 ? -43.210 -1.467 77.684 1.00 83.44 356 ARG A CA 1
ATOM 2774 C C . ARG A 1 356 ? -41.765 -1.747 77.287 1.00 83.44 356 ARG A C 1
ATOM 2776 O O . ARG A 1 356 ? -41.319 -1.192 76.284 1.00 83.44 356 ARG A O 1
ATOM 2783 N N . ASP A 1 357 ? -41.089 -2.637 78.006 1.00 85.50 357 ASP A N 1
ATOM 2784 C CA . ASP A 1 357 ? -39.694 -2.994 77.728 1.00 85.50 357 ASP A CA 1
ATOM 2785 C C . ASP A 1 357 ? -39.551 -3.618 76.327 1.00 85.50 357 ASP A C 1
ATOM 2787 O O . ASP A 1 357 ? -38.659 -3.254 75.559 1.00 85.50 357 ASP A O 1
ATOM 2791 N N . ALA A 1 358 ? -40.488 -4.493 75.936 1.00 83.12 358 ALA A N 1
ATOM 2792 C CA . ALA A 1 358 ? -40.523 -5.073 74.592 1.00 83.12 358 ALA A CA 1
ATOM 2793 C C . ALA A 1 358 ? -40.713 -4.009 73.495 1.00 83.12 358 ALA A C 1
ATOM 2795 O O . ALA A 1 358 ? -40.043 -4.049 72.460 1.00 83.12 358 ALA A O 1
ATOM 2796 N N . ARG A 1 359 ? -41.598 -3.026 73.718 1.00 83.00 359 ARG A N 1
ATOM 2797 C CA . ARG A 1 359 ? -41.802 -1.912 72.779 1.00 83.00 359 ARG A CA 1
ATOM 2798 C C . ARG A 1 359 ? -40.542 -1.054 72.631 1.00 83.00 359 ARG A C 1
ATOM 2800 O O . ARG A 1 359 ? -40.251 -0.620 71.518 1.00 83.00 359 ARG A O 1
ATOM 2807 N N . GLU A 1 360 ? -39.822 -0.789 73.720 1.00 83.81 360 GLU A N 1
ATOM 2808 C CA . GLU A 1 360 ? -38.564 -0.033 73.675 1.00 83.81 360 GLU A CA 1
ATOM 2809 C C . GLU A 1 360 ? -37.470 -0.789 72.910 1.00 83.81 360 GLU A C 1
ATOM 2811 O O . GLU A 1 360 ? -36.785 -0.185 72.083 1.00 83.81 360 GLU A O 1
ATOM 2816 N N . GLY A 1 361 ? -37.364 -2.110 73.100 1.00 85.06 361 GLY A N 1
ATOM 2817 C CA . GLY A 1 361 ? -36.447 -2.958 72.330 1.00 85.06 361 GLY A CA 1
ATOM 2818 C C . GLY A 1 361 ? -36.723 -2.918 70.823 1.00 85.06 361 GLY A C 1
ATOM 2819 O O . GLY A 1 361 ? -35.816 -2.648 70.038 1.00 85.06 361 GLY A O 1
ATOM 2820 N N . LEU A 1 362 ? -37.987 -3.090 70.419 1.00 81.19 362 LEU A N 1
ATOM 2821 C CA . LEU A 1 362 ? -38.391 -3.016 69.008 1.00 81.19 362 LEU A CA 1
ATOM 2822 C C . LEU A 1 362 ? -38.128 -1.630 68.395 1.00 81.19 362 LEU A C 1
ATOM 2824 O O . LEU A 1 362 ? -37.707 -1.531 67.245 1.00 81.19 362 LEU A O 1
ATOM 2828 N N . ALA A 1 363 ? -38.347 -0.554 69.157 1.00 77.69 363 ALA A N 1
ATOM 2829 C CA . ALA A 1 363 ? -38.062 0.804 68.695 1.00 77.69 363 ALA A CA 1
ATOM 2830 C C . ALA A 1 363 ? -36.557 1.041 68.473 1.00 77.69 363 ALA A C 1
ATOM 2832 O O . ALA A 1 363 ? -36.178 1.747 67.538 1.00 77.69 363 ALA A O 1
ATOM 2833 N N . ALA A 1 364 ? -35.701 0.445 69.307 1.00 81.31 364 ALA A N 1
ATOM 2834 C CA . ALA A 1 364 ? -34.255 0.521 69.133 1.00 81.31 364 ALA A CA 1
ATOM 2835 C C . ALA A 1 364 ? -33.783 -0.238 67.879 1.00 81.31 364 ALA A C 1
ATOM 2837 O O . ALA A 1 364 ? -32.964 0.300 67.134 1.00 81.31 364 ALA A O 1
ATOM 2838 N N . GLU A 1 365 ? -34.325 -1.434 67.613 1.00 83.81 365 GLU A N 1
ATOM 2839 C CA . GLU A 1 365 ? -34.005 -2.206 66.399 1.00 83.81 365 GLU A CA 1
ATOM 2840 C C . GLU A 1 365 ? -34.424 -1.466 65.117 1.00 83.81 365 GLU A C 1
ATOM 2842 O O . GLU A 1 365 ? -33.640 -1.386 64.170 1.00 83.81 365 GLU A O 1
ATOM 2847 N N . LEU A 1 366 ? -35.614 -0.855 65.106 1.00 77.25 366 LEU A N 1
ATOM 2848 C CA . LEU A 1 366 ? -36.082 -0.014 63.994 1.00 77.25 366 LEU A CA 1
ATOM 2849 C C . LEU A 1 366 ? -35.127 1.159 63.723 1.00 77.25 366 LEU A C 1
ATOM 2851 O O . LEU A 1 366 ? -34.710 1.365 62.586 1.00 77.25 366 LEU A O 1
ATOM 2855 N N . ALA A 1 367 ? -34.701 1.875 64.768 1.00 78.75 367 ALA A N 1
ATOM 2856 C CA . ALA A 1 367 ? -33.780 3.006 64.630 1.00 78.75 367 ALA A CA 1
ATOM 2857 C C . ALA A 1 367 ? -32.367 2.602 64.152 1.00 78.75 367 ALA A C 1
ATOM 2859 O O . ALA A 1 367 ? -31.621 3.434 63.621 1.00 78.75 367 ALA A O 1
ATOM 2860 N N . GLU A 1 368 ? -31.950 1.353 64.373 1.00 85.12 368 GLU A N 1
ATOM 2861 C CA . GLU A 1 368 ? -30.694 0.821 63.833 1.00 85.12 368 GLU A CA 1
ATOM 2862 C C . GLU A 1 368 ? -30.829 0.450 62.351 1.00 85.12 368 GLU A C 1
ATOM 2864 O O . GLU A 1 368 ? -29.943 0.788 61.559 1.00 85.12 368 GLU A O 1
ATOM 2869 N N . LEU A 1 369 ? -31.946 -0.174 61.960 1.00 76.62 369 LEU A N 1
ATOM 2870 C CA . LEU A 1 369 ? -32.252 -0.468 60.557 1.00 76.62 369 LEU A CA 1
ATOM 2871 C C . LEU A 1 369 ? -32.353 0.815 59.722 1.00 76.62 369 LEU A C 1
ATOM 2873 O O . LEU A 1 369 ? -31.732 0.895 58.665 1.00 76.62 369 LEU A O 1
ATOM 2877 N N . GLU A 1 370 ? -33.022 1.852 60.228 1.00 82.38 370 GLU A N 1
ATOM 2878 C CA . GLU A 1 370 ? -33.096 3.163 59.563 1.00 82.38 370 GLU A CA 1
ATOM 2879 C C . GLU A 1 370 ? -31.706 3.766 59.308 1.00 82.38 370 GLU A C 1
ATOM 2881 O O . GLU A 1 370 ? -31.428 4.267 58.217 1.00 82.38 370 GLU A O 1
ATOM 2886 N N . ARG A 1 371 ? -30.791 3.678 60.286 1.00 87.00 371 ARG A N 1
ATOM 2887 C CA . ARG A 1 371 ? -29.410 4.151 60.094 1.00 87.00 371 ARG A CA 1
ATOM 2888 C C . ARG A 1 371 ? -28.664 3.356 59.029 1.00 87.00 371 ARG A C 1
ATOM 2890 O O . ARG A 1 371 ? -27.903 3.959 58.275 1.00 87.00 371 ARG A O 1
ATOM 2897 N N . ARG A 1 372 ? -28.849 2.033 58.980 1.00 85.69 372 ARG A N 1
ATOM 2898 C CA . ARG A 1 372 ? -28.218 1.180 57.960 1.00 85.69 372 ARG A CA 1
ATOM 2899 C C . ARG A 1 372 ? -28.695 1.534 56.557 1.00 85.69 372 ARG A C 1
ATOM 2901 O O . ARG A 1 372 ? -27.860 1.700 55.671 1.00 85.69 372 ARG A O 1
ATOM 2908 N N . VAL A 1 373 ? -30.002 1.724 56.388 1.00 79.88 373 VAL A N 1
ATOM 2909 C CA . VAL A 1 373 ? -30.590 2.145 55.110 1.00 79.88 373 VAL A CA 1
ATOM 2910 C C . VAL A 1 373 ? -29.992 3.477 54.650 1.00 79.88 373 VAL A C 1
ATOM 2912 O O . VAL A 1 373 ? -29.610 3.606 53.490 1.00 79.88 373 VAL A O 1
ATOM 2915 N N . GLU A 1 374 ? -29.822 4.450 55.550 1.00 81.19 374 GLU A N 1
ATOM 2916 C CA . GLU A 1 374 ? -29.223 5.740 55.182 1.00 81.19 374 GLU A CA 1
ATOM 2917 C C . GLU A 1 374 ? -27.745 5.610 54.777 1.00 81.19 374 GLU A C 1
ATOM 2919 O O . GLU A 1 374 ? -27.300 6.247 53.821 1.00 81.19 374 GLU A O 1
ATOM 2924 N N . THR A 1 375 ? -26.974 4.753 55.458 1.00 85.69 375 THR A N 1
ATOM 2925 C CA . THR A 1 375 ? -25.581 4.494 55.059 1.00 85.69 375 THR A CA 1
ATOM 2926 C C . THR A 1 375 ? -25.484 3.810 53.698 1.00 85.69 375 THR A C 1
ATOM 2928 O O . THR A 1 375 ? -24.688 4.241 52.867 1.00 85.69 375 THR A O 1
ATOM 2931 N N . GLU A 1 376 ? -26.321 2.805 53.426 1.00 80.75 376 GLU A N 1
ATOM 2932 C CA . GLU A 1 376 ? -26.329 2.124 52.125 1.00 80.75 376 GLU A CA 1
ATOM 2933 C C . GLU A 1 376 ? -26.744 3.074 50.996 1.00 80.75 376 GLU A C 1
ATOM 2935 O O . GLU A 1 376 ? -26.165 3.039 49.909 1.00 80.75 376 GLU A O 1
ATOM 2940 N N . LYS A 1 377 ? -27.673 3.995 51.270 1.00 80.25 377 LYS A N 1
ATOM 2941 C CA . LYS A 1 377 ? -28.068 5.043 50.327 1.00 80.25 377 LYS A CA 1
ATOM 2942 C C . LYS A 1 377 ? -26.907 5.981 49.976 1.00 80.25 377 LYS A C 1
ATOM 2944 O O . LYS A 1 377 ? -26.691 6.263 48.798 1.00 80.25 377 LYS A O 1
ATOM 2949 N N . SER A 1 378 ? -26.139 6.432 50.969 1.00 84.00 378 SER A N 1
ATOM 2950 C CA . SER A 1 378 ? -24.945 7.257 50.733 1.00 84.00 378 SER A CA 1
ATOM 2951 C C . SER A 1 378 ? -23.914 6.526 49.862 1.00 84.00 378 SER A C 1
ATOM 2953 O O . SER A 1 378 ? -23.371 7.109 48.921 1.00 84.00 378 SER A O 1
ATOM 2955 N N . ASP A 1 379 ? -23.667 5.243 50.132 1.00 81.75 379 ASP A N 1
ATOM 2956 C CA . ASP A 1 379 ? -22.732 4.428 49.346 1.00 81.75 379 ASP A CA 1
ATOM 2957 C C . ASP A 1 379 ? -23.221 4.237 47.894 1.00 81.75 379 ASP A C 1
ATOM 2959 O O . ASP A 1 379 ? -22.426 4.274 46.946 1.00 81.75 379 ASP A O 1
ATOM 2963 N N . ALA A 1 380 ? -24.532 4.072 47.692 1.00 76.31 380 ALA A N 1
ATOM 2964 C CA . ALA A 1 380 ? -25.151 3.973 46.370 1.00 76.31 380 ALA A CA 1
ATOM 2965 C C . ALA A 1 380 ? -24.986 5.263 45.541 1.00 76.31 380 ALA A C 1
ATOM 2967 O O . ALA A 1 380 ? -24.689 5.214 44.336 1.00 76.31 380 ALA A O 1
ATOM 2968 N N . GLU A 1 381 ? -25.130 6.431 46.173 1.00 81.25 381 GLU A N 1
ATOM 2969 C CA . GLU A 1 381 ? -24.923 7.737 45.535 1.00 81.25 381 GLU A CA 1
ATOM 2970 C C . GLU A 1 381 ? -23.458 7.945 45.110 1.00 81.25 381 GLU A C 1
ATOM 2972 O O . GLU A 1 381 ? -23.185 8.413 43.991 1.00 81.25 381 GLU A O 1
ATOM 2977 N N . GLU A 1 382 ? -22.504 7.538 45.953 1.00 87.69 382 GLU A N 1
ATOM 2978 C CA . GLU A 1 382 ? -21.076 7.608 45.630 1.00 87.69 382 GLU A CA 1
ATOM 2979 C C . GLU A 1 382 ? -20.732 6.707 44.435 1.00 87.69 382 GLU A C 1
ATOM 2981 O O . GLU A 1 382 ? -20.131 7.170 43.456 1.00 87.69 382 GLU A O 1
ATOM 2986 N N . ARG A 1 383 ? -21.187 5.447 44.447 1.00 83.00 383 ARG A N 1
ATOM 2987 C CA . ARG A 1 383 ? -20.990 4.518 43.319 1.00 83.00 383 ARG A CA 1
ATOM 2988 C C . ARG A 1 383 ? -21.613 5.049 42.031 1.00 83.00 383 ARG A C 1
ATOM 2990 O O . ARG A 1 383 ? -20.996 4.976 40.969 1.00 83.00 383 ARG A O 1
ATOM 2997 N N . THR A 1 384 ? -22.802 5.644 42.102 1.00 82.81 384 THR A N 1
ATOM 2998 C CA . THR A 1 384 ? -23.461 6.251 40.933 1.00 82.81 384 THR A CA 1
ATOM 2999 C C . THR A 1 384 ? -22.626 7.386 40.337 1.00 82.81 384 THR A C 1
ATOM 3001 O O . THR A 1 384 ? -22.504 7.500 39.113 1.00 82.81 384 THR A O 1
ATOM 3004 N N . SER A 1 385 ? -22.003 8.204 41.185 1.00 84.38 385 SER A N 1
ATOM 3005 C CA . SER A 1 385 ? -21.107 9.279 40.750 1.00 84.38 385 SER A CA 1
ATOM 3006 C C . SER A 1 385 ? -19.839 8.732 40.084 1.00 84.38 385 SER A C 1
ATOM 3008 O O . SER A 1 385 ? -19.449 9.216 39.019 1.00 84.38 385 SER A O 1
ATOM 3010 N N . GLN A 1 386 ? -19.248 7.669 40.641 1.00 85.62 386 GLN A N 1
ATOM 3011 C CA . GLN A 1 386 ? -18.109 6.970 40.032 1.00 85.62 386 GLN A CA 1
ATOM 3012 C C . GLN A 1 386 ? -18.469 6.363 38.666 1.00 85.62 386 GLN A C 1
ATOM 3014 O O . GLN A 1 386 ? -17.698 6.478 37.713 1.00 85.62 386 GLN A O 1
ATOM 3019 N N . HIS A 1 387 ? -19.665 5.786 38.519 1.00 79.25 387 HIS A N 1
ATOM 3020 C CA . HIS A 1 387 ? -20.124 5.249 37.236 1.00 79.25 387 HIS A CA 1
ATOM 3021 C C . HIS A 1 387 ? -20.326 6.319 36.169 1.00 79.25 387 HIS A C 1
ATOM 3023 O O . HIS A 1 387 ? -19.940 6.101 35.022 1.00 79.25 387 HIS A O 1
ATOM 3029 N N . LYS A 1 388 ? -20.878 7.483 36.528 1.00 84.25 388 LYS A N 1
ATOM 3030 C CA . LYS A 1 388 ? -20.982 8.615 35.593 1.00 84.25 388 LYS A CA 1
ATOM 3031 C C . LYS A 1 388 ? -19.604 9.071 35.111 1.00 84.25 388 LYS A C 1
ATOM 3033 O O . LYS A 1 388 ? -19.449 9.349 33.925 1.00 84.25 388 LYS A O 1
ATOM 3038 N N . ALA A 1 389 ? -18.610 9.097 36.000 1.00 86.12 389 ALA A N 1
ATOM 3039 C CA . ALA A 1 389 ? -17.234 9.422 35.632 1.00 86.12 389 ALA A CA 1
ATOM 3040 C C . ALA A 1 389 ? -16.635 8.376 34.672 1.00 86.12 389 ALA A C 1
ATOM 3042 O O . ALA A 1 389 ? -16.131 8.746 33.614 1.00 86.12 389 ALA A O 1
ATOM 3043 N N . MET A 1 390 ? -16.772 7.080 34.978 1.00 84.69 390 MET A N 1
ATOM 3044 C CA . MET A 1 390 ? -16.299 6.000 34.097 1.00 84.69 390 MET A CA 1
ATOM 3045 C C . MET A 1 390 ? -17.010 5.989 32.733 1.00 84.69 390 MET A C 1
ATOM 3047 O O . MET A 1 390 ? -16.386 5.723 31.708 1.00 84.69 390 MET A O 1
ATOM 3051 N N . ALA A 1 391 ? -18.310 6.292 32.690 1.00 84.31 391 ALA A N 1
ATOM 3052 C CA . ALA A 1 391 ? -19.059 6.383 31.438 1.00 84.31 391 ALA A CA 1
ATOM 3053 C C . ALA A 1 391 ? -18.555 7.531 30.548 1.00 84.31 391 ALA A C 1
ATOM 3055 O O . ALA A 1 391 ? -18.410 7.342 29.341 1.00 84.31 391 ALA A O 1
ATOM 3056 N N . ALA A 1 392 ? -18.240 8.688 31.141 1.00 85.19 392 ALA A N 1
ATOM 3057 C CA . ALA A 1 392 ? -17.655 9.816 30.420 1.00 85.19 392 ALA A CA 1
ATOM 3058 C C . ALA A 1 392 ? -16.255 9.483 29.870 1.00 85.19 392 ALA A C 1
ATOM 3060 O O . ALA A 1 392 ? -15.954 9.804 28.722 1.00 85.19 392 ALA A O 1
ATOM 3061 N N . GLU A 1 393 ? -15.426 8.779 30.646 1.00 89.75 393 GLU A N 1
ATOM 3062 C CA . GLU A 1 393 ? -14.103 8.324 30.194 1.00 89.75 393 GLU A CA 1
ATOM 3063 C C . GLU A 1 393 ? -14.207 7.326 29.024 1.00 89.75 393 GLU A C 1
ATOM 3065 O O . GLU A 1 393 ? -13.460 7.421 28.050 1.00 89.75 393 GLU A O 1
ATOM 3070 N N . LEU A 1 394 ? -15.189 6.416 29.055 1.00 84.44 394 LEU A N 1
ATOM 3071 C CA . LEU A 1 394 ? -15.465 5.507 27.937 1.00 84.44 394 LEU A CA 1
ATOM 3072 C C . LEU A 1 394 ? -15.930 6.240 26.671 1.00 84.44 394 LEU A C 1
ATOM 3074 O O . LEU A 1 394 ? -15.553 5.838 25.569 1.00 84.44 394 LEU A O 1
ATOM 3078 N N . GLU A 1 395 ? -16.745 7.290 26.792 1.00 87.81 395 GLU A N 1
ATOM 3079 C CA . GLU A 1 395 ? -17.112 8.119 25.635 1.00 87.81 395 GLU A CA 1
ATOM 3080 C C . GLU A 1 395 ? -15.902 8.852 25.049 1.00 87.81 395 GLU A C 1
ATOM 3082 O O . GLU A 1 395 ? -15.743 8.880 23.826 1.00 87.81 395 GLU A O 1
ATOM 3087 N N . GLU A 1 396 ? -15.012 9.378 25.892 1.00 91.25 396 GLU A N 1
ATOM 3088 C CA . GLU A 1 396 ? -13.778 10.019 25.434 1.00 91.25 396 GLU A CA 1
ATOM 3089 C C . GLU A 1 396 ? -12.857 9.025 24.709 1.00 91.25 396 GLU A C 1
ATOM 3091 O O . GLU A 1 396 ? -12.329 9.330 23.635 1.00 91.25 396 GLU A O 1
ATOM 3096 N N . LEU A 1 397 ? -12.702 7.809 25.242 1.00 88.25 397 LEU A N 1
ATOM 3097 C CA . LEU A 1 397 ? -11.926 6.754 24.587 1.00 88.25 397 LEU A CA 1
ATOM 3098 C C . LEU A 1 397 ? -12.527 6.348 23.237 1.00 88.25 397 LEU A C 1
ATOM 3100 O O . LEU A 1 397 ? -11.781 6.193 22.271 1.00 88.25 397 LEU A O 1
ATOM 3104 N N . ARG A 1 398 ? -13.858 6.250 23.127 1.00 88.44 398 ARG A N 1
ATOM 3105 C CA . ARG A 1 398 ? -14.534 5.984 21.844 1.00 88.44 398 ARG A CA 1
ATOM 3106 C C . ARG A 1 398 ? -14.315 7.098 20.827 1.00 88.44 398 ARG A C 1
ATOM 3108 O O . ARG A 1 398 ? -14.124 6.807 19.649 1.00 88.44 398 ARG A O 1
ATOM 3115 N N . ALA A 1 399 ? -14.332 8.357 21.264 1.00 88.88 399 ALA A N 1
ATOM 3116 C CA . ALA A 1 399 ? -14.046 9.487 20.385 1.00 88.88 399 ALA A CA 1
ATOM 3117 C C . ALA A 1 399 ? -12.605 9.423 19.849 1.00 88.88 399 ALA A C 1
ATOM 3119 O O . ALA A 1 399 ? -12.398 9.564 18.645 1.00 88.88 399 ALA A O 1
ATOM 3120 N N . ARG A 1 400 ? -11.629 9.115 20.715 1.00 90.25 400 ARG A N 1
ATOM 3121 C CA . ARG A 1 400 ? -10.225 8.918 20.309 1.00 90.25 400 ARG A CA 1
ATOM 3122 C C . ARG A 1 400 ? -10.047 7.719 19.376 1.00 90.25 400 ARG A C 1
ATOM 3124 O O . ARG A 1 400 ? -9.267 7.794 18.433 1.00 90.25 400 ARG A O 1
ATOM 3131 N N . GLU A 1 401 ? -10.765 6.620 19.607 1.00 87.56 401 GLU A N 1
ATOM 3132 C CA . GLU A 1 401 ? -10.730 5.458 18.711 1.00 87.56 401 GLU A CA 1
ATOM 3133 C C . GLU A 1 401 ? -11.311 5.795 17.329 1.00 87.56 401 GLU A C 1
ATOM 3135 O O . GLU A 1 401 ? -10.741 5.402 16.311 1.00 87.56 401 GLU A O 1
ATOM 3140 N N . ALA A 1 402 ? -12.415 6.546 17.274 1.00 89.00 402 ALA A N 1
ATOM 3141 C CA . ALA A 1 402 ? -12.997 7.005 16.016 1.00 89.00 402 ALA A CA 1
ATOM 3142 C C . ALA A 1 402 ? -12.026 7.911 15.239 1.00 89.00 402 ALA A C 1
ATOM 3144 O O . ALA A 1 402 ? -11.815 7.693 14.047 1.00 89.00 402 ALA A O 1
ATOM 3145 N N . GLU A 1 403 ? -11.373 8.855 15.921 1.00 91.88 403 GLU A N 1
ATOM 3146 C CA . GLU A 1 403 ? -10.350 9.723 15.325 1.00 91.88 403 GLU A CA 1
ATOM 3147 C C . GLU A 1 403 ? -9.156 8.911 14.792 1.00 91.88 403 GLU A C 1
ATOM 3149 O O . GLU A 1 403 ? -8.745 9.085 13.645 1.00 91.88 403 GLU A O 1
ATOM 3154 N N . ALA A 1 404 ? -8.664 7.936 15.563 1.00 89.06 404 ALA A N 1
ATOM 3155 C CA . ALA A 1 404 ? -7.590 7.045 15.125 1.00 89.06 404 ALA A CA 1
ATOM 3156 C C . ALA A 1 404 ? -7.983 6.192 13.902 1.00 89.06 404 ALA A C 1
ATOM 3158 O O . ALA A 1 404 ? -7.153 5.948 13.021 1.00 89.06 404 ALA A O 1
ATOM 3159 N N . ARG A 1 405 ? -9.245 5.746 13.811 1.00 90.50 405 ARG A N 1
ATOM 3160 C CA . ARG A 1 405 ? -9.765 5.033 12.629 1.00 90.50 405 ARG A CA 1
ATOM 3161 C C . ARG A 1 405 ? -9.800 5.934 11.398 1.00 90.50 405 ARG A C 1
ATOM 3163 O O . ARG A 1 405 ? -9.420 5.484 10.316 1.00 90.50 405 ARG A O 1
ATOM 3170 N N . ASP A 1 406 ? -10.222 7.184 11.549 1.00 91.75 406 ASP A N 1
ATOM 3171 C CA . ASP A 1 406 ? -10.245 8.147 10.447 1.00 91.75 406 ASP A CA 1
ATOM 3172 C C . ASP A 1 406 ? -8.826 8.472 9.955 1.00 91.75 406 ASP A C 1
ATOM 3174 O O . ASP A 1 406 ? -8.580 8.471 8.744 1.00 91.75 406 ASP A O 1
ATOM 3178 N N . GLU A 1 407 ? -7.860 8.638 10.866 1.00 92.81 407 GLU A N 1
ATOM 3179 C CA . GLU A 1 407 ? -6.444 8.790 10.507 1.00 92.81 407 GLU A CA 1
ATOM 3180 C C . GLU A 1 407 ? -5.890 7.561 9.774 1.00 92.81 407 GLU A C 1
ATOM 3182 O O . GLU A 1 407 ? -5.155 7.693 8.789 1.00 92.81 407 GLU A O 1
ATOM 3187 N N . LEU A 1 408 ? -6.242 6.355 10.226 1.00 90.06 408 LEU A N 1
ATOM 3188 C CA . LEU A 1 408 ? -5.801 5.111 9.597 1.00 90.06 408 LEU A CA 1
ATOM 3189 C C . LEU A 1 408 ? -6.386 4.954 8.186 1.00 90.06 408 LEU A C 1
ATOM 3191 O O . LEU A 1 408 ? -5.664 4.580 7.260 1.00 90.06 408 LEU A O 1
ATOM 3195 N N . ASN A 1 409 ? -7.657 5.312 7.995 1.00 91.19 409 ASN A N 1
ATOM 3196 C CA . ASN A 1 409 ? -8.296 5.338 6.679 1.00 91.19 409 ASN A CA 1
ATOM 3197 C C . ASN A 1 409 ? -7.631 6.356 5.742 1.00 91.19 409 ASN A C 1
ATOM 3199 O O . ASN A 1 409 ? -7.362 6.030 4.583 1.00 91.19 409 ASN A O 1
ATOM 3203 N N . ALA A 1 410 ? -7.309 7.555 6.239 1.00 92.38 410 ALA A N 1
ATOM 3204 C CA . ALA A 1 410 ? -6.592 8.566 5.464 1.00 92.38 410 ALA A CA 1
ATOM 3205 C C . ALA A 1 410 ? -5.209 8.059 5.020 1.00 92.38 410 ALA A C 1
ATOM 3207 O O . ALA A 1 410 ? -4.887 8.100 3.832 1.00 92.38 410 ALA A O 1
ATOM 3208 N N . ARG A 1 411 ? -4.430 7.466 5.937 1.00 92.94 411 ARG A N 1
ATOM 3209 C CA . ARG A 1 411 ? -3.131 6.853 5.601 1.00 92.94 411 ARG A CA 1
ATOM 3210 C C . ARG A 1 411 ? -3.265 5.699 4.610 1.00 92.94 411 ARG A C 1
ATOM 3212 O O . ARG A 1 411 ? -2.427 5.560 3.724 1.00 92.94 411 ARG A O 1
ATOM 3219 N N . SER A 1 412 ? -4.309 4.878 4.728 1.00 92.50 412 SER A N 1
ATOM 3220 C CA . SER A 1 412 ? -4.568 3.797 3.772 1.00 92.50 412 SER A CA 1
ATOM 3221 C C . SER A 1 412 ? -4.849 4.334 2.365 1.00 92.50 412 SER A C 1
ATOM 3223 O O . SER A 1 412 ? -4.407 3.723 1.391 1.00 92.50 412 SER A O 1
ATOM 3225 N N . MET A 1 413 ? -5.563 5.457 2.241 1.00 91.56 413 MET A N 1
ATOM 3226 C CA . MET A 1 413 ? -5.783 6.119 0.951 1.00 91.56 413 MET A CA 1
ATOM 3227 C C . MET A 1 413 ? -4.483 6.690 0.376 1.00 91.56 413 MET A C 1
ATOM 3229 O O . MET A 1 413 ? -4.224 6.511 -0.814 1.00 91.56 413 MET A O 1
ATOM 3233 N N . ASP A 1 414 ? -3.639 7.303 1.209 1.00 93.38 414 ASP A N 1
ATOM 3234 C CA . ASP A 1 414 ? -2.330 7.812 0.780 1.00 93.38 414 ASP A CA 1
ATOM 3235 C C . ASP A 1 414 ? -1.414 6.683 0.287 1.00 93.38 414 ASP A C 1
ATOM 3237 O O . ASP A 1 414 ? -0.785 6.812 -0.764 1.00 93.38 414 ASP A O 1
ATOM 3241 N N . ILE A 1 415 ? -1.378 5.546 0.995 1.00 90.50 415 ILE A N 1
ATOM 3242 C CA . ILE A 1 415 ? -0.620 4.355 0.578 1.00 90.50 415 ILE A CA 1
ATOM 3243 C C . ILE A 1 415 ? -1.146 3.822 -0.759 1.00 90.50 415 ILE A C 1
ATOM 3245 O O . ILE A 1 415 ? -0.346 3.500 -1.637 1.00 90.50 415 ILE A O 1
ATOM 3249 N N . ALA A 1 416 ? -2.467 3.755 -0.949 1.00 89.19 416 ALA A N 1
ATOM 3250 C CA . ALA A 1 416 ? -3.051 3.336 -2.224 1.00 89.19 416 ALA A CA 1
ATOM 3251 C C . ALA A 1 416 ? -2.654 4.290 -3.366 1.00 89.19 416 ALA A C 1
ATOM 3253 O O . ALA A 1 416 ? -2.233 3.838 -4.432 1.00 89.19 416 ALA A O 1
ATOM 3254 N N . GLY A 1 417 ? -2.689 5.605 -3.121 1.00 91.69 417 GLY A N 1
ATOM 3255 C CA . GLY A 1 417 ? -2.212 6.606 -4.078 1.00 91.69 417 GLY A CA 1
ATOM 3256 C C . GLY A 1 417 ? -0.723 6.447 -4.402 1.00 91.69 417 GLY A C 1
ATOM 3257 O O . GLY A 1 417 ? -0.328 6.488 -5.567 1.00 91.69 417 GLY A O 1
ATOM 3258 N N . GLN A 1 418 ? 0.116 6.189 -3.397 1.00 90.31 418 GLN A N 1
ATOM 3259 C CA . GLN A 1 418 ? 1.537 5.902 -3.605 1.00 90.31 418 GLN A CA 1
ATOM 3260 C C . GLN A 1 418 ? 1.743 4.633 -4.438 1.00 90.31 418 GLN A C 1
ATOM 3262 O O . GLN A 1 418 ? 2.525 4.662 -5.386 1.00 90.31 418 GLN A O 1
ATOM 3267 N N . GLN A 1 419 ? 1.003 3.556 -4.169 1.00 90.06 419 GLN A N 1
ATOM 3268 C CA . GLN A 1 419 ? 1.073 2.319 -4.953 1.00 90.06 419 GLN A CA 1
ATOM 3269 C C . GLN A 1 419 ? 0.728 2.548 -6.428 1.00 90.06 419 GLN A C 1
ATOM 3271 O O . GLN A 1 419 ? 1.448 2.055 -7.300 1.00 90.06 419 GLN A O 1
ATOM 3276 N N . GLU A 1 420 ? -0.309 3.336 -6.725 1.00 91.25 420 GLU A N 1
ATOM 3277 C CA . GLU A 1 420 ? -0.631 3.721 -8.105 1.00 91.25 420 GLU A CA 1
ATOM 3278 C C . GLU A 1 420 ? 0.523 4.495 -8.761 1.00 91.25 420 GLU A C 1
ATOM 3280 O O . GLU A 1 420 ? 0.891 4.210 -9.906 1.00 91.25 420 GLU A O 1
ATOM 3285 N N . THR A 1 421 ? 1.158 5.429 -8.040 1.00 92.06 421 THR A N 1
ATOM 3286 C CA . THR A 1 421 ? 2.318 6.160 -8.582 1.00 92.06 421 THR A CA 1
ATOM 3287 C C . THR A 1 421 ? 3.525 5.254 -8.811 1.00 92.06 421 THR A C 1
ATOM 3289 O O . THR A 1 421 ? 4.201 5.387 -9.833 1.00 92.06 421 THR A O 1
ATOM 3292 N N . THR A 1 422 ? 3.776 4.289 -7.923 1.00 90.00 422 THR A N 1
ATOM 3293 C CA . THR A 1 422 ? 4.856 3.309 -8.077 1.00 90.00 422 THR A CA 1
ATOM 3294 C C . THR A 1 422 ? 4.599 2.403 -9.277 1.00 90.00 422 THR A C 1
ATOM 3296 O O . THR A 1 422 ? 5.515 2.164 -10.061 1.00 90.00 422 THR A O 1
ATOM 3299 N N . GLN A 1 423 ? 3.358 1.954 -9.490 1.00 91.12 423 GLN A N 1
ATOM 3300 C CA . GLN A 1 423 ? 2.986 1.190 -10.685 1.00 91.12 423 GLN A CA 1
ATOM 3301 C C . GLN A 1 423 ? 3.158 2.013 -11.966 1.00 91.12 423 GLN A C 1
ATOM 3303 O O . GLN A 1 423 ? 3.706 1.514 -12.951 1.00 91.12 423 GLN A O 1
ATOM 3308 N N . ALA A 1 424 ? 2.743 3.283 -11.961 1.00 91.19 424 ALA A N 1
ATOM 3309 C CA . ALA A 1 424 ? 2.923 4.175 -13.103 1.00 91.19 424 ALA A CA 1
ATOM 3310 C C . ALA A 1 424 ? 4.409 4.396 -13.433 1.00 91.19 424 ALA A C 1
ATOM 3312 O O . ALA A 1 424 ? 4.793 4.337 -14.604 1.00 91.19 424 ALA A O 1
ATOM 3313 N N . LEU A 1 425 ? 5.248 4.600 -12.413 1.00 90.75 425 LEU A N 1
ATOM 3314 C CA . LEU A 1 425 ? 6.698 4.710 -12.571 1.00 90.75 425 LEU A CA 1
ATOM 3315 C C . LEU A 1 425 ? 7.310 3.407 -13.089 1.00 90.75 425 LEU A C 1
ATOM 3317 O O . LEU A 1 425 ? 8.114 3.458 -14.013 1.00 90.75 425 LEU A O 1
ATOM 3321 N N . ASN A 1 426 ? 6.893 2.253 -12.570 1.00 91.56 426 ASN A N 1
ATOM 3322 C CA . ASN A 1 426 ? 7.393 0.956 -13.024 1.00 91.56 426 ASN A CA 1
ATOM 3323 C C . ASN A 1 426 ? 7.071 0.717 -14.510 1.00 91.56 426 ASN A C 1
ATOM 3325 O O . ASN A 1 426 ? 7.950 0.389 -15.304 1.00 91.56 426 ASN A O 1
ATOM 3329 N N . ASN A 1 427 ? 5.836 1.010 -14.930 1.00 92.50 427 ASN A N 1
ATOM 3330 C CA . ASN A 1 427 ? 5.443 0.947 -16.341 1.00 92.50 427 ASN A CA 1
ATOM 3331 C C . ASN A 1 427 ? 6.256 1.922 -17.216 1.00 92.50 427 ASN A C 1
ATOM 3333 O O . ASN A 1 427 ? 6.589 1.614 -18.363 1.00 92.50 427 ASN A O 1
ATOM 3337 N N . ALA A 1 428 ? 6.578 3.111 -16.697 1.00 91.38 428 ALA A N 1
ATOM 3338 C CA . ALA A 1 428 ? 7.414 4.081 -17.401 1.00 91.38 428 ALA A CA 1
ATOM 3339 C C . ALA A 1 428 ? 8.870 3.604 -17.536 1.00 91.38 428 ALA A C 1
ATOM 3341 O O . ALA A 1 428 ? 9.457 3.789 -18.604 1.00 91.38 428 ALA A O 1
ATOM 3342 N N . VAL A 1 429 ? 9.422 2.965 -16.499 1.00 92.00 429 VAL A N 1
ATOM 3343 C CA . VAL A 1 429 ? 10.756 2.346 -16.516 1.00 92.00 429 VAL A CA 1
ATOM 3344 C C . VAL A 1 429 ? 10.804 1.218 -17.541 1.00 92.00 429 VAL A C 1
ATOM 3346 O O . VAL A 1 429 ? 11.633 1.290 -18.440 1.00 92.00 429 VAL A O 1
ATOM 3349 N N . GLN A 1 430 ? 9.854 0.279 -17.528 1.00 92.19 430 GLN A N 1
ATOM 3350 C CA . GLN A 1 430 ? 9.783 -0.797 -18.530 1.00 92.19 430 GLN A CA 1
ATOM 3351 C C . GLN A 1 430 ? 9.712 -0.256 -19.964 1.00 92.19 430 GLN A C 1
ATOM 3353 O O . GLN A 1 430 ? 10.369 -0.750 -20.881 1.00 92.19 430 GLN A O 1
ATOM 3358 N N . LYS A 1 431 ? 8.938 0.815 -20.179 1.00 92.44 431 LYS A N 1
ATOM 3359 C CA . LYS A 1 431 ? 8.866 1.476 -21.486 1.00 92.44 431 LYS A CA 1
ATOM 3360 C C . LYS A 1 431 ? 10.189 2.138 -21.878 1.00 92.44 431 LYS A C 1
ATOM 3362 O O . LYS A 1 431 ? 10.506 2.198 -23.066 1.00 92.44 431 LYS A O 1
ATOM 3367 N N . ALA A 1 432 ? 10.928 2.688 -20.918 1.00 89.44 432 ALA A N 1
ATOM 3368 C CA . ALA A 1 432 ? 12.246 3.262 -21.159 1.00 89.44 432 ALA A CA 1
ATOM 3369 C C . ALA A 1 432 ? 13.289 2.173 -21.450 1.00 89.44 432 ALA A C 1
ATOM 3371 O O . ALA A 1 432 ? 14.081 2.352 -22.371 1.00 89.44 432 ALA A O 1
ATOM 3372 N N . GLU A 1 433 ? 13.240 1.045 -20.741 1.00 90.56 433 GLU A N 1
ATOM 3373 C CA . GLU A 1 433 ? 14.087 -0.129 -20.979 1.00 90.56 433 GLU A CA 1
ATOM 3374 C C . GLU A 1 433 ? 13.873 -0.690 -22.384 1.00 90.56 433 GLU A C 1
ATOM 3376 O O . GLU A 1 433 ? 14.838 -0.821 -23.131 1.00 90.56 433 GLU A O 1
ATOM 3381 N N . HIS A 1 434 ? 12.619 -0.890 -22.806 1.00 92.06 434 HIS A N 1
ATOM 3382 C CA . HIS A 1 434 ? 12.314 -1.347 -24.166 1.00 92.06 434 HIS A CA 1
ATOM 3383 C C . HIS A 1 434 ? 12.857 -0.387 -25.235 1.00 92.06 434 HIS A C 1
ATOM 3385 O O . HIS A 1 434 ? 13.438 -0.808 -26.230 1.00 92.06 434 HIS A O 1
ATOM 3391 N N . LYS A 1 435 ? 12.713 0.929 -25.029 1.00 93.00 435 LYS A N 1
ATOM 3392 C CA . LYS A 1 435 ? 13.283 1.932 -25.944 1.00 93.00 435 LYS A CA 1
ATOM 3393 C C . LYS A 1 435 ? 14.810 1.924 -25.951 1.00 93.00 435 LYS A C 1
ATOM 3395 O O . LYS A 1 435 ? 15.413 2.195 -26.987 1.00 93.00 435 LYS A O 1
ATOM 3400 N N . ALA A 1 436 ? 15.439 1.677 -24.805 1.00 89.75 436 ALA A N 1
ATOM 3401 C CA . ALA A 1 436 ? 16.888 1.561 -24.714 1.00 89.75 436 ALA A CA 1
ATOM 3402 C C . ALA A 1 436 ? 17.380 0.311 -25.455 1.00 89.75 436 ALA A C 1
ATOM 3404 O O . ALA A 1 436 ? 18.371 0.391 -26.176 1.00 89.75 436 ALA A O 1
ATOM 3405 N N . GLU A 1 437 ? 16.662 -0.806 -25.342 1.00 92.81 437 GLU A N 1
ATOM 3406 C CA . GLU A 1 437 ? 16.945 -2.039 -26.080 1.00 92.81 437 GLU A CA 1
ATOM 3407 C C . GLU A 1 437 ? 16.772 -1.848 -27.596 1.00 92.81 437 GLU A C 1
ATOM 3409 O O . GLU A 1 437 ? 17.665 -2.199 -28.366 1.00 92.81 437 GLU A O 1
ATOM 3414 N N . GLU A 1 438 ? 15.693 -1.191 -28.037 1.00 91.88 438 GLU A N 1
ATOM 3415 C CA . GLU A 1 438 ? 15.510 -0.788 -29.440 1.00 91.88 438 GLU A CA 1
ATOM 3416 C C . GLU A 1 438 ? 16.677 0.075 -29.946 1.00 91.88 438 GLU A C 1
ATOM 3418 O O . GLU A 1 438 ? 17.203 -0.168 -31.033 1.00 91.88 438 GLU A O 1
ATOM 3423 N N . ALA A 1 439 ? 17.111 1.065 -29.161 1.00 89.69 439 ALA A N 1
ATOM 3424 C CA . ALA A 1 439 ? 18.230 1.929 -29.526 1.00 89.69 439 ALA A CA 1
ATOM 3425 C C . ALA A 1 439 ? 19.563 1.165 -29.583 1.00 89.69 439 ALA A C 1
ATOM 3427 O O . ALA A 1 439 ? 20.372 1.417 -30.475 1.00 89.69 439 ALA A O 1
ATOM 3428 N N . LEU A 1 440 ? 19.799 0.219 -28.668 1.00 91.00 440 LEU A N 1
ATOM 3429 C CA . LEU A 1 440 ? 20.980 -0.647 -28.699 1.00 91.00 440 LEU A CA 1
ATOM 3430 C C . LEU A 1 440 ? 20.994 -1.531 -29.949 1.00 91.00 440 LEU A C 1
ATOM 3432 O O . LEU A 1 440 ? 22.038 -1.645 -30.592 1.00 91.00 440 LEU A O 1
ATOM 3436 N N . ASN A 1 441 ? 19.843 -2.087 -30.331 1.00 92.12 441 ASN A N 1
ATOM 3437 C CA . ASN A 1 441 ? 19.710 -2.865 -31.562 1.00 92.12 441 ASN A CA 1
ATOM 3438 C C . ASN A 1 441 ? 19.985 -2.001 -32.802 1.00 92.12 441 ASN A C 1
ATOM 3440 O O . ASN A 1 441 ? 20.769 -2.406 -33.656 1.00 92.12 441 ASN A O 1
ATOM 3444 N N . GLN A 1 442 ? 19.454 -0.775 -32.858 1.00 92.31 442 GLN A N 1
ATOM 3445 C CA . GLN A 1 442 ? 19.759 0.173 -33.942 1.00 92.31 442 GLN A CA 1
ATOM 3446 C C . GLN A 1 442 ? 21.248 0.534 -34.002 1.00 92.31 442 GLN A C 1
ATOM 3448 O O . GLN A 1 442 ? 21.826 0.617 -35.082 1.00 92.31 442 GLN A O 1
ATOM 3453 N N . VAL A 1 443 ? 21.901 0.740 -32.855 1.00 90.19 443 VAL A N 1
ATOM 3454 C CA . VAL A 1 443 ? 23.350 0.992 -32.816 1.00 90.19 443 VAL A CA 1
ATOM 3455 C C . VAL A 1 443 ? 24.125 -0.220 -33.332 1.00 90.19 443 VAL A C 1
ATOM 3457 O O . VAL A 1 443 ? 25.092 -0.036 -34.069 1.00 90.19 443 VAL A O 1
ATOM 3460 N N . ALA A 1 444 ? 23.714 -1.441 -32.983 1.00 90.31 444 ALA A N 1
ATOM 3461 C CA . ALA A 1 444 ? 24.339 -2.661 -33.488 1.00 90.31 444 ALA A CA 1
ATOM 3462 C C . ALA A 1 444 ? 24.163 -2.814 -35.011 1.00 90.31 444 ALA A C 1
ATOM 3464 O O . ALA A 1 444 ? 25.130 -3.141 -35.700 1.00 90.31 444 ALA A O 1
ATOM 3465 N N . GLU A 1 445 ? 22.973 -2.515 -35.542 1.00 90.00 445 GLU A N 1
ATOM 3466 C CA . GLU A 1 445 ? 22.700 -2.484 -36.987 1.00 90.00 445 GLU A CA 1
ATOM 3467 C C . GLU A 1 445 ? 23.588 -1.455 -37.699 1.00 90.00 445 GLU A C 1
ATOM 3469 O O . GLU A 1 445 ? 24.323 -1.808 -38.619 1.00 90.00 445 GLU A O 1
ATOM 3474 N N . LEU A 1 446 ? 23.631 -0.212 -37.210 1.00 89.88 446 LEU A N 1
ATOM 3475 C CA . LEU A 1 446 ? 24.484 0.842 -37.772 1.00 89.88 446 LEU A CA 1
ATOM 3476 C C . LEU A 1 446 ? 25.979 0.503 -37.687 1.00 89.88 446 LEU A C 1
ATOM 3478 O O . LEU A 1 446 ? 26.757 0.876 -38.563 1.00 89.88 446 LEU A O 1
ATOM 3482 N N . GLN A 1 447 ? 26.419 -0.195 -36.636 1.00 91.19 447 GLN A N 1
ATOM 3483 C CA . GLN A 1 447 ? 27.801 -0.671 -36.532 1.00 91.19 447 GLN A CA 1
ATOM 3484 C C . GLN A 1 447 ? 28.119 -1.753 -37.569 1.00 91.19 447 GLN A C 1
ATOM 3486 O O . GLN A 1 447 ? 29.241 -1.775 -38.084 1.00 91.19 447 GLN A O 1
ATOM 3491 N N . ALA A 1 448 ? 27.162 -2.632 -37.877 1.00 90.38 448 ALA A N 1
ATOM 3492 C CA . ALA A 1 448 ? 27.302 -3.622 -38.938 1.00 90.38 448 ALA A CA 1
ATOM 3493 C C . ALA A 1 448 ? 27.363 -2.945 -40.315 1.00 90.38 448 ALA A C 1
ATOM 3495 O O . ALA A 1 448 ? 28.307 -3.201 -41.060 1.00 90.38 448 ALA A O 1
ATOM 3496 N N . GLU A 1 449 ? 26.456 -2.005 -40.598 1.00 90.94 449 GLU A N 1
ATOM 3497 C CA . GLU A 1 449 ? 26.476 -1.201 -41.830 1.00 90.94 449 GLU A CA 1
ATOM 3498 C C . GLU A 1 449 ? 27.798 -0.435 -41.982 1.00 90.94 449 GLU A C 1
ATOM 3500 O O . GLU A 1 449 ? 28.443 -0.494 -43.027 1.00 90.94 449 GLU A O 1
ATOM 3505 N N . LEU A 1 450 ? 28.278 0.214 -40.915 1.00 89.69 450 LEU A N 1
ATOM 3506 C CA . LEU A 1 450 ? 29.563 0.917 -40.924 1.00 89.69 450 LEU A CA 1
ATOM 3507 C C . LEU A 1 450 ? 30.737 -0.030 -41.213 1.00 89.69 450 LEU A C 1
ATOM 3509 O O . LEU A 1 450 ? 31.728 0.373 -41.826 1.00 89.69 450 LEU A O 1
ATOM 3513 N N . LYS A 1 451 ? 30.673 -1.275 -40.733 1.00 92.19 451 LYS A N 1
ATOM 3514 C CA . LYS A 1 451 ? 31.697 -2.283 -41.016 1.00 92.19 451 LYS A CA 1
ATOM 3515 C C . LYS A 1 451 ? 31.668 -2.684 -42.492 1.00 92.19 451 LYS A C 1
ATOM 3517 O O . LYS A 1 451 ? 32.730 -2.709 -43.109 1.00 92.19 451 LYS A O 1
ATOM 3522 N N . GLU A 1 452 ? 30.488 -2.923 -43.056 1.00 91.25 452 GLU A N 1
ATOM 3523 C CA . GLU A 1 452 ? 30.323 -3.215 -44.485 1.00 91.25 452 GLU A CA 1
ATOM 3524 C C . GLU A 1 452 ? 30.807 -2.051 -45.363 1.00 91.25 452 GLU A C 1
ATOM 3526 O O . GLU A 1 452 ? 31.535 -2.271 -46.331 1.00 91.25 452 GLU A O 1
ATOM 3531 N N . GLU A 1 453 ? 30.493 -0.803 -45.001 1.00 89.44 453 GLU A N 1
ATOM 3532 C CA . GLU A 1 453 ? 30.994 0.378 -45.713 1.00 89.44 453 GLU A CA 1
ATOM 3533 C C . GLU A 1 453 ? 32.519 0.505 -45.637 1.00 89.44 453 GLU A C 1
ATOM 3535 O O . GLU A 1 453 ? 33.155 0.861 -46.632 1.00 89.44 453 GLU A O 1
ATOM 3540 N N . LYS A 1 454 ? 33.130 0.201 -44.484 1.00 89.75 454 LYS A N 1
ATOM 3541 C CA . LYS A 1 454 ? 34.596 0.180 -44.345 1.00 89.75 454 LYS A CA 1
ATOM 3542 C C . LYS A 1 454 ? 35.227 -0.885 -45.232 1.00 89.75 454 LYS A C 1
ATOM 3544 O O . LYS A 1 454 ? 36.168 -0.568 -45.952 1.00 89.75 454 LYS A O 1
ATOM 3549 N N . GLU A 1 455 ? 34.692 -2.103 -45.227 1.00 90.88 455 GLU A N 1
ATOM 3550 C CA . GLU A 1 455 ? 35.156 -3.184 -46.106 1.00 90.88 455 GLU A CA 1
ATOM 3551 C C . GLU A 1 455 ? 34.977 -2.802 -47.587 1.00 90.88 455 GLU A C 1
ATOM 3553 O O . GLU A 1 455 ? 35.857 -3.037 -48.416 1.00 90.88 455 GLU A O 1
ATOM 3558 N N . TYR A 1 456 ? 33.873 -2.141 -47.943 1.00 91.19 456 TYR A N 1
ATOM 3559 C CA . TYR A 1 456 ? 33.653 -1.619 -49.292 1.00 91.19 456 TYR A CA 1
ATOM 3560 C C . TYR A 1 456 ? 34.655 -0.515 -49.669 1.00 91.19 456 TYR A C 1
ATOM 3562 O O . TYR A 1 456 ? 35.185 -0.514 -50.784 1.00 91.19 456 TYR A O 1
ATOM 3570 N N . ALA A 1 457 ? 34.958 0.405 -48.751 1.00 88.00 457 ALA A N 1
ATOM 3571 C CA . ALA A 1 457 ? 35.955 1.454 -48.952 1.00 88.00 457 ALA A CA 1
ATOM 3572 C C . ALA A 1 457 ? 37.379 0.885 -49.080 1.00 88.00 457 ALA A C 1
ATOM 3574 O O . ALA A 1 457 ? 38.144 1.345 -49.930 1.00 88.00 457 ALA A O 1
ATOM 3575 N N . GLU A 1 458 ? 37.726 -0.134 -48.290 1.00 88.56 458 GLU A N 1
ATOM 3576 C CA . GLU A 1 458 ? 38.987 -0.876 -48.411 1.00 88.56 458 GLU A CA 1
ATOM 3577 C C . GLU A 1 458 ? 39.081 -1.570 -49.775 1.00 88.56 458 GLU A C 1
ATOM 3579 O O . GLU A 1 458 ? 40.056 -1.356 -50.495 1.00 88.56 458 GLU A O 1
ATOM 3584 N N . ASN A 1 459 ? 38.030 -2.271 -50.206 1.00 88.56 459 ASN A N 1
ATOM 3585 C CA . ASN A 1 459 ? 37.962 -2.880 -51.539 1.00 88.56 459 ASN A CA 1
ATOM 3586 C C . ASN A 1 459 ? 38.108 -1.843 -52.669 1.00 88.56 459 ASN A C 1
ATOM 3588 O O . ASN A 1 459 ? 38.795 -2.084 -53.664 1.00 88.56 459 ASN A O 1
ATOM 3592 N N . LEU A 1 460 ? 37.479 -0.670 -52.541 1.00 86.12 460 LEU A N 1
ATOM 3593 C CA . LEU A 1 460 ? 37.643 0.433 -53.494 1.00 86.12 460 LEU A CA 1
ATOM 3594 C C . LEU A 1 460 ? 39.072 0.983 -53.497 1.00 86.12 460 LEU A C 1
ATOM 3596 O O . LEU A 1 460 ? 39.593 1.294 -54.567 1.00 86.12 460 LEU A O 1
ATOM 3600 N N . SER A 1 461 ? 39.703 1.093 -52.328 1.00 86.81 461 SER A N 1
ATOM 3601 C CA . SER A 1 461 ? 41.103 1.502 -52.190 1.00 86.81 461 SER A CA 1
ATOM 3602 C C . SER A 1 461 ? 42.039 0.496 -52.863 1.00 86.81 461 SER A C 1
ATOM 3604 O O . SER A 1 461 ? 42.904 0.886 -53.646 1.00 86.81 461 SER A O 1
ATOM 3606 N N . GLU A 1 462 ? 41.817 -0.805 -52.664 1.00 88.88 462 GLU A N 1
ATOM 3607 C CA . GLU A 1 462 ? 42.553 -1.866 -53.359 1.00 88.88 462 GLU A CA 1
ATOM 3608 C C . GLU A 1 462 ? 42.359 -1.800 -54.878 1.00 88.88 462 GLU A C 1
ATOM 3610 O O . GLU A 1 462 ? 43.333 -1.872 -55.633 1.00 88.88 462 GLU A O 1
ATOM 3615 N N . GLN A 1 463 ? 41.125 -1.590 -55.352 1.00 88.19 463 GLN A N 1
ATOM 3616 C CA . GLN A 1 463 ? 40.854 -1.391 -56.778 1.00 88.19 463 GLN A CA 1
ATOM 3617 C C . GLN A 1 463 ? 41.533 -0.132 -57.326 1.00 88.19 463 GLN A C 1
ATOM 3619 O O . GLN A 1 463 ? 42.071 -0.163 -58.435 1.00 88.19 463 GLN A O 1
ATOM 3624 N N . ALA A 1 464 ? 41.519 0.974 -56.581 1.00 85.94 464 ALA A N 1
ATOM 3625 C CA . ALA A 1 464 ? 42.179 2.216 -56.965 1.00 85.94 464 ALA A CA 1
ATOM 3626 C C . ALA A 1 464 ? 43.700 2.036 -57.041 1.00 85.94 464 ALA A C 1
ATOM 3628 O O . ALA A 1 464 ? 44.301 2.449 -58.031 1.00 85.94 464 ALA A O 1
ATOM 3629 N N . ASN A 1 465 ? 44.303 1.350 -56.067 1.00 86.69 465 ASN A N 1
ATOM 3630 C CA . ASN A 1 465 ? 45.726 1.010 -56.070 1.00 86.69 465 ASN A CA 1
ATOM 3631 C C . ASN A 1 465 ? 46.075 0.078 -57.238 1.00 86.69 465 ASN A C 1
ATOM 3633 O O . ASN A 1 465 ? 47.033 0.334 -57.959 1.00 86.69 465 ASN A O 1
ATOM 3637 N N . SER A 1 466 ? 45.252 -0.937 -57.515 1.00 87.81 466 SER A N 1
ATOM 3638 C CA . SER A 1 466 ? 45.437 -1.810 -58.680 1.00 87.81 466 SER A CA 1
ATOM 3639 C C . SER A 1 466 ? 45.349 -1.039 -60.002 1.00 87.81 466 SER A C 1
ATOM 3641 O O . SER A 1 466 ? 46.146 -1.267 -60.914 1.00 87.81 466 SER A O 1
ATOM 3643 N N . ARG A 1 467 ? 44.411 -0.088 -60.116 1.00 86.62 467 ARG A N 1
ATOM 3644 C CA . ARG A 1 467 ? 44.321 0.810 -61.276 1.00 86.62 467 ARG A CA 1
ATOM 3645 C C . ARG A 1 467 ? 45.525 1.738 -61.371 1.00 86.62 467 ARG A C 1
ATOM 3647 O O . ARG A 1 467 ? 46.002 1.952 -62.477 1.00 86.62 467 ARG A O 1
ATOM 3654 N N . LEU A 1 468 ? 46.025 2.261 -60.254 1.00 88.06 468 LEU A N 1
ATOM 3655 C CA . LEU A 1 468 ? 47.236 3.079 -60.226 1.00 88.06 468 LEU A CA 1
ATOM 3656 C C . LEU A 1 468 ? 48.448 2.271 -60.707 1.00 88.06 468 LEU A C 1
ATOM 3658 O O . LEU A 1 468 ? 49.180 2.743 -61.569 1.00 88.06 468 LEU A O 1
ATOM 3662 N N . ASP A 1 469 ? 48.602 1.028 -60.252 1.00 88.19 469 ASP A N 1
ATOM 3663 C CA . ASP A 1 469 ? 49.641 0.115 -60.739 1.00 88.19 469 ASP A CA 1
ATOM 3664 C C . ASP A 1 469 ? 49.492 -0.184 -62.236 1.00 88.19 469 ASP A C 1
ATOM 3666 O O . ASP A 1 469 ? 50.486 -0.265 -62.958 1.00 88.19 469 ASP A O 1
ATOM 3670 N N . GLN A 1 470 ? 48.261 -0.352 -62.732 1.00 86.62 470 GLN A N 1
ATOM 3671 C CA . GLN A 1 470 ? 48.004 -0.504 -64.168 1.00 86.62 470 GLN A CA 1
ATOM 3672 C C . GLN A 1 470 ? 48.367 0.760 -64.948 1.00 86.62 470 GLN A C 1
ATOM 3674 O O . GLN A 1 470 ? 48.970 0.650 -66.012 1.00 86.62 470 GLN A O 1
ATOM 3679 N N . VAL A 1 471 ? 48.025 1.943 -64.434 1.00 86.38 471 VAL A N 1
ATOM 3680 C CA . VAL A 1 471 ? 48.394 3.230 -65.036 1.00 86.38 471 VAL A CA 1
ATOM 3681 C C . VAL A 1 471 ? 49.909 3.386 -65.062 1.00 86.38 471 VAL A C 1
ATOM 3683 O O . VAL A 1 471 ? 50.435 3.717 -66.116 1.00 86.38 471 VAL A O 1
ATOM 3686 N N . ASN A 1 472 ? 50.611 3.064 -63.973 1.00 87.12 472 ASN A N 1
ATOM 3687 C CA . ASN A 1 472 ? 52.073 3.090 -63.925 1.00 87.12 472 ASN A CA 1
ATOM 3688 C C . ASN A 1 472 ? 52.677 2.119 -64.950 1.00 87.12 472 ASN A C 1
ATOM 3690 O O . ASN A 1 472 ? 53.522 2.519 -65.737 1.00 87.12 472 ASN A O 1
ATOM 3694 N N . LYS A 1 473 ? 52.174 0.880 -65.049 1.00 88.44 473 LYS A N 1
ATOM 3695 C CA . LYS A 1 473 ? 52.618 -0.077 -66.084 1.00 88.44 473 LYS A CA 1
ATOM 3696 C C . LYS A 1 473 ? 52.357 0.418 -67.506 1.00 88.44 473 LYS A C 1
ATOM 3698 O O . LYS A 1 473 ? 53.157 0.168 -68.405 1.00 88.44 473 LYS A O 1
ATOM 3703 N N . LEU A 1 474 ? 51.214 1.063 -67.738 1.00 85.38 474 LEU A N 1
ATOM 3704 C CA . LEU A 1 474 ? 50.905 1.669 -69.030 1.00 85.38 474 LEU A CA 1
ATOM 3705 C C . LEU A 1 474 ? 51.826 2.855 -69.308 1.00 85.38 474 LEU A C 1
ATOM 3707 O O . LEU A 1 474 ? 52.262 2.996 -70.443 1.00 85.38 474 LEU A O 1
ATOM 3711 N N . GLN A 1 475 ? 52.146 3.663 -68.299 1.00 87.25 475 GLN A N 1
ATOM 3712 C CA . GLN A 1 475 ? 53.094 4.761 -68.415 1.00 87.25 475 GLN A CA 1
ATOM 3713 C C . GLN A 1 475 ? 54.491 4.236 -68.758 1.00 87.25 475 GLN A C 1
ATOM 3715 O O . GLN A 1 475 ? 55.045 4.684 -69.753 1.00 87.25 475 GLN A O 1
ATOM 3720 N N . ASP A 1 476 ? 54.996 3.221 -68.055 1.00 87.00 476 ASP A N 1
ATOM 3721 C CA . ASP A 1 476 ? 56.269 2.563 -68.379 1.00 87.00 476 ASP A CA 1
ATOM 3722 C C . ASP A 1 476 ? 56.262 2.015 -69.817 1.00 87.00 476 ASP A C 1
ATOM 3724 O O . ASP A 1 476 ? 57.227 2.160 -70.564 1.00 87.00 476 ASP A O 1
ATOM 3728 N N . SER A 1 477 ? 55.149 1.406 -70.248 1.00 84.81 477 SER A N 1
ATOM 3729 C CA . SER A 1 477 ? 55.000 0.915 -71.622 1.00 84.81 477 SER A CA 1
ATOM 3730 C C . SER A 1 477 ? 54.934 2.042 -72.655 1.00 84.81 477 SER A C 1
ATOM 3732 O O . SER A 1 477 ? 55.346 1.827 -73.798 1.00 84.81 477 SER A O 1
ATOM 3734 N N . VAL A 1 478 ? 54.368 3.198 -72.304 1.00 84.38 478 VAL A N 1
ATOM 3735 C CA . VAL A 1 478 ? 54.352 4.394 -73.153 1.00 84.38 478 VAL A CA 1
ATOM 3736 C C . VAL A 1 478 ? 55.756 4.975 -73.235 1.00 84.38 478 VAL A C 1
ATOM 3738 O O . VAL A 1 478 ? 56.208 5.218 -74.345 1.00 84.38 478 VAL A O 1
ATOM 3741 N N . GLU A 1 479 ? 56.468 5.103 -72.116 1.00 86.38 479 GLU A N 1
ATOM 3742 C CA . GLU A 1 479 ? 57.869 5.533 -72.074 1.00 86.38 479 GLU A CA 1
ATOM 3743 C C . GLU A 1 479 ? 58.748 4.597 -72.920 1.00 86.38 479 GLU A C 1
ATOM 3745 O O . GLU A 1 479 ? 59.489 5.062 -73.784 1.00 86.38 479 GLU A O 1
ATOM 3750 N N . GLU A 1 480 ? 58.587 3.274 -72.805 1.00 87.25 480 GLU A N 1
ATOM 3751 C CA . GLU A 1 480 ? 59.297 2.311 -73.658 1.00 87.25 480 GLU A CA 1
ATOM 3752 C C . GLU A 1 480 ? 58.920 2.471 -75.145 1.00 87.25 480 GLU A C 1
ATOM 3754 O O . GLU A 1 480 ? 59.769 2.378 -76.038 1.00 87.25 480 GLU A O 1
ATOM 3759 N N . ALA A 1 481 ? 57.642 2.714 -75.451 1.00 81.44 481 ALA A N 1
ATOM 3760 C CA . ALA A 1 481 ? 57.201 2.968 -76.819 1.00 81.44 481 ALA A CA 1
ATOM 3761 C C . ALA A 1 481 ? 57.757 4.292 -77.369 1.00 81.44 481 ALA A C 1
ATOM 3763 O O . ALA A 1 481 ? 58.129 4.342 -78.543 1.00 81.44 481 ALA A O 1
ATOM 3764 N N . GLU A 1 482 ? 57.855 5.332 -76.543 1.00 84.38 482 GLU A N 1
ATOM 3765 C CA . GLU A 1 482 ? 58.476 6.615 -76.870 1.00 84.38 482 GLU A CA 1
ATOM 3766 C C . GLU A 1 482 ? 59.980 6.458 -77.096 1.00 84.38 482 GLU A C 1
ATOM 3768 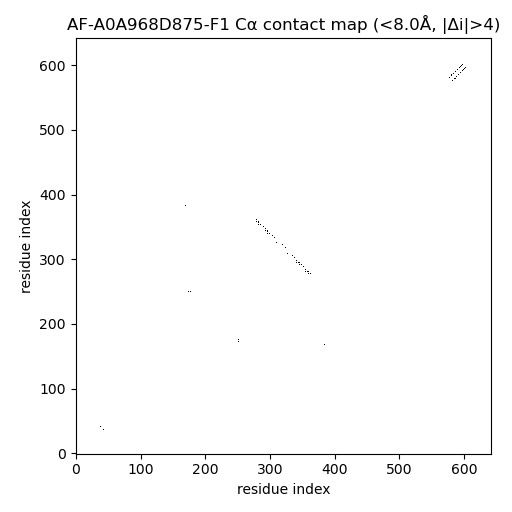O O . GLU A 1 482 ? 60.499 6.975 -78.083 1.00 84.38 482 GLU A O 1
ATOM 3773 N N . GLU A 1 483 ? 60.688 5.686 -76.270 1.00 87.25 483 GLU A N 1
ATOM 3774 C CA . GLU A 1 483 ? 62.095 5.341 -76.499 1.00 87.25 483 GLU A CA 1
ATOM 3775 C C . GLU A 1 483 ? 62.284 4.589 -77.820 1.00 87.25 483 GLU A C 1
ATOM 3777 O O . GLU A 1 483 ? 63.165 4.931 -78.613 1.00 87.25 483 GLU A O 1
ATOM 3782 N N . ARG A 1 484 ? 61.423 3.605 -78.113 1.00 82.00 484 ARG A N 1
ATOM 3783 C CA . ARG A 1 484 ? 61.436 2.876 -79.394 1.00 82.00 484 ARG A CA 1
ATOM 3784 C C . ARG A 1 484 ? 61.118 3.789 -80.575 1.00 82.00 484 ARG A C 1
ATOM 3786 O O . ARG A 1 484 ? 61.736 3.642 -81.630 1.00 82.00 484 ARG A O 1
ATOM 3793 N N . LEU A 1 485 ? 60.171 4.716 -80.424 1.00 82.62 485 LEU A N 1
ATOM 3794 C CA . LEU A 1 485 ? 59.845 5.721 -81.435 1.00 82.62 485 LEU A CA 1
ATOM 3795 C C . LEU A 1 485 ? 61.040 6.650 -81.660 1.00 82.62 485 LEU A C 1
ATOM 3797 O O . LEU A 1 485 ? 61.397 6.894 -82.807 1.00 82.62 485 LEU A O 1
ATOM 3801 N N . ASN A 1 486 ? 61.682 7.119 -80.593 1.00 84.00 486 ASN A N 1
ATOM 3802 C CA . ASN A 1 486 ? 62.863 7.972 -80.656 1.00 84.00 486 ASN A CA 1
ATOM 3803 C C . ASN A 1 486 ? 64.046 7.241 -81.310 1.00 84.00 486 ASN A C 1
ATOM 3805 O O . ASN A 1 486 ? 64.702 7.815 -82.179 1.00 84.00 486 ASN A O 1
ATOM 3809 N N . ASP A 1 487 ? 64.282 5.964 -80.992 1.00 86.88 487 ASP A N 1
ATOM 3810 C CA . ASP A 1 487 ? 65.286 5.138 -81.680 1.00 86.88 487 ASP A CA 1
ATOM 3811 C C . ASP A 1 487 ? 64.921 4.938 -83.160 1.00 86.88 487 ASP A C 1
ATOM 3813 O O . ASP A 1 487 ? 65.768 5.072 -84.046 1.00 86.88 487 ASP A O 1
ATOM 3817 N N . ALA A 1 488 ? 63.648 4.684 -83.475 1.00 81.75 488 ALA A N 1
ATOM 3818 C CA . ALA A 1 488 ? 63.180 4.576 -84.854 1.00 81.75 488 ALA A CA 1
ATOM 3819 C C . ALA A 1 488 ? 63.343 5.897 -85.622 1.00 81.75 488 ALA A C 1
ATOM 3821 O O . ALA A 1 488 ? 63.835 5.880 -86.750 1.00 81.75 488 ALA A O 1
ATOM 3822 N N . MET A 1 489 ? 62.996 7.033 -85.015 1.00 80.44 489 MET A N 1
ATOM 3823 C CA . MET A 1 489 ? 63.211 8.369 -85.565 1.00 80.44 489 MET A CA 1
ATOM 3824 C C . MET A 1 489 ? 64.693 8.628 -85.795 1.00 80.44 489 MET A C 1
ATOM 3826 O O . MET A 1 489 ? 65.064 9.042 -86.888 1.00 80.44 489 MET A O 1
ATOM 3830 N N . TRP A 1 490 ? 65.552 8.303 -84.831 1.00 88.62 490 TRP A N 1
ATOM 3831 C CA . TRP A 1 490 ? 66.998 8.420 -84.981 1.00 88.62 490 TRP A CA 1
ATOM 3832 C C . TRP A 1 490 ? 67.524 7.557 -86.137 1.00 88.62 490 TRP A C 1
ATOM 3834 O O . TRP A 1 490 ? 68.310 8.020 -86.970 1.00 88.62 490 TRP A O 1
ATOM 3844 N N . ARG A 1 491 ? 67.054 6.308 -86.260 1.00 80.12 491 ARG A N 1
ATOM 3845 C CA . ARG A 1 491 ? 67.376 5.429 -87.398 1.00 80.12 491 ARG A CA 1
ATOM 3846 C C . ARG A 1 491 ? 66.875 6.006 -88.718 1.00 80.12 491 ARG A C 1
ATOM 3848 O O . ARG A 1 491 ? 67.573 5.880 -89.723 1.00 80.12 491 ARG A O 1
ATOM 3855 N N . LEU A 1 492 ? 65.704 6.634 -88.726 1.00 77.19 492 LEU A N 1
ATOM 3856 C CA . LEU A 1 492 ? 65.094 7.242 -89.905 1.00 77.19 492 LEU A CA 1
ATOM 3857 C C . LEU A 1 492 ? 65.835 8.519 -90.313 1.00 77.19 492 LEU A C 1
ATOM 3859 O O . LEU A 1 492 ? 66.139 8.691 -91.488 1.00 77.19 492 LEU A O 1
ATOM 3863 N N . GLU A 1 493 ? 66.243 9.360 -89.366 1.00 77.12 493 GLU A N 1
ATOM 3864 C CA . GLU A 1 493 ? 67.121 10.510 -89.603 1.00 77.12 493 GLU A CA 1
ATOM 3865 C C . GLU A 1 493 ? 68.486 10.074 -90.136 1.00 77.12 493 GLU A C 1
ATOM 3867 O O . GLU A 1 493 ? 68.998 10.645 -91.106 1.00 77.12 493 GLU A O 1
ATOM 3872 N N . LYS A 1 494 ? 69.059 9.012 -89.560 1.00 82.25 494 LYS A N 1
ATOM 3873 C CA . LYS A 1 494 ? 70.294 8.392 -90.043 1.00 82.25 494 LYS A CA 1
ATOM 3874 C C . LYS A 1 494 ? 70.120 7.838 -91.459 1.00 82.25 494 LYS A C 1
ATOM 3876 O O . LYS A 1 494 ? 70.983 8.061 -92.310 1.00 82.25 494 LYS A O 1
ATOM 3881 N N . ALA A 1 495 ? 69.004 7.170 -91.745 1.00 74.00 495 ALA A N 1
ATOM 3882 C CA . ALA A 1 495 ? 68.660 6.691 -93.081 1.00 74.00 495 ALA A CA 1
ATOM 3883 C C . ALA A 1 495 ? 68.475 7.854 -94.068 1.00 74.00 495 ALA A C 1
ATOM 3885 O O . ALA A 1 495 ? 69.050 7.815 -95.151 1.00 74.00 495 ALA A O 1
ATOM 3886 N N . ALA A 1 496 ? 67.792 8.932 -93.679 1.00 71.06 496 ALA A N 1
ATOM 3887 C CA . ALA A 1 496 ? 67.618 10.141 -94.483 1.00 71.06 496 ALA A CA 1
ATOM 3888 C C . ALA A 1 496 ? 68.951 10.871 -94.731 1.00 71.06 496 ALA A C 1
ATOM 3890 O O . ALA A 1 496 ? 69.163 11.465 -95.792 1.00 71.06 496 ALA A O 1
ATOM 3891 N N . HIS A 1 497 ? 69.886 10.827 -93.779 1.00 77.75 497 HIS A N 1
ATOM 3892 C CA . HIS A 1 497 ? 71.257 11.297 -93.979 1.00 77.75 497 HIS A CA 1
ATOM 3893 C C . HIS A 1 497 ? 71.994 10.436 -95.019 1.00 77.75 497 HIS A C 1
ATOM 3895 O O . HIS A 1 497 ? 72.629 10.979 -95.930 1.00 77.75 497 HIS A O 1
ATOM 3901 N N . PHE A 1 498 ? 71.874 9.106 -94.945 1.00 77.38 498 PHE A N 1
ATOM 3902 C CA . PHE A 1 498 ? 72.417 8.210 -95.970 1.00 77.38 498 PHE A CA 1
ATOM 3903 C C . PHE A 1 498 ? 71.753 8.406 -97.331 1.00 77.38 498 PHE A C 1
ATOM 3905 O O . PHE A 1 498 ? 72.449 8.405 -98.343 1.00 77.38 498 PHE A O 1
ATOM 3912 N N . GLU A 1 499 ? 70.449 8.644 -97.379 1.00 75.94 499 GLU A N 1
ATOM 3913 C CA . GLU A 1 499 ? 69.725 8.929 -98.612 1.00 75.94 499 GLU A CA 1
ATOM 3914 C C . GLU A 1 499 ? 70.209 10.242 -99.239 1.00 75.94 499 GLU A C 1
ATOM 3916 O O . GLU A 1 499 ? 70.526 10.278 -100.428 1.00 75.94 499 GLU A O 1
ATOM 3921 N N . ARG A 1 500 ? 70.399 11.302 -98.439 1.00 79.19 500 ARG A N 1
ATOM 3922 C CA . ARG A 1 500 ? 71.043 12.549 -98.889 1.00 79.19 500 ARG A CA 1
ATOM 3923 C C . ARG A 1 500 ? 72.454 12.300 -99.425 1.00 79.19 500 ARG A C 1
ATOM 3925 O O . ARG A 1 500 ? 72.821 12.871 -100.454 1.00 79.19 500 ARG A O 1
ATOM 3932 N N . LEU A 1 501 ? 73.240 11.443 -98.774 1.00 77.94 501 LEU A N 1
ATOM 3933 C CA . LEU A 1 501 ? 74.582 11.070 -99.230 1.00 77.94 501 LEU A CA 1
ATOM 3934 C C . LEU A 1 501 ? 74.539 10.296 -100.559 1.00 77.94 501 LEU A C 1
ATOM 3936 O O . LEU A 1 501 ? 75.311 10.595 -101.471 1.00 77.94 501 LEU A O 1
ATOM 3940 N N . VAL A 1 502 ? 73.626 9.332 -100.692 1.00 78.62 502 VAL A N 1
ATOM 3941 C CA . VAL A 1 502 ? 73.414 8.553 -101.919 1.00 78.62 502 VAL A CA 1
ATOM 3942 C C . VAL A 1 502 ? 72.918 9.456 -103.042 1.00 78.62 502 VAL A C 1
ATOM 3944 O O . VAL A 1 502 ? 73.431 9.350 -104.149 1.00 78.62 502 VAL A O 1
ATOM 3947 N N . ASN A 1 503 ? 72.005 10.387 -102.776 1.00 75.25 503 ASN A N 1
ATOM 3948 C CA . ASN A 1 503 ? 71.517 11.347 -103.765 1.00 75.25 503 ASN A CA 1
ATOM 3949 C C . ASN A 1 503 ? 72.611 12.336 -104.191 1.00 75.25 503 ASN A C 1
ATOM 3951 O O . ASN A 1 503 ? 72.746 12.597 -105.385 1.00 75.25 503 ASN A O 1
ATOM 3955 N N . ARG A 1 504 ? 73.479 12.799 -103.276 1.00 75.44 504 ARG A N 1
ATOM 3956 C CA . ARG A 1 504 ? 74.694 13.555 -103.647 1.00 75.44 504 ARG A CA 1
ATOM 3957 C C . ARG A 1 504 ? 75.634 12.726 -104.516 1.00 75.44 504 ARG A C 1
ATOM 3959 O O . ARG A 1 504 ? 76.126 13.235 -105.517 1.00 75.44 504 ARG A O 1
ATOM 3966 N N . ARG A 1 505 ? 75.866 11.454 -104.172 1.00 75.62 505 ARG A N 1
ATOM 3967 C CA . ARG A 1 505 ? 76.692 10.537 -104.978 1.00 75.62 505 ARG A CA 1
ATOM 3968 C C . ARG A 1 505 ? 76.070 10.269 -106.348 1.00 75.62 505 ARG A C 1
ATOM 3970 O O . ARG A 1 505 ? 76.790 10.315 -107.334 1.00 75.62 505 ARG A O 1
ATOM 3977 N N . LYS A 1 506 ? 74.754 10.064 -106.435 1.00 75.94 506 LYS A N 1
ATOM 3978 C CA . LYS A 1 506 ? 74.012 9.947 -107.700 1.00 75.94 506 LYS A CA 1
ATOM 3979 C C . LYS A 1 506 ? 74.120 11.225 -108.528 1.00 75.94 506 LYS A C 1
ATOM 3981 O O . LYS A 1 506 ? 74.367 11.126 -109.720 1.00 75.94 506 LYS A O 1
ATOM 3986 N N . GLY A 1 507 ? 74.009 12.403 -107.910 1.00 75.38 507 GLY A N 1
ATOM 3987 C CA . GLY A 1 507 ? 74.225 13.692 -108.574 1.00 75.38 507 GLY A CA 1
ATOM 3988 C C . GLY A 1 507 ? 75.656 13.857 -109.094 1.00 75.38 507 GLY A C 1
ATOM 3989 O O . GLY A 1 507 ? 75.853 14.293 -110.223 1.00 75.38 507 GLY A O 1
ATOM 3990 N N . LEU A 1 508 ? 76.657 13.429 -108.320 1.00 76.62 508 LEU A N 1
ATOM 3991 C CA . LEU A 1 508 ? 78.062 13.369 -108.744 1.00 76.62 508 LEU A CA 1
ATOM 3992 C C . LEU A 1 508 ? 78.274 12.397 -109.909 1.00 76.62 508 LEU A C 1
ATOM 3994 O O . LEU A 1 508 ? 78.964 12.736 -110.863 1.00 76.62 508 LEU A O 1
ATOM 3998 N N . ILE A 1 509 ? 77.655 11.216 -109.862 1.00 75.38 509 ILE A N 1
ATOM 3999 C CA . ILE A 1 509 ? 77.695 10.228 -110.947 1.00 75.38 509 ILE A CA 1
ATOM 4000 C C . ILE A 1 509 ? 77.008 10.783 -112.200 1.00 75.38 509 ILE A C 1
ATOM 4002 O O . ILE A 1 509 ? 77.563 10.666 -113.286 1.00 75.38 509 ILE A O 1
ATOM 4006 N N . ALA A 1 510 ? 75.847 11.426 -112.070 1.00 71.00 510 ALA A N 1
ATOM 4007 C CA . ALA A 1 510 ? 75.150 12.067 -113.184 1.00 71.00 510 ALA A CA 1
ATOM 4008 C C . ALA A 1 510 ? 75.989 13.203 -113.794 1.00 71.00 510 ALA A C 1
ATOM 4010 O O . ALA A 1 510 ? 76.153 13.250 -115.008 1.00 71.00 510 ALA A O 1
ATOM 4011 N N . SER A 1 511 ? 76.607 14.042 -112.956 1.00 70.81 511 SER A N 1
ATOM 4012 C CA . SER A 1 511 ? 77.545 15.090 -113.378 1.00 70.81 511 SER A CA 1
ATOM 4013 C C . SER A 1 511 ? 78.771 14.514 -114.098 1.00 70.81 511 SER A C 1
ATOM 4015 O O . SER A 1 511 ? 79.156 15.006 -115.156 1.00 70.81 511 SER A O 1
ATOM 4017 N N . LEU A 1 512 ? 79.342 13.411 -113.601 1.00 75.38 512 LEU A N 1
ATOM 4018 C CA . LEU A 1 512 ? 80.429 12.689 -114.270 1.00 75.38 512 LEU A CA 1
ATOM 4019 C C . LEU A 1 512 ? 79.986 12.088 -115.610 1.00 75.38 512 LEU A C 1
ATOM 4021 O O . LEU A 1 512 ? 80.737 12.151 -116.581 1.00 75.38 512 LEU A O 1
ATOM 4025 N N . ILE A 1 513 ? 78.775 11.535 -115.694 1.00 76.31 513 ILE A N 1
ATOM 4026 C CA . ILE A 1 513 ? 78.208 11.012 -116.944 1.00 76.31 513 ILE A CA 1
ATOM 4027 C C . ILE A 1 513 ? 77.984 12.145 -117.951 1.00 76.31 513 ILE A C 1
ATOM 4029 O O . ILE A 1 513 ? 78.314 11.979 -119.125 1.00 76.31 513 ILE A O 1
ATOM 4033 N N . ASP A 1 514 ? 77.486 13.303 -117.526 1.00 72.44 514 ASP A N 1
ATOM 4034 C CA . ASP A 1 514 ? 77.300 14.457 -118.409 1.00 72.44 514 ASP A CA 1
ATOM 4035 C C . ASP A 1 514 ? 78.634 15.102 -118.818 1.00 72.44 514 ASP A C 1
ATOM 4037 O O . ASP A 1 514 ? 78.797 15.500 -119.977 1.00 72.44 514 ASP A O 1
ATOM 4041 N N . ALA A 1 515 ? 79.641 15.104 -117.942 1.00 70.19 515 ALA A N 1
ATOM 4042 C CA . ALA A 1 515 ? 81.019 15.462 -118.287 1.00 70.19 515 ALA A CA 1
ATOM 4043 C C . ALA A 1 515 ? 81.631 14.472 -119.302 1.00 70.19 515 ALA A C 1
ATOM 4045 O O . ALA A 1 515 ? 82.298 14.869 -120.259 1.00 70.19 515 ALA A O 1
ATOM 4046 N N . LEU A 1 516 ? 81.354 13.173 -119.161 1.00 72.38 516 LEU A N 1
ATOM 4047 C CA . LEU A 1 516 ? 81.759 12.157 -120.137 1.00 72.38 516 LEU A CA 1
ATOM 4048 C C . LEU A 1 516 ? 81.008 12.307 -121.466 1.00 72.38 516 LEU A C 1
ATOM 4050 O O . LEU A 1 516 ? 81.606 12.141 -122.527 1.00 72.38 516 LEU A O 1
ATOM 4054 N N . ARG A 1 517 ? 79.722 12.673 -121.444 1.00 74.88 517 ARG A N 1
ATOM 4055 C CA . ARG A 1 517 ? 78.933 12.947 -122.657 1.00 74.88 517 ARG A CA 1
ATOM 4056 C C . ARG A 1 517 ? 79.396 14.207 -123.374 1.00 74.88 517 ARG A C 1
ATOM 4058 O O . ARG A 1 517 ? 79.480 14.191 -124.598 1.00 74.88 517 ARG A O 1
ATOM 4065 N N . THR A 1 518 ? 79.718 15.279 -122.655 1.00 72.38 518 THR A N 1
ATOM 4066 C CA . THR A 1 518 ? 80.292 16.499 -123.250 1.00 72.38 518 THR A CA 1
ATOM 4067 C C . THR A 1 518 ? 81.684 16.232 -123.816 1.00 72.38 518 THR A C 1
ATOM 4069 O O . THR A 1 518 ? 81.950 16.623 -124.952 1.00 72.38 518 THR A O 1
ATOM 4072 N N . LYS A 1 519 ? 82.525 15.456 -123.119 1.00 74.94 519 LYS A N 1
ATOM 4073 C CA . LYS A 1 519 ? 83.808 14.977 -123.658 1.00 74.94 519 LYS A CA 1
ATOM 4074 C C . LYS A 1 519 ? 83.628 14.111 -124.911 1.00 74.94 519 LYS A C 1
ATOM 4076 O O . LYS A 1 519 ? 84.342 14.313 -125.886 1.00 74.94 519 LYS A O 1
ATOM 4081 N N . ASN A 1 520 ? 82.652 13.202 -124.936 1.00 72.69 520 ASN A N 1
ATOM 4082 C CA . ASN A 1 520 ? 82.348 12.400 -126.124 1.00 72.69 520 ASN A CA 1
ATOM 4083 C C . ASN A 1 520 ? 81.805 13.251 -127.277 1.00 72.69 520 ASN A C 1
ATOM 4085 O O . ASN A 1 520 ? 82.211 13.037 -128.414 1.00 72.69 520 ASN A O 1
ATOM 4089 N N . LYS A 1 521 ? 80.962 14.258 -127.013 1.00 72.69 521 LYS A N 1
ATOM 4090 C CA . LYS A 1 521 ? 80.544 15.236 -128.033 1.00 72.69 521 LYS A CA 1
ATOM 4091 C C . LYS A 1 521 ? 81.740 16.014 -128.587 1.00 72.69 521 LYS A C 1
ATOM 4093 O O . LYS A 1 521 ? 81.830 16.179 -129.798 1.00 72.69 521 LYS A O 1
ATOM 4098 N N . ALA A 1 522 ? 82.685 16.419 -127.738 1.00 67.69 522 ALA A N 1
ATOM 4099 C CA . ALA A 1 522 ? 83.927 17.060 -128.169 1.00 67.69 522 ALA A CA 1
ATOM 4100 C C . ALA A 1 522 ? 84.825 16.108 -128.984 1.00 67.69 522 ALA A C 1
ATOM 4102 O O . ALA A 1 522 ? 85.412 16.524 -129.977 1.00 67.69 522 ALA A O 1
ATOM 4103 N N . MET A 1 523 ? 84.884 14.819 -128.633 1.00 69.62 523 MET A N 1
ATOM 4104 C CA . MET A 1 523 ? 85.593 13.797 -129.416 1.00 69.62 523 MET A CA 1
ATOM 4105 C C . MET A 1 523 ? 84.929 13.528 -130.772 1.00 69.62 523 MET A C 1
ATOM 4107 O O . MET A 1 523 ? 85.626 13.364 -131.769 1.00 69.62 523 MET A O 1
ATOM 4111 N N . VAL A 1 524 ? 83.595 13.519 -130.835 1.00 70.88 524 VAL A N 1
ATOM 4112 C CA . VAL A 1 524 ? 82.837 13.409 -132.092 1.00 70.88 524 VAL A CA 1
ATOM 4113 C C . VAL A 1 524 ? 83.036 14.659 -132.954 1.00 70.88 524 VAL A C 1
ATOM 4115 O O . VAL A 1 524 ? 83.227 14.527 -134.158 1.00 70.88 524 VAL A O 1
ATOM 4118 N N . ALA A 1 525 ? 83.091 15.852 -132.356 1.00 63.12 525 ALA A N 1
ATOM 4119 C CA . ALA A 1 525 ? 83.422 17.093 -133.059 1.00 63.12 525 ALA A CA 1
ATOM 4120 C C . ALA A 1 525 ? 84.875 17.110 -133.569 1.00 63.12 525 ALA A C 1
ATOM 4122 O O . ALA A 1 525 ? 85.122 17.520 -134.699 1.00 63.12 525 ALA A O 1
ATOM 4123 N N . LEU A 1 526 ? 85.832 16.591 -132.792 1.00 65.88 526 LEU A N 1
ATOM 4124 C CA . LEU A 1 526 ? 87.217 16.389 -133.235 1.00 65.88 526 LEU A CA 1
ATOM 4125 C C . LEU A 1 526 ? 87.312 15.365 -134.370 1.00 65.88 526 LEU A C 1
ATOM 4127 O O . LEU A 1 526 ? 88.081 15.565 -135.304 1.00 65.88 526 LEU A O 1
ATOM 4131 N N . LYS A 1 527 ? 86.509 14.297 -134.330 1.00 70.69 527 LYS A N 1
ATOM 4132 C CA . LYS A 1 527 ? 86.436 13.297 -135.403 1.00 70.69 527 LYS A CA 1
ATOM 4133 C C . LYS A 1 527 ? 85.824 13.884 -136.678 1.00 70.69 527 LYS A C 1
ATOM 4135 O O . LYS A 1 527 ? 86.388 13.693 -137.746 1.00 70.69 527 LYS A O 1
ATOM 4140 N N . ALA A 1 528 ? 84.762 14.682 -136.560 1.00 64.25 528 ALA A N 1
ATOM 4141 C CA . ALA A 1 528 ? 84.189 15.432 -137.677 1.00 64.25 528 ALA A CA 1
ATOM 4142 C C . ALA A 1 528 ? 85.176 16.473 -138.246 1.00 64.25 528 ALA A C 1
ATOM 4144 O O . ALA A 1 528 ? 85.289 16.610 -139.461 1.00 64.25 528 ALA A O 1
ATOM 4145 N N . GLY A 1 529 ? 85.955 17.145 -137.391 1.00 65.56 529 GLY A N 1
ATOM 4146 C CA . GLY A 1 529 ? 87.055 18.020 -137.805 1.00 65.56 529 GLY A CA 1
ATOM 4147 C C . GLY A 1 529 ? 88.161 17.265 -138.551 1.00 65.56 529 GLY A C 1
ATOM 4148 O O . GLY A 1 529 ? 88.626 17.717 -139.596 1.00 65.56 529 GLY A O 1
ATOM 4149 N N . LEU A 1 530 ? 88.534 16.074 -138.079 1.00 67.25 530 LEU A N 1
ATOM 4150 C CA . LEU A 1 530 ? 89.532 15.216 -138.721 1.00 67.25 530 LEU A CA 1
ATOM 4151 C C . LEU A 1 530 ? 89.049 14.683 -140.080 1.00 67.25 530 LEU A C 1
ATOM 4153 O O . LEU A 1 530 ? 89.819 14.634 -141.039 1.00 67.25 530 LEU A O 1
ATOM 4157 N N . ASP A 1 531 ? 87.773 14.317 -140.179 1.00 62.78 531 ASP A N 1
ATOM 4158 C CA . ASP A 1 531 ? 87.173 13.859 -141.430 1.00 62.78 531 ASP A CA 1
ATOM 4159 C C . ASP A 1 531 ? 86.983 15.027 -142.421 1.00 62.78 531 ASP A C 1
ATOM 4161 O O . ASP A 1 531 ? 87.211 14.839 -143.614 1.00 62.78 531 ASP A O 1
ATOM 4165 N N . SER A 1 532 ? 86.744 16.258 -141.941 1.00 62.53 532 SER A N 1
ATOM 4166 C CA . SER A 1 532 ? 86.754 17.471 -142.780 1.00 62.53 532 SER A CA 1
ATOM 4167 C C . SER A 1 532 ? 88.148 17.806 -143.344 1.00 62.53 532 SER A C 1
ATOM 4169 O O . SER A 1 532 ? 88.288 18.252 -144.487 1.00 62.53 532 SER A O 1
ATOM 4171 N N . LEU A 1 533 ? 89.207 17.508 -142.580 1.00 64.69 533 LEU A N 1
ATOM 4172 C CA . LEU A 1 533 ? 90.600 17.625 -143.021 1.00 64.69 533 LEU A CA 1
ATOM 4173 C C . LEU A 1 533 ? 90.972 16.530 -144.028 1.00 64.69 533 LEU A C 1
ATOM 4175 O O . LEU A 1 533 ? 91.723 16.795 -144.966 1.00 64.69 533 LEU A O 1
ATOM 4179 N N . ARG A 1 534 ? 90.413 15.320 -143.895 1.00 69.81 534 ARG A N 1
ATOM 4180 C CA . ARG A 1 534 ? 90.566 14.256 -144.903 1.00 69.81 534 ARG A CA 1
ATOM 4181 C C . ARG A 1 534 ? 89.864 14.601 -146.211 1.00 69.81 534 ARG A C 1
ATOM 4183 O O . ARG A 1 534 ? 90.447 14.368 -147.265 1.00 69.81 534 ARG A O 1
ATOM 4190 N N . THR A 1 535 ? 88.678 15.209 -146.164 1.00 65.50 535 THR A N 1
ATOM 4191 C CA . THR A 1 535 ? 88.006 15.710 -147.373 1.00 65.50 535 THR A CA 1
ATOM 4192 C C . THR A 1 535 ? 88.748 16.884 -148.001 1.00 65.50 535 THR A C 1
ATOM 4194 O O . THR A 1 535 ? 88.872 16.923 -149.219 1.00 65.50 535 THR A O 1
ATOM 4197 N N . HIS A 1 536 ? 89.326 17.795 -147.208 1.00 63.47 536 HIS A N 1
ATOM 4198 C CA . HIS A 1 536 ? 90.160 18.870 -147.754 1.00 63.47 536 HIS A CA 1
ATOM 4199 C C . HIS A 1 536 ? 91.441 18.338 -148.400 1.00 63.47 536 HIS A C 1
ATOM 4201 O O . HIS A 1 536 ? 91.826 18.813 -149.464 1.00 63.47 536 HIS A O 1
ATOM 4207 N N . LYS A 1 537 ? 92.070 17.322 -147.801 1.00 73.62 537 LYS A N 1
ATOM 4208 C CA . LYS A 1 537 ? 93.227 16.641 -148.386 1.00 73.62 537 LYS A CA 1
ATOM 4209 C C . LYS A 1 537 ? 92.866 15.943 -149.702 1.00 73.62 537 LYS A C 1
ATOM 4211 O O . LYS A 1 537 ? 93.572 16.141 -150.681 1.00 73.62 537 LYS A O 1
ATOM 4216 N N . ALA A 1 538 ? 91.753 15.211 -149.748 1.00 67.94 538 ALA A N 1
ATOM 4217 C CA . ALA A 1 538 ? 91.274 14.563 -150.971 1.00 67.94 538 ALA A CA 1
ATOM 4218 C C . ALA A 1 538 ? 90.937 15.581 -152.078 1.00 67.94 538 ALA A C 1
ATOM 4220 O O . ALA A 1 538 ? 91.247 15.344 -153.238 1.00 67.94 538 ALA A O 1
ATOM 4221 N N . LEU A 1 539 ? 90.378 16.745 -151.724 1.00 68.94 539 LEU A N 1
ATOM 4222 C CA . LEU A 1 539 ? 90.092 17.833 -152.668 1.00 68.94 539 LEU A CA 1
ATOM 4223 C C . LEU A 1 539 ? 91.380 18.493 -153.205 1.00 68.94 539 LEU A C 1
ATOM 4225 O O . LEU A 1 539 ? 91.456 18.884 -154.372 1.00 68.94 539 LEU A O 1
ATOM 4229 N N . VAL A 1 540 ? 92.409 18.617 -152.359 1.00 68.81 540 VAL A N 1
ATOM 4230 C CA . VAL A 1 540 ? 93.742 19.104 -152.753 1.00 68.81 540 VAL A CA 1
ATOM 4231 C C . VAL A 1 540 ? 94.456 18.085 -153.645 1.00 68.81 540 VAL A C 1
ATOM 4233 O O . VAL A 1 540 ? 95.022 18.461 -154.665 1.00 68.81 540 VAL A O 1
ATOM 4236 N N . GLU A 1 541 ? 94.369 16.793 -153.338 1.00 71.88 541 GLU A N 1
ATOM 4237 C CA . GLU A 1 541 ? 94.905 15.716 -154.181 1.00 71.88 541 GLU A CA 1
ATOM 4238 C C . GLU A 1 541 ? 94.151 15.608 -155.521 1.00 71.88 541 GLU A C 1
ATOM 4240 O O . GLU A 1 541 ? 94.778 15.401 -156.557 1.00 71.88 541 GLU A O 1
ATOM 4245 N N . GLU A 1 542 ? 92.837 15.851 -155.545 1.00 71.12 542 GLU A N 1
ATOM 4246 C CA . GLU A 1 542 ? 92.028 15.909 -156.771 1.00 71.12 542 GLU A CA 1
ATOM 4247 C C . GLU A 1 542 ? 92.380 17.133 -157.632 1.00 71.12 542 GLU A C 1
ATOM 4249 O O . GLU A 1 542 ? 92.470 17.039 -158.856 1.00 71.12 542 GLU A O 1
ATOM 4254 N N . THR A 1 543 ? 92.627 18.294 -157.021 1.00 67.25 543 THR A N 1
ATOM 4255 C CA . THR A 1 543 ? 93.097 19.485 -157.751 1.00 67.25 543 THR A CA 1
ATOM 4256 C C . THR A 1 543 ? 94.539 19.332 -158.226 1.00 67.25 543 THR A C 1
ATOM 4258 O O . THR A 1 543 ? 94.864 19.782 -159.324 1.00 67.25 543 THR A O 1
ATOM 4261 N N . GLN A 1 544 ? 95.381 18.615 -157.484 1.00 68.50 544 GLN A N 1
ATOM 4262 C CA . GLN A 1 544 ? 96.736 18.261 -157.898 1.00 68.50 544 GLN A CA 1
ATOM 4263 C C . GLN A 1 544 ? 96.733 17.225 -159.038 1.00 68.50 544 GLN A C 1
ATOM 4265 O O . GLN A 1 544 ? 97.494 17.375 -159.993 1.00 68.50 544 GLN A O 1
ATOM 4270 N N . GLN A 1 545 ? 95.823 16.243 -159.023 1.00 69.19 545 GLN A N 1
ATOM 4271 C CA . GLN A 1 545 ? 95.602 15.317 -160.142 1.00 69.19 545 GLN A CA 1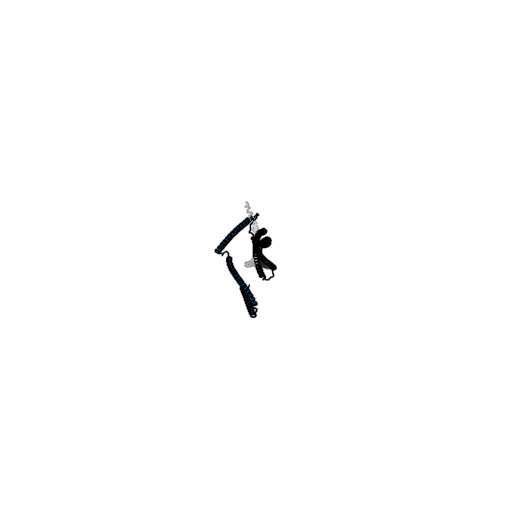
ATOM 4272 C C . GLN A 1 545 ? 95.011 16.022 -161.367 1.00 69.19 545 GLN A C 1
ATOM 4274 O O . GLN A 1 545 ? 95.461 15.769 -162.478 1.00 69.19 545 GLN A O 1
ATOM 4279 N N . LYS A 1 546 ? 94.079 16.968 -161.198 1.00 71.00 546 LYS A N 1
ATOM 4280 C CA . LYS A 1 546 ? 93.569 17.796 -162.307 1.00 71.00 546 LYS A CA 1
ATOM 4281 C C . LYS A 1 546 ? 94.650 18.703 -162.892 1.00 71.00 546 LYS A C 1
ATOM 4283 O O . LYS A 1 546 ? 94.666 18.904 -164.101 1.00 71.00 546 LYS A O 1
ATOM 4288 N N . LEU A 1 547 ? 95.571 19.218 -162.076 1.00 68.44 547 LEU A N 1
ATOM 4289 C CA . LEU A 1 547 ? 96.737 19.969 -162.553 1.00 68.44 547 LEU A CA 1
ATOM 4290 C C . LEU A 1 547 ? 97.752 19.073 -163.272 1.00 68.44 547 LEU A C 1
ATOM 4292 O O . LEU A 1 547 ? 98.331 19.521 -164.255 1.00 68.44 547 LEU A O 1
ATOM 4296 N N . LEU A 1 548 ? 97.926 17.819 -162.847 1.00 69.25 548 LEU A N 1
ATOM 4297 C CA . LEU A 1 548 ? 98.769 16.833 -163.534 1.00 69.25 548 LEU A CA 1
ATOM 4298 C C . LEU A 1 548 ? 98.161 16.378 -164.866 1.00 69.25 548 LEU A C 1
ATOM 4300 O O . LEU A 1 548 ? 98.864 16.383 -165.868 1.00 69.25 548 LEU A O 1
ATOM 4304 N N . VAL A 1 549 ? 96.853 16.118 -164.914 1.00 69.69 549 VAL A N 1
ATOM 4305 C CA . VAL A 1 549 ? 96.111 15.840 -166.158 1.00 69.69 549 VAL A CA 1
ATOM 4306 C C . VAL A 1 549 ? 96.126 17.056 -167.085 1.00 69.69 549 VAL A C 1
ATOM 4308 O O . VAL A 1 549 ? 96.235 16.906 -168.294 1.00 69.69 549 VAL A O 1
ATOM 4311 N N . ARG A 1 550 ? 96.093 18.280 -166.544 1.00 68.44 550 ARG A N 1
ATOM 4312 C CA . ARG A 1 550 ? 96.237 19.512 -167.334 1.00 68.44 550 ARG A CA 1
ATOM 4313 C C . ARG A 1 550 ? 97.680 19.755 -167.786 1.00 68.44 550 ARG A C 1
ATOM 4315 O O . ARG A 1 550 ? 97.872 20.327 -168.846 1.00 68.44 550 ARG A O 1
ATOM 4322 N N . LEU A 1 551 ? 98.683 19.293 -167.040 1.00 64.31 551 LEU A N 1
ATOM 4323 C CA . LEU A 1 551 ? 100.096 19.284 -167.443 1.00 64.31 551 LEU A CA 1
ATOM 4324 C C . LEU A 1 551 ? 100.393 18.216 -168.501 1.00 64.31 551 LEU A C 1
ATOM 4326 O O . LEU A 1 551 ? 101.225 18.454 -169.371 1.00 64.31 551 LEU A O 1
ATOM 4330 N N . GLU A 1 552 ? 99.716 17.070 -168.455 1.00 67.75 552 GLU A N 1
ATOM 4331 C CA . GLU A 1 552 ? 99.751 16.043 -169.500 1.00 67.75 552 GLU A CA 1
ATOM 4332 C C . GLU A 1 552 ? 98.969 16.475 -170.740 1.00 67.75 552 GLU A C 1
ATOM 4334 O O . GLU A 1 552 ? 99.465 16.282 -171.842 1.00 67.75 552 GLU A O 1
ATOM 4339 N N . ALA A 1 553 ? 97.831 17.158 -170.581 1.00 66.38 553 ALA A N 1
ATOM 4340 C CA . ALA A 1 553 ? 97.101 17.782 -171.682 1.00 66.38 553 ALA A CA 1
ATOM 4341 C C . ALA A 1 553 ? 97.888 18.945 -172.302 1.00 66.38 553 ALA A C 1
ATOM 4343 O O . ALA A 1 553 ? 97.942 19.043 -173.514 1.00 66.38 553 ALA A O 1
ATOM 4344 N N . LEU A 1 554 ? 98.590 19.765 -171.512 1.00 64.75 554 LEU A N 1
ATOM 4345 C CA . LEU A 1 554 ? 99.471 20.821 -172.028 1.00 64.75 554 LEU A CA 1
ATOM 4346 C C . LEU A 1 554 ? 100.778 20.261 -172.612 1.00 64.75 554 LEU A C 1
ATOM 4348 O O . LEU A 1 554 ? 101.326 20.860 -173.528 1.00 64.75 554 LEU A O 1
ATOM 4352 N N . LYS A 1 555 ? 101.278 19.107 -172.145 1.00 65.56 555 LYS A N 1
ATOM 4353 C CA . LYS A 1 555 ? 102.356 18.358 -172.822 1.00 65.56 555 LYS A CA 1
ATOM 4354 C C . LYS A 1 555 ? 101.870 17.690 -174.107 1.00 65.56 555 LYS A C 1
ATOM 4356 O O . LYS A 1 555 ? 102.648 17.628 -175.050 1.00 65.56 555 LYS A O 1
ATOM 4361 N N . GLY A 1 556 ? 100.622 17.232 -174.139 1.00 65.94 556 GLY A N 1
ATOM 4362 C CA . GLY A 1 556 ? 99.919 16.734 -175.318 1.00 65.94 556 GLY A CA 1
ATOM 4363 C C . GLY A 1 556 ? 99.711 17.845 -176.335 1.00 65.94 556 GLY A C 1
ATOM 4364 O O . GLY A 1 556 ? 100.143 17.703 -177.456 1.00 65.94 556 GLY A O 1
ATOM 4365 N N . GLU A 1 557 ? 99.238 19.019 -175.929 1.00 62.19 557 GLU A N 1
ATOM 4366 C CA . GLU A 1 557 ? 99.077 20.194 -176.793 1.00 62.19 557 GLU A CA 1
ATOM 4367 C C . GLU A 1 557 ? 100.427 20.793 -177.233 1.00 62.19 557 GLU A C 1
ATOM 4369 O O . GLU A 1 557 ? 100.530 21.327 -178.333 1.00 62.19 557 GLU A O 1
ATOM 4374 N N . LEU A 1 558 ? 101.498 20.657 -176.437 1.00 59.59 558 LEU A N 1
ATOM 4375 C CA . LEU A 1 558 ? 102.873 21.023 -176.822 1.00 59.59 558 LEU A CA 1
ATOM 4376 C C . LEU A 1 558 ? 103.541 19.954 -177.715 1.00 59.59 558 LEU A C 1
ATOM 4378 O O . LEU A 1 558 ? 104.440 20.282 -178.490 1.00 59.59 558 LEU A O 1
ATOM 4382 N N . SER A 1 559 ? 103.106 18.694 -177.619 1.00 58.72 559 SER A N 1
ATOM 4383 C CA . SER A 1 559 ? 103.453 17.587 -178.522 1.00 58.72 559 SER A CA 1
ATOM 4384 C C . SER A 1 559 ? 102.694 17.707 -179.842 1.00 58.72 559 SER A C 1
ATOM 4386 O O . SER A 1 559 ? 103.316 17.603 -180.885 1.00 58.72 559 SER A O 1
ATOM 4388 N N . ASP A 1 560 ? 101.413 18.066 -179.804 1.00 54.78 560 ASP A N 1
ATOM 4389 C CA . ASP A 1 560 ? 100.514 18.290 -180.938 1.00 54.78 560 ASP A CA 1
ATOM 4390 C C . ASP A 1 560 ? 100.815 19.623 -181.637 1.00 54.78 560 ASP A C 1
ATOM 4392 O O . ASP A 1 560 ? 100.611 19.749 -182.840 1.00 54.78 560 ASP A O 1
ATOM 4396 N N . ALA A 1 561 ? 101.367 20.618 -180.932 1.00 54.25 561 ALA A N 1
ATOM 4397 C CA . ALA A 1 561 ? 101.954 21.816 -181.536 1.00 54.25 561 ALA A CA 1
ATOM 4398 C C . ALA A 1 561 ? 1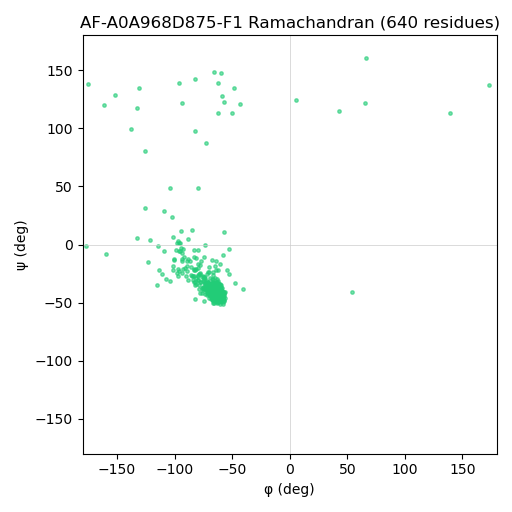03.346 21.535 -182.131 1.00 54.25 561 ALA A C 1
ATOM 4400 O O . ALA A 1 561 ? 103.689 22.106 -183.163 1.00 54.25 561 ALA A O 1
ATOM 4401 N N . LYS A 1 562 ?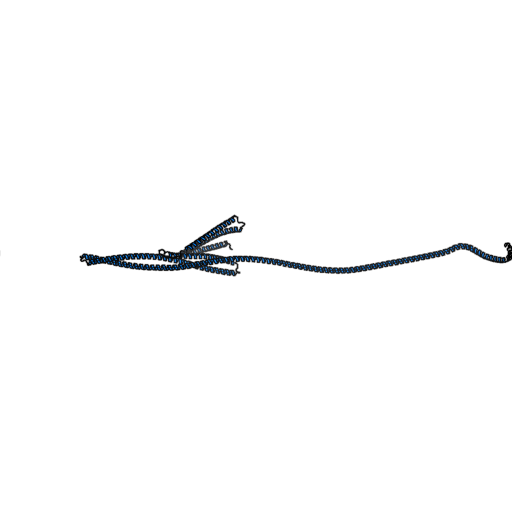 104.130 20.612 -181.551 1.00 53.94 562 LYS A N 1
ATOM 4402 C CA . LYS A 1 562 ? 105.381 20.112 -182.155 1.00 53.94 562 LYS A CA 1
ATOM 4403 C C . LYS A 1 562 ? 105.135 19.150 -183.326 1.00 53.94 562 LYS A C 1
ATOM 4405 O O . LYS A 1 562 ? 105.954 19.136 -184.237 1.00 53.94 562 LYS A O 1
ATOM 4410 N N . GLU A 1 563 ? 104.021 18.419 -183.353 1.00 53.50 563 GLU A N 1
ATOM 4411 C CA . GLU A 1 563 ? 103.553 17.579 -184.466 1.00 53.50 563 GLU A CA 1
ATOM 4412 C C . GLU A 1 563 ? 102.788 18.382 -185.525 1.00 53.50 563 GLU A C 1
ATOM 4414 O O . GLU A 1 563 ? 102.880 18.041 -186.696 1.00 53.50 563 GLU A O 1
ATOM 4419 N N . LYS A 1 564 ? 102.139 19.507 -185.186 1.00 53.38 564 LYS A N 1
ATOM 4420 C CA . LYS A 1 564 ? 101.622 20.474 -186.178 1.00 53.38 564 LYS A CA 1
ATOM 4421 C C . LYS A 1 564 ? 102.717 21.349 -186.793 1.00 53.38 564 LYS A C 1
ATOM 4423 O O . LYS A 1 564 ? 102.577 21.730 -187.948 1.00 53.38 564 LYS A O 1
ATOM 4428 N N . ILE A 1 565 ? 103.825 21.607 -186.091 1.00 50.12 565 ILE A N 1
ATOM 4429 C CA . ILE A 1 565 ? 105.019 22.248 -186.678 1.00 50.12 565 ILE A CA 1
ATOM 4430 C C . ILE A 1 565 ? 105.852 21.231 -187.486 1.00 50.12 565 ILE A C 1
ATOM 4432 O O . ILE A 1 565 ? 106.253 21.549 -188.598 1.00 50.12 565 ILE A O 1
ATOM 4436 N N . LYS A 1 566 ? 105.991 19.970 -187.038 1.00 49.44 566 LYS A N 1
ATOM 4437 C CA . LYS A 1 566 ? 106.565 18.878 -187.862 1.00 49.44 566 LYS A CA 1
ATOM 4438 C C . LYS A 1 566 ? 105.664 18.422 -189.022 1.00 49.44 566 LYS A C 1
ATOM 4440 O O . LYS A 1 566 ? 106.173 17.882 -189.996 1.00 49.44 566 LYS A O 1
ATOM 4445 N N . GLY A 1 567 ? 104.351 18.634 -188.933 1.00 52.09 567 GLY A N 1
ATOM 4446 C CA . GLY A 1 567 ? 103.364 18.320 -189.972 1.00 52.09 567 GLY A CA 1
ATOM 4447 C C . GLY A 1 567 ? 103.243 19.409 -191.039 1.00 52.09 567 GLY A C 1
ATOM 4448 O O . GLY A 1 567 ? 103.087 19.094 -192.213 1.00 52.09 567 GLY A O 1
ATOM 4449 N N . LEU A 1 568 ? 103.441 20.682 -190.677 1.00 47.94 568 LEU A N 1
ATOM 4450 C CA . LEU A 1 568 ? 103.581 21.772 -191.652 1.00 47.94 568 LEU A CA 1
ATOM 4451 C C . LEU A 1 568 ? 104.974 21.814 -192.313 1.00 47.94 568 LEU A C 1
ATOM 4453 O O . LEU A 1 568 ? 105.113 22.416 -193.370 1.00 47.94 568 LEU A O 1
ATOM 4457 N N . GLU A 1 569 ? 105.970 21.099 -191.778 1.00 42.94 569 GLU A N 1
ATOM 4458 C CA . GLU A 1 569 ? 107.243 20.802 -192.463 1.00 42.94 569 GLU A CA 1
ATOM 4459 C C . GLU A 1 569 ? 107.203 19.496 -193.294 1.00 42.94 569 GLU A C 1
ATOM 4461 O O . GLU A 1 569 ? 108.042 19.309 -194.173 1.00 42.94 569 GLU A O 1
ATOM 4466 N N . ALA A 1 570 ? 106.195 18.630 -193.115 1.00 47.88 570 ALA A N 1
ATOM 4467 C CA . ALA A 1 570 ? 105.971 17.441 -193.953 1.00 47.88 570 ALA A CA 1
ATOM 4468 C C . ALA A 1 570 ? 105.062 17.719 -195.173 1.00 47.88 570 ALA A C 1
ATOM 4470 O O . ALA A 1 570 ? 105.260 17.116 -196.232 1.00 47.88 570 ALA A O 1
ATOM 4471 N N . ASP A 1 571 ? 104.174 18.718 -195.082 1.00 45.53 571 ASP A N 1
ATOM 4472 C CA . ASP A 1 571 ? 103.351 19.197 -196.209 1.00 45.53 571 ASP A CA 1
ATOM 4473 C C . ASP A 1 571 ? 103.905 20.463 -196.902 1.00 45.53 571 ASP A C 1
ATOM 4475 O O . ASP A 1 571 ? 103.425 20.836 -197.971 1.00 45.53 571 ASP A O 1
ATOM 4479 N N . ALA A 1 572 ? 104.993 21.061 -196.388 1.00 45.75 572 ALA A N 1
ATOM 4480 C CA . ALA A 1 572 ? 105.829 22.014 -197.136 1.00 45.75 572 ALA A CA 1
ATOM 4481 C C . ALA A 1 572 ? 107.032 21.342 -197.829 1.00 45.75 572 ALA A C 1
ATOM 4483 O O . ALA A 1 572 ? 107.475 21.818 -198.867 1.00 45.75 572 ALA A O 1
ATOM 4484 N N . SER A 1 573 ? 107.513 20.187 -197.350 1.00 46.34 573 SER A N 1
ATOM 4485 C CA . SER A 1 573 ? 108.593 19.428 -198.006 1.00 46.34 573 SER A CA 1
ATOM 4486 C C . SER A 1 573 ? 108.097 18.551 -199.169 1.00 46.34 573 SER A C 1
ATOM 4488 O O . SER A 1 573 ? 108.838 18.298 -200.106 1.00 46.34 573 SER A O 1
ATOM 4490 N N . THR A 1 574 ? 106.811 18.192 -199.239 1.00 52.25 574 THR A N 1
ATOM 4491 C CA . THR A 1 574 ? 106.270 17.438 -200.397 1.00 52.25 574 THR A CA 1
ATOM 4492 C C . THR A 1 574 ? 105.677 18.347 -201.492 1.00 52.25 574 THR A C 1
ATOM 4494 O O . THR A 1 574 ? 105.344 17.879 -202.582 1.00 52.25 574 THR A O 1
ATOM 4497 N N . ILE A 1 575 ? 105.641 19.667 -201.252 1.00 53.38 575 ILE A N 1
ATOM 4498 C CA . ILE A 1 575 ? 105.377 20.699 -202.272 1.00 53.38 575 ILE A CA 1
ATOM 4499 C C . ILE A 1 575 ? 106.652 21.486 -202.619 1.00 53.38 575 ILE A C 1
ATOM 4501 O O . ILE A 1 575 ? 106.845 21.784 -203.792 1.00 53.38 575 ILE A O 1
ATOM 4505 N N . GLN A 1 576 ? 107.622 21.658 -201.710 1.00 46.41 576 GLN A N 1
ATOM 4506 C CA . GLN A 1 576 ? 108.931 22.222 -202.067 1.00 46.41 576 GLN A CA 1
ATOM 4507 C C . GLN A 1 576 ? 110.046 21.219 -202.354 1.00 46.41 576 GLN A C 1
ATOM 4509 O O . GLN A 1 576 ? 111.050 21.646 -202.880 1.00 46.41 576 GLN A O 1
ATOM 4514 N N . GLN A 1 577 ? 109.895 19.902 -202.193 1.00 47.09 577 GLN A N 1
ATOM 4515 C CA . GLN A 1 577 ? 110.823 18.920 -202.799 1.00 47.09 577 GLN A CA 1
ATOM 4516 C C . GLN A 1 577 ? 110.318 18.409 -204.165 1.00 47.09 577 GLN A C 1
ATOM 4518 O O . GLN A 1 577 ? 111.039 17.713 -204.881 1.00 47.09 577 GLN A O 1
ATOM 4523 N N . LYS A 1 578 ? 109.118 18.855 -204.578 1.00 52.25 578 LYS A N 1
ATOM 4524 C CA . LYS A 1 578 ? 108.623 18.840 -205.967 1.00 52.25 578 LYS A CA 1
ATOM 4525 C C . LYS A 1 578 ? 108.842 20.184 -206.679 1.00 52.25 578 LYS A C 1
ATOM 4527 O O . LYS A 1 578 ? 109.002 20.196 -207.891 1.00 52.25 578 LYS A O 1
ATOM 4532 N N . GLU A 1 579 ? 108.987 21.276 -205.923 1.00 48.88 579 GLU A N 1
ATOM 4533 C CA . GLU A 1 579 ? 109.538 22.542 -206.419 1.00 48.88 579 GLU A CA 1
ATOM 4534 C C . GLU A 1 579 ? 111.043 22.723 -206.163 1.00 48.88 579 GLU A C 1
ATOM 4536 O O . GLU A 1 579 ? 111.577 23.654 -206.713 1.00 48.88 579 GLU A O 1
ATOM 4541 N N . LEU A 1 580 ? 111.783 21.869 -205.442 1.00 46.44 580 LEU A N 1
ATOM 4542 C CA . LEU A 1 580 ? 113.266 21.868 -205.398 1.00 46.44 580 LEU A CA 1
ATOM 4543 C C . LEU A 1 580 ? 113.882 20.664 -206.112 1.00 46.44 580 LEU A C 1
ATOM 4545 O O . LEU A 1 580 ? 115.076 20.668 -206.314 1.00 46.44 580 LEU A O 1
ATOM 4549 N N . SER A 1 581 ? 113.123 19.683 -206.598 1.00 51.41 581 SER A N 1
ATOM 4550 C CA . SER A 1 581 ? 113.600 18.916 -207.763 1.00 51.41 581 SER A CA 1
ATOM 4551 C C . SER A 1 581 ? 113.345 19.705 -209.053 1.00 51.41 581 SER A C 1
ATOM 4553 O O . SER A 1 581 ? 114.193 19.695 -209.926 1.00 51.41 581 SER A O 1
ATOM 4555 N N . SER A 1 582 ? 112.284 20.529 -209.107 1.00 51.66 582 SER A N 1
ATOM 4556 C CA . SER A 1 582 ? 112.103 21.545 -210.159 1.00 51.66 582 SER A CA 1
ATOM 4557 C C . SER A 1 582 ? 112.999 22.773 -209.980 1.00 51.66 582 SER A C 1
ATOM 4559 O O . SER A 1 582 ? 113.512 23.232 -210.972 1.00 51.66 582 SER A O 1
ATOM 4561 N N . ASN A 1 583 ? 113.269 23.274 -208.765 1.00 48.69 583 ASN A N 1
ATOM 4562 C CA . ASN A 1 583 ? 114.159 24.424 -208.508 1.00 48.69 583 ASN A CA 1
ATOM 4563 C C . ASN A 1 583 ? 115.555 24.033 -208.017 1.00 48.69 583 ASN A C 1
ATOM 4565 O O . ASN A 1 583 ? 116.313 24.922 -207.676 1.00 48.69 583 ASN A O 1
ATOM 4569 N N . GLN A 1 584 ? 115.943 22.755 -207.975 1.00 46.69 584 GLN A N 1
ATOM 4570 C CA . GLN A 1 584 ? 117.361 22.361 -208.054 1.00 46.69 584 GLN A CA 1
ATOM 4571 C C . GLN A 1 584 ? 117.714 21.878 -209.450 1.00 46.69 584 GLN A C 1
ATOM 4573 O O . GLN A 1 584 ? 118.881 21.981 -209.776 1.00 46.69 584 GLN A O 1
ATOM 4578 N N . ASP A 1 585 ? 116.759 21.494 -210.302 1.00 50.34 585 ASP A N 1
ATOM 4579 C CA . ASP A 1 585 ? 116.989 21.465 -211.750 1.00 50.34 585 ASP A CA 1
ATOM 4580 C C . ASP A 1 585 ? 116.858 22.870 -212.347 1.00 50.34 585 ASP A C 1
ATOM 4582 O O . ASP A 1 585 ? 117.631 23.191 -213.234 1.00 50.34 585 ASP A O 1
ATOM 4586 N N . ASP A 1 586 ? 116.021 23.759 -211.795 1.00 50.12 586 ASP A N 1
ATOM 4587 C CA . ASP A 1 586 ? 115.971 25.190 -212.122 1.00 50.12 586 ASP A CA 1
ATOM 4588 C C . ASP A 1 586 ? 116.919 26.024 -211.267 1.00 50.12 586 ASP A C 1
ATOM 4590 O O . ASP A 1 586 ? 117.169 27.127 -211.673 1.00 50.12 586 ASP A O 1
ATOM 4594 N N . ALA A 1 587 ? 117.532 25.573 -210.166 1.00 45.94 587 ALA A N 1
ATOM 4595 C CA . ALA A 1 587 ? 118.708 26.255 -209.588 1.00 45.94 587 ALA A CA 1
ATOM 4596 C C . ALA A 1 587 ? 120.011 25.606 -210.034 1.00 45.94 587 ALA A C 1
ATOM 4598 O O . ALA A 1 587 ? 121.005 26.297 -210.054 1.00 45.94 587 ALA A O 1
ATOM 4599 N N . ALA A 1 588 ? 120.048 24.353 -210.490 1.00 51.47 588 ALA A N 1
ATOM 4600 C CA . ALA A 1 588 ? 121.166 23.889 -211.301 1.00 51.47 588 ALA A CA 1
ATOM 4601 C C . ALA A 1 588 ? 121.080 24.524 -212.683 1.00 51.47 588 ALA A C 1
ATOM 4603 O O . ALA A 1 588 ? 122.099 25.005 -213.107 1.00 51.47 588 ALA A O 1
ATOM 4604 N N . THR A 1 589 ? 119.918 24.699 -213.325 1.00 54.78 589 THR A N 1
ATOM 4605 C CA . THR A 1 589 ? 119.819 25.469 -214.583 1.00 54.78 589 THR A CA 1
ATOM 4606 C C . THR A 1 589 ? 119.624 26.972 -214.406 1.00 54.78 589 THR A C 1
ATOM 4608 O O . THR A 1 589 ? 119.864 27.662 -215.378 1.00 54.78 589 THR A O 1
ATOM 4611 N N . LEU A 1 590 ? 119.272 27.539 -213.240 1.00 54.22 590 LEU A N 1
ATOM 4612 C CA . LEU A 1 590 ? 119.366 28.989 -212.943 1.00 54.22 590 LEU A CA 1
ATOM 4613 C C . LEU A 1 590 ? 120.662 29.359 -212.264 1.00 54.22 590 LEU A C 1
ATOM 4615 O O . LEU A 1 590 ? 120.934 30.538 -212.265 1.00 54.22 590 LEU A O 1
ATOM 4619 N N . GLN A 1 591 ? 121.459 28.432 -211.734 1.00 52.72 591 GLN A N 1
ATOM 4620 C CA . GLN A 1 591 ? 122.842 28.679 -211.322 1.00 52.72 591 GLN A CA 1
ATOM 4621 C C . GLN A 1 591 ? 123.816 28.251 -212.412 1.00 52.72 591 GLN A C 1
ATOM 4623 O O . GLN A 1 591 ? 124.802 28.922 -212.584 1.00 52.72 591 GLN A O 1
ATOM 4628 N N . GLU A 1 592 ? 123.490 27.296 -213.280 1.00 55.03 592 GLU A N 1
ATOM 4629 C CA . GLU A 1 592 ? 124.150 27.097 -214.579 1.00 55.03 592 GLU A CA 1
ATOM 4630 C C . GLU A 1 592 ? 123.634 28.118 -215.600 1.00 55.03 592 GLU A C 1
ATOM 4632 O O . GLU A 1 592 ? 124.401 28.480 -216.466 1.00 55.03 592 GLU A O 1
ATOM 4637 N N . ARG A 1 593 ? 122.421 28.701 -215.479 1.00 56.12 593 ARG A N 1
ATOM 4638 C CA . ARG A 1 593 ? 122.058 29.967 -216.160 1.00 56.12 593 ARG A CA 1
ATOM 4639 C C . ARG A 1 593 ? 122.460 31.204 -215.379 1.00 56.12 593 ARG A C 1
ATOM 4641 O O . ARG A 1 593 ? 122.518 32.201 -216.050 1.00 56.12 593 ARG A O 1
ATOM 4648 N N . LEU A 1 594 ? 122.733 31.236 -214.072 1.00 57.12 594 LEU A N 1
ATOM 4649 C CA . LEU A 1 594 ? 123.304 32.430 -213.411 1.00 57.12 594 LEU A CA 1
ATOM 4650 C C . LEU A 1 594 ? 124.809 32.424 -213.528 1.00 57.12 594 LEU A C 1
ATOM 4652 O O . LEU A 1 594 ? 125.362 33.498 -213.496 1.00 57.12 594 LEU A O 1
ATOM 4656 N N . ASP A 1 595 ? 125.452 31.273 -213.663 1.00 54.00 595 ASP A N 1
ATOM 4657 C CA . ASP A 1 595 ? 126.874 31.134 -213.938 1.00 54.00 595 ASP A CA 1
ATOM 4658 C C . ASP A 1 595 ? 127.088 31.138 -215.452 1.00 54.00 595 ASP A C 1
ATOM 4660 O O . ASP A 1 595 ? 128.051 31.744 -215.882 1.00 54.00 595 ASP A O 1
ATOM 4664 N N . ALA A 1 596 ? 126.148 30.657 -216.286 1.00 57.22 596 ALA A N 1
ATOM 4665 C CA . ALA A 1 596 ? 126.142 30.978 -217.718 1.00 57.22 596 ALA A CA 1
ATOM 4666 C C . ALA A 1 596 ? 125.559 32.357 -218.030 1.00 57.22 596 ALA A C 1
ATOM 4668 O O . ALA A 1 596 ? 125.868 32.847 -219.096 1.00 57.22 596 ALA A O 1
ATOM 4669 N N . GLN A 1 597 ? 124.756 33.008 -217.173 1.00 48.72 597 GLN A N 1
ATOM 4670 C CA . GLN A 1 597 ? 124.373 34.429 -217.291 1.00 48.72 597 GLN A CA 1
ATOM 4671 C C . GLN A 1 597 ? 125.338 35.322 -216.542 1.00 48.72 597 GLN A C 1
ATOM 4673 O O . GLN A 1 597 ? 125.378 36.480 -216.879 1.00 48.72 597 GLN A O 1
ATOM 4678 N N . ALA A 1 598 ? 126.125 34.853 -215.584 1.00 49.59 598 ALA A N 1
ATOM 4679 C CA . ALA A 1 598 ? 127.271 35.581 -215.063 1.00 49.59 598 ALA A CA 1
ATOM 4680 C C . ALA A 1 598 ? 128.414 35.412 -216.043 1.00 49.59 598 ALA A C 1
ATOM 4682 O O . ALA A 1 598 ? 129.062 36.395 -216.301 1.00 49.59 598 ALA A O 1
ATOM 4683 N N . GLU A 1 599 ? 128.593 34.277 -216.720 1.00 54.44 599 GLU A N 1
ATOM 4684 C CA . GLU A 1 599 ? 129.457 34.186 -217.898 1.00 54.44 599 GLU A CA 1
ATOM 4685 C C . GLU A 1 599 ? 128.851 34.912 -219.104 1.00 54.44 599 GLU A C 1
ATOM 4687 O O . GLU A 1 599 ? 129.633 35.490 -219.838 1.00 54.44 599 GLU A O 1
ATOM 4692 N N . LEU A 1 600 ? 127.519 34.988 -219.297 1.00 58.22 600 LEU A N 1
ATOM 4693 C CA . LEU A 1 600 ? 126.862 35.818 -220.331 1.00 58.22 600 LEU A CA 1
ATOM 4694 C C . LEU A 1 600 ? 126.897 37.295 -219.964 1.00 58.22 600 LEU A C 1
ATOM 4696 O O . LEU A 1 600 ? 126.951 38.100 -220.858 1.00 58.22 600 LEU A O 1
ATOM 4700 N N . ILE A 1 601 ? 126.829 37.686 -218.695 1.00 50.06 601 ILE A N 1
ATOM 4701 C CA . ILE A 1 601 ? 126.901 39.076 -218.228 1.00 50.06 601 ILE A CA 1
ATOM 4702 C C . ILE A 1 601 ? 128.360 39.480 -218.151 1.00 50.06 601 ILE A C 1
ATOM 4704 O O . ILE A 1 601 ? 128.647 40.597 -218.504 1.00 50.06 601 ILE A O 1
ATOM 4708 N N . GLN A 1 602 ? 129.295 38.587 -217.844 1.00 55.97 602 GLN A N 1
ATOM 4709 C CA . GLN A 1 602 ? 130.731 38.828 -217.956 1.00 55.97 602 GLN A CA 1
ATOM 4710 C C . GLN A 1 602 ? 131.162 38.828 -219.429 1.00 55.97 602 GLN A C 1
ATOM 4712 O O . GLN A 1 602 ? 131.955 39.677 -219.796 1.00 55.97 602 GLN A O 1
ATOM 4717 N N . THR A 1 603 ? 130.581 38.000 -220.312 1.00 57.03 603 THR A N 1
ATOM 4718 C CA . THR A 1 603 ? 130.771 38.105 -221.776 1.00 57.03 603 THR A CA 1
ATOM 4719 C C . THR A 1 603 ? 129.943 39.215 -222.415 1.00 57.03 603 THR A C 1
ATOM 4721 O O . THR A 1 603 ? 130.406 39.749 -223.402 1.00 57.03 603 THR A O 1
ATOM 4724 N N . LEU A 1 604 ? 128.811 39.657 -221.856 1.00 48.44 604 LEU A N 1
ATOM 4725 C CA . LEU A 1 604 ? 128.048 40.845 -222.280 1.00 48.44 604 LEU A CA 1
ATOM 4726 C C . LEU A 1 604 ? 128.610 42.121 -221.672 1.00 48.44 604 LEU A C 1
ATOM 4728 O O . LEU A 1 604 ? 128.366 43.174 -222.228 1.00 48.44 604 LEU A O 1
ATOM 4732 N N . GLU A 1 605 ? 129.358 42.061 -220.574 1.00 47.94 605 GLU A N 1
ATOM 4733 C CA . GLU A 1 605 ? 130.162 43.139 -219.995 1.00 47.94 605 GLU A CA 1
ATOM 4734 C C . GLU A 1 605 ? 131.521 43.200 -220.681 1.00 47.94 605 GLU A C 1
ATOM 4736 O O . GLU A 1 605 ? 132.043 44.297 -220.835 1.00 47.94 605 GLU A O 1
ATOM 4741 N N . ASP A 1 606 ? 132.056 42.077 -221.165 1.00 53.03 606 ASP A N 1
ATOM 4742 C CA . ASP A 1 606 ? 133.220 42.019 -222.049 1.00 53.03 606 ASP A CA 1
ATOM 4743 C C . ASP A 1 606 ? 132.832 42.327 -223.514 1.00 53.03 606 ASP A C 1
ATOM 4745 O O . ASP A 1 606 ? 133.636 42.917 -224.230 1.00 53.03 606 ASP A O 1
ATOM 4749 N N . GLU A 1 607 ? 131.580 42.090 -223.936 1.00 46.53 607 GLU A N 1
ATOM 4750 C CA . GLU A 1 607 ? 130.975 42.570 -225.192 1.00 46.53 607 GLU A CA 1
ATOM 4751 C C . GLU A 1 607 ? 130.415 43.997 -225.059 1.00 46.53 607 GLU A C 1
ATOM 4753 O O . GLU A 1 607 ? 130.439 44.713 -226.050 1.00 46.53 607 GLU A O 1
ATOM 4758 N N . LEU A 1 608 ? 130.004 44.488 -223.876 1.00 43.97 608 LEU A N 1
ATOM 4759 C CA . LEU A 1 608 ? 129.724 45.916 -223.617 1.00 43.97 608 LEU A CA 1
ATOM 4760 C C . LEU A 1 608 ? 131.027 46.705 -223.482 1.00 43.97 608 LEU A C 1
ATOM 4762 O O . LEU A 1 608 ? 131.070 47.871 -223.866 1.00 43.97 608 LEU A O 1
ATOM 4766 N N . LYS A 1 609 ? 132.097 46.077 -222.980 1.00 46.78 609 LYS A N 1
ATOM 4767 C CA . LYS A 1 609 ? 133.477 46.586 -223.045 1.00 46.78 609 LYS A CA 1
ATOM 4768 C C . LYS A 1 609 ? 134.113 46.375 -224.425 1.00 46.78 609 LYS A C 1
ATOM 4770 O O . LYS A 1 609 ? 135.054 47.087 -224.771 1.00 46.78 609 LYS A O 1
ATOM 4775 N N . ALA A 1 610 ? 133.576 45.498 -225.273 1.00 46.03 610 ALA A N 1
ATOM 4776 C CA . ALA A 1 610 ? 133.837 45.529 -226.714 1.00 46.03 610 ALA A CA 1
ATOM 4777 C C . ALA A 1 610 ? 132.951 46.582 -227.418 1.00 46.03 610 ALA A C 1
ATOM 4779 O O . ALA A 1 610 ? 133.390 47.208 -228.378 1.00 46.03 610 ALA A O 1
ATOM 4780 N N . ALA A 1 611 ? 131.752 46.879 -226.899 1.00 39.28 611 ALA A N 1
ATOM 4781 C CA . ALA A 1 611 ? 130.824 47.901 -227.396 1.00 39.28 611 ALA A CA 1
ATOM 4782 C C . ALA A 1 611 ? 131.139 49.316 -226.887 1.00 39.28 611 ALA A C 1
ATOM 4784 O O . ALA A 1 611 ? 130.683 50.289 -227.496 1.00 39.28 611 ALA A O 1
ATOM 4785 N N . THR A 1 612 ? 132.042 49.466 -225.909 1.00 43.25 612 THR A N 1
ATOM 4786 C CA . THR A 1 612 ? 132.779 50.724 -225.726 1.00 43.25 612 THR A CA 1
ATOM 4787 C C . THR A 1 612 ? 133.568 51.133 -226.976 1.00 43.25 612 THR A C 1
ATOM 4789 O O . THR A 1 612 ? 134.044 52.263 -227.024 1.00 43.25 612 THR A O 1
ATOM 4792 N N . ALA A 1 613 ? 133.690 50.297 -228.015 1.00 45.12 613 ALA A N 1
ATOM 4793 C CA . ALA A 1 613 ? 134.449 50.641 -229.216 1.00 45.12 613 ALA A CA 1
ATOM 4794 C C . ALA A 1 613 ? 133.612 51.095 -230.432 1.00 45.12 613 ALA A C 1
ATOM 4796 O O . ALA A 1 613 ? 134.205 51.648 -231.350 1.00 45.12 613 ALA A O 1
ATOM 4797 N N . PHE A 1 614 ? 132.275 50.923 -230.454 1.00 41.34 614 PHE A N 1
ATOM 4798 C CA . PHE A 1 614 ? 131.439 51.297 -231.622 1.00 41.34 614 PHE A CA 1
ATOM 4799 C C . PHE A 1 614 ? 130.452 52.451 -231.368 1.00 41.34 614 PHE A C 1
ATOM 4801 O O . PHE A 1 614 ? 130.072 53.144 -232.306 1.00 41.34 614 PHE A O 1
ATOM 4808 N N . LYS A 1 615 ? 130.068 52.735 -230.112 1.00 38.91 615 LYS A N 1
ATOM 4809 C CA . LYS A 1 615 ? 129.299 53.954 -229.764 1.00 38.91 615 LYS A CA 1
ATOM 4810 C C . LYS A 1 615 ? 130.156 55.048 -229.122 1.00 38.91 615 LYS A C 1
ATOM 4812 O O . LYS A 1 615 ? 129.666 55.928 -228.428 1.00 38.91 615 LYS A O 1
ATOM 4817 N N . ARG A 1 616 ? 131.453 54.963 -229.416 1.00 43.19 616 ARG A N 1
ATOM 4818 C CA . ARG A 1 616 ? 132.419 56.058 -229.406 1.00 43.19 616 ARG A CA 1
ATOM 4819 C C . ARG A 1 616 ? 132.470 56.773 -230.778 1.00 43.19 616 ARG A C 1
ATOM 4821 O O . ARG A 1 616 ? 133.268 57.678 -230.910 1.00 43.19 616 ARG A O 1
ATOM 4828 N N . ASP A 1 617 ? 131.602 56.395 -231.738 1.00 41.62 617 ASP A N 1
ATOM 4829 C CA . ASP A 1 617 ? 131.606 56.875 -233.142 1.00 41.62 617 ASP A CA 1
ATOM 4830 C C . ASP A 1 617 ? 130.216 57.307 -233.692 1.00 41.62 617 ASP A C 1
ATOM 4832 O O . ASP A 1 617 ? 130.089 57.605 -234.878 1.00 41.62 617 ASP A O 1
ATOM 4836 N N . ALA A 1 618 ? 129.147 57.332 -232.872 1.00 36.75 618 ALA A N 1
ATOM 4837 C CA . ALA A 1 618 ? 127.784 57.614 -233.364 1.00 36.75 618 ALA A CA 1
ATOM 4838 C C . ALA A 1 618 ? 127.123 58.904 -232.849 1.00 36.75 618 ALA A C 1
ATOM 4840 O O . ALA A 1 618 ? 126.447 59.529 -233.651 1.00 36.75 618 ALA A O 1
ATOM 4841 N N . ASP A 1 619 ? 127.343 59.354 -231.604 1.00 37.31 619 ASP A N 1
ATOM 4842 C CA . ASP A 1 619 ? 126.701 60.587 -231.099 1.00 37.31 619 ASP A CA 1
ATOM 4843 C C . ASP A 1 619 ? 127.692 61.626 -230.532 1.00 37.31 619 ASP A C 1
ATOM 4845 O O . ASP A 1 619 ? 127.312 62.519 -229.786 1.00 37.31 619 ASP A O 1
ATOM 4849 N N . GLU A 1 620 ? 128.900 61.655 -231.109 1.00 44.38 620 GLU A N 1
ATOM 4850 C CA . GLU A 1 620 ? 129.584 62.911 -231.495 1.00 44.38 620 GLU A CA 1
ATOM 4851 C C . GLU A 1 620 ? 128.725 63.775 -232.472 1.00 44.38 620 GLU A C 1
ATOM 4853 O O . GLU A 1 620 ? 129.204 64.749 -233.040 1.00 44.38 620 GLU A O 1
ATOM 4858 N N . LYS A 1 621 ? 127.440 63.427 -232.666 1.00 48.97 621 LYS A N 1
ATOM 4859 C CA . LYS A 1 621 ? 126.410 64.090 -233.472 1.00 48.97 621 LYS A CA 1
ATOM 4860 C C . LYS A 1 621 ? 125.280 64.741 -232.666 1.00 48.97 621 LYS A C 1
ATOM 4862 O O . LYS A 1 621 ? 124.710 65.707 -233.160 1.00 48.97 621 LYS A O 1
ATOM 4867 N N . ASP A 1 622 ? 124.972 64.300 -231.444 1.00 41.44 622 ASP A N 1
ATOM 4868 C CA . ASP A 1 622 ? 123.889 64.924 -230.652 1.00 41.44 622 ASP A CA 1
ATOM 4869 C C . ASP A 1 622 ? 124.398 66.040 -229.726 1.00 41.44 622 ASP A C 1
ATOM 4871 O O . ASP A 1 622 ? 123.675 67.002 -229.461 1.00 41.44 622 ASP A O 1
ATOM 4875 N N . ASP A 1 623 ? 125.695 66.036 -229.414 1.00 44.91 623 ASP A N 1
ATOM 4876 C CA . ASP A 1 623 ? 126.410 67.238 -228.970 1.00 44.91 623 ASP A CA 1
ATOM 4877 C C . ASP A 1 623 ? 126.525 68.296 -230.108 1.00 44.91 623 ASP A C 1
ATOM 4879 O O . ASP A 1 623 ? 126.768 69.470 -229.836 1.00 44.91 623 ASP A O 1
ATOM 4883 N N . GLU A 1 624 ? 126.246 67.929 -231.373 1.00 50.81 624 GLU A N 1
ATOM 4884 C CA . GLU A 1 624 ? 126.076 68.838 -232.531 1.00 50.81 624 GLU A CA 1
ATOM 4885 C C . GLU A 1 624 ? 124.607 69.317 -232.699 1.00 50.81 624 GLU A C 1
ATOM 4887 O O . GLU A 1 624 ? 124.351 70.377 -233.279 1.00 50.81 624 GLU A O 1
ATOM 4892 N N . VAL A 1 625 ? 123.626 68.618 -232.100 1.00 49.53 625 VAL A N 1
ATOM 4893 C CA . VAL A 1 625 ? 122.227 69.087 -231.949 1.00 49.53 625 VAL A CA 1
ATOM 4894 C C . VAL A 1 625 ? 122.076 70.028 -230.747 1.00 49.53 625 VAL A C 1
ATOM 4896 O O . VAL A 1 625 ? 121.224 70.924 -230.783 1.00 49.53 625 VAL A O 1
ATOM 4899 N N . SER A 1 626 ? 122.996 69.955 -229.773 1.00 55.66 626 SER A N 1
ATOM 4900 C CA . SER A 1 626 ? 123.204 70.972 -228.729 1.00 55.66 626 SER A CA 1
ATOM 4901 C C . SER A 1 626 ? 123.401 72.411 -229.249 1.00 55.66 626 SER A C 1
ATOM 4903 O O . SER A 1 626 ? 123.503 73.314 -228.430 1.00 55.66 626 SER A O 1
ATOM 4905 N N . GLN A 1 627 ? 123.463 72.694 -230.554 1.00 54.91 627 GLN A N 1
ATOM 4906 C CA . GLN A 1 627 ? 123.766 74.046 -231.050 1.00 54.91 627 GLN A CA 1
ATOM 4907 C C . GLN A 1 627 ? 122.723 74.670 -231.982 1.00 54.91 627 GLN A C 1
ATOM 4909 O O . GLN A 1 627 ? 122.746 75.886 -232.162 1.00 54.91 627 GLN A O 1
ATOM 4914 N N . LEU A 1 628 ? 121.774 73.901 -232.533 1.00 55.47 628 LEU A N 1
ATOM 4915 C CA . LEU A 1 628 ? 120.781 74.438 -233.483 1.00 55.47 628 LEU A CA 1
ATOM 4916 C C . LEU A 1 628 ? 119.396 74.716 -232.872 1.00 55.47 628 LEU A C 1
ATOM 4918 O O . LEU A 1 628 ? 118.666 75.556 -233.401 1.00 55.47 628 LEU A O 1
ATOM 4922 N N . GLN A 1 629 ? 119.022 74.086 -231.751 1.00 45.97 629 GLN A N 1
ATOM 4923 C CA . GLN A 1 629 ? 117.760 74.407 -231.056 1.00 45.97 629 GLN A CA 1
ATOM 4924 C C . GLN A 1 629 ? 117.887 75.596 -230.088 1.00 45.97 629 GLN A C 1
ATOM 4926 O O . GLN A 1 629 ? 116.940 76.377 -229.977 1.00 45.97 629 GLN A O 1
ATOM 4931 N N . ASP A 1 630 ? 119.090 75.840 -229.556 1.00 51.34 630 ASP A N 1
ATOM 4932 C CA . ASP A 1 630 ? 119.466 77.092 -228.881 1.00 51.34 630 ASP A CA 1
ATOM 4933 C C . ASP A 1 630 ? 119.369 78.334 -229.801 1.00 51.34 630 ASP A C 1
ATOM 4935 O O . ASP A 1 630 ? 119.275 79.459 -229.306 1.00 51.34 630 ASP A O 1
ATOM 4939 N N . GLU A 1 631 ? 119.312 78.169 -231.132 1.00 56.19 631 GLU A N 1
ATOM 4940 C CA . GLU A 1 631 ? 119.218 79.279 -232.098 1.00 56.19 631 GLU A CA 1
ATOM 4941 C C . GLU A 1 631 ? 117.811 79.550 -232.660 1.00 56.19 631 GLU A C 1
ATOM 4943 O O . GLU A 1 631 ? 117.607 80.602 -233.281 1.00 56.19 631 GLU A O 1
ATOM 4948 N N . LEU A 1 632 ? 116.836 78.647 -232.474 1.00 51.75 632 LEU A N 1
ATOM 4949 C CA . LEU A 1 632 ? 115.525 78.767 -233.132 1.00 51.75 632 LEU A CA 1
ATOM 4950 C C . LEU A 1 632 ? 114.400 79.253 -232.201 1.00 51.75 632 LEU A C 1
ATOM 4952 O O . LEU A 1 632 ? 113.551 80.020 -232.657 1.00 51.75 632 LEU A O 1
ATOM 4956 N N . GLU A 1 633 ? 114.416 78.959 -230.896 1.00 51.97 633 GLU A N 1
ATOM 4957 C CA . GLU A 1 633 ? 113.412 79.516 -229.959 1.00 51.97 633 GLU A CA 1
ATOM 4958 C C . GLU A 1 633 ? 113.810 80.867 -229.344 1.00 51.97 633 GLU A C 1
ATOM 4960 O O . GLU A 1 633 ? 112.949 81.706 -229.076 1.00 51.97 633 GLU A O 1
ATOM 4965 N N . THR A 1 634 ? 115.107 81.181 -229.297 1.00 62.94 634 THR A N 1
ATOM 4966 C CA . THR A 1 634 ? 115.595 82.563 -229.137 1.00 62.94 634 THR A CA 1
ATOM 4967 C C . THR A 1 634 ? 115.234 83.461 -230.336 1.00 62.94 634 THR A C 1
ATOM 4969 O O . THR A 1 634 ? 115.208 84.681 -230.173 1.00 62.94 634 THR A O 1
ATOM 4972 N N . LYS A 1 635 ? 114.882 82.902 -231.515 1.00 55.94 635 LYS A N 1
ATOM 4973 C CA . LYS A 1 635 ? 114.377 83.643 -232.701 1.00 55.94 635 LYS A CA 1
ATOM 4974 C C . LYS A 1 635 ? 112.847 83.637 -232.848 1.00 55.94 635 LYS A C 1
ATOM 4976 O O . LYS A 1 635 ? 112.296 84.584 -233.409 1.00 55.94 635 LYS A O 1
ATOM 4981 N N . ASN A 1 636 ? 112.163 82.638 -232.292 1.00 38.44 636 ASN A N 1
ATOM 4982 C CA . ASN A 1 636 ? 110.702 82.544 -232.234 1.00 38.44 636 ASN A CA 1
ATOM 4983 C C . ASN A 1 636 ? 110.157 82.867 -230.834 1.00 38.44 636 ASN A C 1
ATOM 4985 O O . ASN A 1 636 ? 109.265 82.193 -230.346 1.00 38.44 636 ASN A O 1
ATOM 4989 N N . ALA A 1 637 ? 110.540 83.943 -230.159 1.00 50.50 637 ALA A N 1
ATOM 4990 C CA . ALA A 1 637 ? 109.734 85.155 -230.296 1.00 50.50 637 ALA A CA 1
ATOM 4991 C C . ALA A 1 637 ? 109.596 85.851 -228.925 1.00 50.50 637 ALA A C 1
ATOM 4993 O O . ALA A 1 637 ? 108.917 85.345 -228.045 1.00 50.50 637 ALA A O 1
ATOM 4994 N N . ILE A 1 638 ? 110.126 87.038 -228.633 1.00 48.38 638 ILE A N 1
ATOM 4995 C CA . ILE A 1 638 ? 110.616 88.166 -229.447 1.00 48.38 638 ILE A CA 1
ATOM 4996 C C . ILE A 1 638 ? 109.589 88.697 -230.472 1.00 48.38 638 ILE A C 1
ATOM 4998 O O . ILE A 1 638 ? 109.382 89.901 -230.516 1.00 48.38 638 ILE A O 1
ATOM 5002 N N . VAL A 1 639 ? 108.827 87.844 -231.165 1.00 50.12 639 VAL A N 1
ATOM 5003 C CA . VAL A 1 639 ? 107.590 88.190 -231.896 1.00 50.12 639 VAL A CA 1
ATOM 5004 C C . VAL A 1 639 ? 106.371 88.300 -230.964 1.00 50.12 639 VAL A C 1
ATOM 5006 O O . VAL A 1 639 ? 105.484 89.082 -231.261 1.00 50.12 639 VAL A O 1
ATOM 5009 N N . ALA A 1 640 ? 106.323 87.611 -229.813 1.00 39.41 640 ALA A N 1
ATOM 5010 C CA . ALA A 1 640 ? 105.174 87.676 -228.894 1.00 39.41 640 ALA A CA 1
ATOM 5011 C C . ALA A 1 640 ? 105.345 88.707 -227.760 1.00 39.41 640 ALA A C 1
ATOM 5013 O O . ALA A 1 640 ? 104.473 88.873 -226.915 1.00 39.41 640 ALA A O 1
ATOM 5014 N N . ARG A 1 641 ? 106.472 89.429 -227.747 1.00 37.97 641 ARG A N 1
ATOM 5015 C CA . ARG A 1 641 ? 106.647 90.666 -226.967 1.00 37.97 641 ARG A CA 1
ATOM 5016 C C . ARG A 1 641 ? 106.115 91.905 -227.731 1.00 37.97 641 ARG A C 1
ATOM 5018 O O . ARG A 1 641 ? 106.407 93.019 -227.304 1.00 37.97 641 ARG A O 1
ATOM 5025 N N . LEU A 1 642 ? 105.358 91.704 -228.822 1.00 46.66 642 LEU A N 1
ATOM 5026 C CA . LEU A 1 642 ? 104.495 92.673 -229.525 1.00 46.66 642 LEU A CA 1
ATOM 5027 C C . LEU A 1 642 ? 103.031 92.343 -229.225 1.00 46.66 642 LEU A C 1
ATOM 5029 O O . LEU A 1 642 ? 102.254 93.306 -229.048 1.00 46.66 642 LEU A O 1
#

Solvent-accessible surface area (backbone atoms only — not comparable to full-atom values): 34621 Å² total; per-residue (Å²): 131,83,57,71,66,59,55,51,53,53,52,53,53,52,52,53,54,52,49,53,54,50,50,53,50,51,52,53,54,50,56,55,56,74,76,50,97,64,61,68,68,63,53,48,55,48,50,52,51,49,50,52,50,48,54,50,52,51,54,50,51,53,48,52,50,53,53,51,54,51,51,52,53,51,52,53,52,50,51,54,49,51,54,52,49,50,53,51,45,56,56,63,74,50,44,89,90,60,66,47,74,66,54,56,49,48,53,50,56,50,50,50,52,52,52,52,50,52,53,52,51,52,51,51,52,56,49,52,60,46,53,51,52,55,51,52,48,54,54,56,70,64,57,75,78,81,79,79,93,78,90,84,81,88,81,93,81,71,88,65,52,67,61,51,48,51,53,48,48,53,49,49,47,53,52,50,53,48,51,52,51,51,52,53,49,51,51,48,54,50,50,51,50,52,52,50,52,51,48,53,52,50,53,52,48,54,65,63,55,78,53,85,86,81,88,55,72,65,60,55,50,50,53,52,48,52,52,48,52,53,48,52,51,49,52,52,49,54,51,54,51,50,52,52,50,51,51,53,48,52,50,52,53,51,55,50,47,54,56,47,53,51,55,49,50,56,50,51,52,53,48,50,54,50,50,52,51,47,52,52,51,46,52,52,52,45,52,52,42,51,55,50,42,53,49,45,53,52,51,43,50,53,44,51,53,50,43,54,50,50,53,49,51,66,74,70,53,95,58,64,74,71,61,52,53,52,53,47,53,52,46,54,48,44,51,51,53,47,49,53,46,49,60,52,41,57,49,42,54,49,54,47,49,54,47,49,54,52,52,53,53,53,52,53,54,50,57,51,51,54,52,50,53,53,51,54,50,54,53,51,55,51,51,51,53,52,48,55,52,51,52,51,53,52,52,52,50,50,51,53,51,53,52,53,49,52,54,50,52,52,52,51,51,52,52,52,53,48,51,53,51,52,52,52,49,50,56,50,48,55,53,49,51,54,52,50,52,53,50,50,52,49,52,52,50,52,51,50,52,53,48,52,52,48,54,50,51,49,52,50,50,51,51,50,50,52,49,48,53,49,49,50,52,49,47,55,52,47,52,51,48,49,52,51,47,51,52,49,48,51,51,47,53,52,47,52,51,49,49,52,50,50,51,52,49,49,50,50,50,50,50,50,50,50,52,49,48,52,49,47,51,51,50,51,49,50,49,51,52,51,51,51,50,50,53,50,49,51,52,51,51,50,52,50,49,51,49,48,52,47,50,50,48,51,48,46,51,54,46,52,50,51,46,51,53,53,44,55,52,54,64,44,44,67,55,44,54,59,46,39,55,49,43,44,51,42,39,47,50,44,43,51,41,42,50,48,40,44,49,44,45,51,48,47,49,52,45,46,61,52,43,62,68,62,71,74,73,65,58,90,50,56,74,59,51,68,59,59,59,72,57,49,57,78,64,68,40,82,68,75,81,109

pLDDT: mean 72.77, std 14.19, range [31.88, 93.38]

Radius of gyration: 115.76 Å; Cα contacts (8 Å, |Δi|>4): 79; chains: 1; bounding box: 213×157×353 Å

Secondary structure (DSSP, 8-state):
---HHHHHHHHHHHHHHHHHHHHHHHHHHHHHHHT----HHHHHHHHHHHHHHHHHHHHHHHHHHHHHHHHHHHHHHHHHHHHHHHHHHHHHHT-TTS--HHHHHHHHHHHHHHHHHHHHHHHHHHHHHHHHHHHHHHHHHTGGGS------------TTHHHHHHHHHHHHHHHHHHHHHHHHHHHHHHHHHHHHHHHHHHHHHHHHTTS---S-HHHHHHHHHHHHHHHHHHHHHHHHHHHHHHHHHHHHHHHHHHHHHHHHHHHHHHHHHHHHHHHHHHHHHHHHHHHHHHHHHHHHHHHHHHHHHHHHHHHH--S-HHHHHHHHHHHHHHHHHHHHHHHHHHHHHHHHHHHHHHHHHHHHHHHHHHHHHHHHHHHHHHHHHHHHHHHHHHHHHHHHHHHHHHHHHHHHHHHHHHHHHHHHHHHHHHHHHHHHHHHHHHHHHHHHHHHHHHHHHHHHHHHHHHHHHHHHHHHHHHHHHHHHHHHHHHHHHHHHHHHHHHHHHHHHHHHHHHHHHHHHHHHHHHHHHHHHHHHHHHHHHHHHHHHHHHHHHHHHHHHHHHHHHHHHTHHHHHHHHHHHHHHHHHHHHHHHHHHHHHHHHHHHHHHHHHHTTTTTSS-TTTTTGGGTSTTTTTTS-SSTT-

Foldseek 3Di:
DPDVVVVVVVVVVVVVVVVVVVVVVVVVVVVVVVPDPDPPVVVVVVVVVVVVVVVVVVVVVVVVVVVVVVVVVVVVVVVVVVVVVVVVVCVVVVDPVPQPPVNVVVVVVVVVVVVVVVVVVVVVVVVVVVVVVVVVVVVVVVPPPPDDDDDDDDDDDPPPPLLVVLVVVLVVVVVVLVVVVVVLVVVVVVLVVVVVVLVVVVVVVVVVPVPDDDDDVPVVVVVVVSVVVSVVSVVVVVVSVVVNVVSVVVNVVVVVVSVVVVVVVVVVVVVVVVLVVVLVVLVVVLVVLVVVLVVLVVVLVVLVVVLVVLVVCLVVDPDDPVVNVVSVVVNVVSVVVSVVSVVVNVVSVVSSVVSVVVSVVSVVVVVVVVVVVVVVSVVSVVVVVVVVVVVVVVVVVVVVVVVVVVVVVVVVVVVVVVVVVVVVVVVVVVVVVVVVVVVVVVVVVVVVVVVVVVVVVVVVVVVVVVVVVVVVVVVVVVVVVVVVVVVVVVVVVVVVVVVVVVVVVVVVVVVVVVVVVVVVVVVVVVVVVVVVVVVVVVVVVVVVVVVVVVVVVVVVVVVVVVVVVVVVVVVVCVVVVVVCVVVVVVVVVVVVVVVVVVVVVVVVVVVVVVVVVPVVPDVVPVVVVVPVVVPVVVVVDVPVVD

Nearest PDB structures (foldseek):
  3ja6-assembly1_I  TM=4.214E-01  e=9.171E-01  Escherichia coli
  8to0-assembly1_GX  TM=4.131E-01  e=2.317E+00  Mus musculus
  3ja6-assembly1_H  TM=4.059E-01  e=3.280E+00  Escherichia coli